Protein 8ZNL (pdb70)

Secondary structure (DSSP, 8-state):
-HHHHHHHHHHHHHHHHHHH---HHHHHHHHHHHHHHHHHH--HHHHHHHHHHHTT--/---B-S-SEEEE-TT--EEE--B---SSS--GGG-EEEEEETTEEEEEEETTEE-GGGS-GGGTTTEEE-GGGGGGTB--EEE-S--GGG-EEEEEEEESSSEEEEEEEEEE--/-HHHHHHHHHHHHHHHHHHT---HHHHHHHHHHHHHHHHHH--HHHHHHHHHHHTT--/---B-S-SEEEEETT--EEEEEE----SS--GGG-EEEEEETTEEEEEEETTEE-GGGS-GGGTTTEEE-GGGGGGTEEEEEE-S--GGG-EEEEEEEESSSEEEEEEEEEEE-/-HHHHHHHHHHHHHHHHHHH---HHHHHHHHHHHHHHHHHH--HHHHHHHHHHHHHH-/---B-S-SEEEEETT--EEEEEE----SS--GGG-EEEEEETTEEEEEEETTEE-GGGS-GGGTTTEEE-GGGGGGTEEEEEESS--GGG-EEEEEEEESSSEEEEEEEEEEE-/-HHHHHHHHHHHHHHHHHHH---HHHHHHHHHHHHHHHHHH--HHHHHHHHHHHHHH-/---B-SBSEEEEETT--EEEEEE----SS--GGG-EEEEEETTEEEEEEETTEE-GGGS-GGGTTTEEE-GGGGGGTEEEEEESS--GGG-EEEEEEEESSSEEEEEEEEEEE-

InterPro domains:
  IPR003599 Immunoglobulin domain subtype [SM00409] (24-131)
  IPR003599 Immunoglobulin domain subtype [SM00409] (139-227)
  IPR007110 Immunoglobulin-like domain [PS50835] (33-127)
  IPR007110 Immunoglobulin-like domain [PS50835] (133-225)
  IPR013106 Immunoglobulin V-set domain [PF07686] (29-128)
  IPR013162 CD80-like, immunoglobulin C2-set [PF08205] (137-219)
  IPR013783 Immunoglobulin-like fold [G3DSA:2.60.40.10] (17-136)
  IPR013783 Immunoglobulin-like fold [G3DSA:2.60.40.10] (137-239)
  IPR036179 Immunoglobulin-like domain superfamily [SSF48726] (19-128)
  IPR036179 Immunoglobulin-like domain superfamily [SSF48726] (147-221)
  IPR051713 T-cell Activation and Immune Regulation Protein [PTHR25466] (1-289)

Structure (mmCIF, N/CA/C/O backbone):
data_8ZNL
#
_entry.id   8ZNL
#
_cell.length_a   44.872
_cell.length_b   58.956
_cell.length_c   63.299
_cell.angle_alpha   92.520
_cell.angle_beta   90.020
_cell.angle_gamma   94.800
#
_symmetry.space_group_name_H-M   'P 1'
#
loop_
_entity.id
_entity.type
_entity.pdbx_description
1 polymer 'PD-L1 de novo binder'
2 polymer 'Programmed cell death 1 ligand 1'
3 non-polymer 'BROMIDE ION'
4 water water
#
loop_
_atom_site.group_PDB
_atom_site.id
_atom_site.type_symbol
_atom_site.label_atom_id
_atom_site.label_alt_id
_atom_site.label_comp_id
_atom_site.label_asym_id
_atom_site.label_entity_id
_atom_site.label_seq_id
_atom_site.pdbx_PDB_ins_code
_atom_site.Cartn_x
_atom_site.Cartn_y
_atom_site.Cartn_z
_atom_site.occupancy
_atom_site.B_iso_or_equiv
_atom_site.auth_seq_id
_atom_site.auth_comp_id
_atom_site.auth_asym_id
_atom_site.auth_atom_id
_atom_site.pdbx_PDB_model_num
ATOM 1 N N . GLY A 1 1 ? 21.54436 3.74012 1.88554 1.000 26.58238 1 GLY A N 1
ATOM 2 C CA . GLY A 1 1 ? 21.54802 3.41868 0.46824 1.000 23.77174 1 GLY A CA 1
ATOM 3 C C . GLY A 1 1 ? 20.18139 2.98284 -0.01749 1.000 22.29671 1 GLY A C 1
ATOM 4 O O . GLY A 1 1 ? 19.25256 3.77813 -0.02905 1.000 25.11078 1 GLY A O 1
ATOM 5 N N . PRO A 1 2 ? 20.05477 1.71566 -0.42125 1.000 18.98525 2 PRO A N 1
ATOM 6 C CA . PRO A 1 2 ? 18.71983 1.21008 -0.77568 1.000 18.72320 2 PRO A CA 1
ATOM 7 C C . PRO A 1 2 ? 17.76531 1.13016 0.40225 1.000 18.59502 2 PRO A C 1
ATOM 8 O O . PRO A 1 2 ? 16.56148 1.36388 0.23060 1.000 19.76954 2 PRO A O 1
ATOM 12 N N . ASP A 1 3 ? 18.25527 0.77835 1.59713 1.000 16.62306 3 ASP A N 1
ATOM 13 C CA . ASP A 1 3 ? 17.35989 0.71158 2.74742 1.000 21.27939 3 ASP A CA 1
ATOM 14 C C . ASP A 1 3 ? 16.82363 2.09408 3.09369 1.000 17.80471 3 ASP A C 1
ATOM 15 O O . ASP A 1 3 ? 15.63750 2.25426 3.40022 1.000 17.37197 3 ASP A O 1
ATOM 20 N N . ARG A 1 4 ? 17.68904 3.10289 3.04045 1.000 13.64893 4 ARG A N 1
ATOM 21 C CA . ARG A 1 4 ? 17.25266 4.48204 3.20224 1.000 11.79061 4 ARG A CA 1
ATOM 22 C C . ARG A 1 4 ? 16.25760 4.88208 2.11868 1.000 12.99505 4 ARG A C 1
ATOM 23 O O . ARG A 1 4 ? 15.25409 5.54525 2.40106 1.000 13.61518 4 ARG A O 1
ATOM 31 N N . GLU A 1 5 ? 16.52429 4.49835 0.86866 1.000 13.08845 5 GLU A N 1
ATOM 32 C CA . GLU A 1 5 ? 15.59449 4.82046 -0.20626 1.000 12.88238 5 GLU A CA 1
ATOM 33 C C . GLU A 1 5 ? 14.25184 4.15561 0.01819 1.000 13.46078 5 GLU A C 1
ATOM 34 O O . GLU A 1 5 ? 13.20886 4.74241 -0.27649 1.000 14.55750 5 GLU A O 1
ATOM 40 N N . ARG A 1 6 ? 14.25542 2.92868 0.54187 1.000 13.40364 6 ARG A N 1
ATOM 41 C CA . ARG A 1 6 ? 12.99845 2.29423 0.92575 1.000 13.39826 6 ARG A CA 1
ATOM 42 C C . ARG A 1 6 ? 12.30365 3.05937 2.04851 1.000 11.27493 6 ARG A C 1
ATOM 43 O O . ARG A 1 6 ? 11.07976 3.22096 2.02780 1.000 13.52142 6 ARG A O 1
ATOM 51 N N . ALA A 1 7 ? 13.06039 3.53716 3.04631 1.000 9.54442 7 ALA A N 1
ATOM 52 C CA . ALA A 1 7 ? 12.41818 4.28153 4.12419 1.000 10.81596 7 ALA A CA 1
ATOM 53 C C . ALA A 1 7 ? 11.78724 5.56255 3.59804 1.000 11.97227 7 ALA A C 1
ATOM 54 O O . ALA A 1 7 ? 10.67194 5.92665 3.99555 1.000 13.14111 7 ALA A O 1
ATOM 56 N N . ARG A 1 8 ? 12.48267 6.26036 2.69503 1.000 10.61625 8 ARG A N 1
ATOM 57 C CA . ARG A 1 8 ? 11.89609 7.45621 2.10933 1.000 11.60640 8 ARG A CA 1
ATOM 58 C C . ARG A 1 8 ? 10.62753 7.12078 1.34483 1.000 11.32679 8 ARG A C 1
ATOM 59 O O . ARG A 1 8 ? 9.64081 7.86065 1.42346 1.000 12.82089 8 ARG A O 1
ATOM 67 N N . GLU A 1 9 ? 10.62467 5.99947 0.61823 1.000 12.62250 9 GLU A N 1
ATOM 68 C CA . GLU A 1 9 ? 9.44155 5.64445 -0.15966 1.000 10.82708 9 GLU A CA 1
ATOM 69 C C . GLU A 1 9 ? 8.28140 5.29275 0.75432 1.000 8.91515 9 GLU A C 1
ATOM 70 O O . GLU A 1 9 ? 7.14253 5.69758 0.50517 1.000 11.19291 9 GLU A O 1
ATOM 76 N N . LEU A 1 10 ? 8.55502 4.54185 1.82341 1.000 8.91511 10 LEU A N 1
ATOM 77 C CA . LEU A 1 10 ? 7.50723 4.22899 2.78274 1.000 5.89928 10 LEU A CA 1
ATOM 78 C C . LEU A 1 10 ? 6.95306 5.50033 3.41095 1.000 6.96235 10 LEU A C 1
ATOM 79 O O . LEU A 1 10 ? 5.73150 5.64523 3.57436 1.000 8.73106 10 LEU A O 1
ATOM 84 N N . ALA A 1 11 ? 7.83316 6.44709 3.74415 1.000 8.52340 11 ALA A N 1
ATOM 85 C CA . ALA A 1 11 ? 7.38680 7.69358 4.35875 1.000 9.66169 11 ALA A CA 1
ATOM 86 C C . ALA A 1 11 ? 6.45579 8.45486 3.43357 1.000 8.76341 11 ALA A C 1
ATOM 87 O O . ALA A 1 11 ? 5.44602 9.01132 3.87717 1.000 7.58083 11 ALA A O 1
ATOM 89 N N . ARG A 1 12 ? 6.80391 8.52504 2.14285 1.000 10.75745 12 ARG A N 1
ATOM 90 C CA . ARG A 1 12 ? 5.92073 9.17617 1.18361 1.000 11.31168 12 ARG A CA 1
ATOM 91 C C . ARG A 1 12 ? 4.55584 8.49783 1.13067 1.000 10.48902 12 ARG A C 1
ATOM 92 O O . ARG A 1 12 ? 3.52563 9.16744 1.00507 1.000 10.74215 12 ARG A O 1
ATOM 100 N N . ILE A 1 13 ? 4.52766 7.16598 1.18253 1.000 8.93685 13 ILE A N 1
ATOM 101 C CA . ILE A 1 13 ? 3.25025 6.45248 1.21338 1.000 8.57084 13 ILE A CA 1
ATOM 102 C C . ILE A 1 13 ? 2.47061 6.80162 2.47512 1.000 8.32348 13 ILE A C 1
ATOM 103 O O . ILE A 1 13 ? 1.26245 7.07335 2.42907 1.000 11.31726 13 ILE A O 1
ATOM 108 N N . LEU A 1 14 ? 3.14474 6.80859 3.61886 1.000 7.50424 14 LEU A N 1
ATOM 109 C CA . LEU A 1 14 ? 2.44452 7.11216 4.86154 1.000 6.40573 14 LEU A CA 1
ATOM 110 C C . LEU A 1 14 ? 1.80400 8.48981 4.79320 1.000 8.73922 14 LEU A C 1
ATOM 111 O O . LEU A 1 14 ? 0.65627 8.67283 5.21914 1.000 8.55109 14 LEU A O 1
ATOM 116 N N . LEU A 1 15 ? 2.52480 9.46326 4.22062 1.000 8.31215 15 LEU A N 1
ATOM 117 C CA . LEU A 1 15 ? 1.96196 10.79712 4.05415 1.000 10.80404 15 LEU A CA 1
ATOM 118 C C . LEU A 1 15 ? 0.74317 10.77416 3.13250 1.000 11.40085 15 LEU A C 1
ATOM 119 O O . LEU A 1 15 ? -0.27282 11.42362 3.41302 1.000 11.11182 15 LEU A O 1
ATOM 124 N N . LYS A 1 16 ? 0.82025 10.03910 2.02026 1.000 11.59538 16 LYS A N 1
ATOM 125 C CA . LYS A 1 16 ? -0.30882 10.02525 1.09614 1.000 14.52656 16 LYS A CA 1
ATOM 126 C C . LYS A 1 16 ? -1.58449 9.55103 1.78021 1.000 15.50853 16 LYS A C 1
ATOM 127 O O . LYS A 1 16 ? -2.65620 10.15137 1.62107 1.000 17.10795 16 LYS A O 1
ATOM 133 N N . VAL A 1 17 ? -1.49353 8.47236 2.54897 1.000 12.17730 17 VAL A N 1
ATOM 134 C CA . VAL A 1 17 ? -2.69632 7.94732 3.18511 1.000 10.62102 17 VAL A CA 1
ATOM 135 C C . VAL A 1 17 ? -3.22892 8.94357 4.20725 1.000 11.05852 17 VAL A C 1
ATOM 136 O O . VAL A 1 17 ? -4.44306 9.17557 4.29828 1.000 11.55443 17 VAL A O 1
ATOM 140 N N . ILE A 1 18 ? -2.32037 9.57148 4.96481 1.000 9.55746 18 ILE A N 1
ATOM 141 C CA . ILE A 1 18 ? -2.69269 10.63153 5.90488 1.000 10.35649 18 ILE A CA 1
ATOM 142 C C . ILE A 1 18 ? -3.51804 11.70668 5.20642 1.000 11.71239 18 ILE A C 1
ATOM 143 O O . ILE A 1 18 ? -4.58783 12.10164 5.68626 1.000 13.69407 18 ILE A O 1
ATOM 148 N N . LYS A 1 19 ? -3.03800 12.18579 4.05101 1.000 8.24614 19 LYS A N 1
ATOM 149 C CA . LYS A 1 19 ? -3.74190 13.25242 3.33703 1.000 9.98791 19 LYS A CA 1
ATOM 150 C C . LYS A 1 19 ? -5.12731 12.82323 2.87573 1.000 13.40752 19 LYS A C 1
ATOM 151 O O . LYS A 1 19 ? -6.04443 13.65650 2.81059 1.000 15.06403 19 LYS A O 1
ATOM 157 N N . LEU A 1 20 ? -5.29512 11.54684 2.52693 1.000 13.70225 20 LEU A N 1
ATOM 158 C CA . LEU A 1 20 ? -6.53832 11.04933 1.95531 1.000 14.22687 20 LEU A CA 1
ATOM 159 C C . LEU A 1 20 ? -7.41686 10.33494 2.97228 1.000 14.65000 20 LEU A C 1
ATOM 160 O O . LEU A 1 20 ? -8.43146 9.75102 2.58739 1.000 16.28076 20 LEU A O 1
ATOM 165 N N . SER A 1 21 ? -7.05438 10.37424 4.25294 1.000 15.14752 21 SER A N 1
ATOM 166 C CA . SER A 1 21 ? -7.79731 9.69778 5.30259 1.000 19.44514 21 SER A CA 1
ATOM 167 C C . SER A 1 21 ? -8.70370 10.66434 6.05418 1.000 24.05493 21 SER A C 1
ATOM 168 O O . SER A 1 21 ? -8.37215 11.83689 6.25354 1.000 26.48046 21 SER A O 1
ATOM 171 N N . ASP A 1 22 ? -9.85505 10.13494 6.47556 1.000 24.08159 22 ASP A N 1
ATOM 172 C CA . ASP A 1 22 ? -10.85706 10.83097 7.26668 1.000 27.64830 22 ASP A CA 1
ATOM 173 C C . ASP A 1 22 ? -10.63159 10.66966 8.76197 1.000 24.84509 22 ASP A C 1
ATOM 174 O O . ASP A 1 22 ? -11.08207 11.51076 9.55249 1.000 26.83229 22 ASP A O 1
ATOM 179 N N . SER A 1 23 ? -9.93853 9.61326 9.15911 1.000 20.69614 23 SER A N 1
ATOM 180 C CA . SER A 1 23 ? -9.97492 9.13949 10.53372 1.000 19.59265 23 SER A CA 1
ATOM 181 C C . SER A 1 23 ? -8.84828 9.76389 11.34288 1.000 15.69872 23 SER A C 1
ATOM 182 O O . SER A 1 23 ? -7.68104 9.53735 11.02424 1.000 14.38397 23 SER A O 1
ATOM 185 N N . PRO A 1 24 ? -9.14136 10.52676 12.39708 1.000 15.91316 24 PRO A N 1
ATOM 186 C CA . PRO A 1 24 ? -8.04554 11.01415 13.25277 1.000 14.33606 24 PRO A CA 1
ATOM 187 C C . PRO A 1 24 ? -7.19997 9.88566 13.81657 1.000 13.68083 24 PRO A C 1
ATOM 188 O O . PRO A 1 24 ? -5.97596 10.03154 13.93074 1.000 14.54890 24 PRO A O 1
ATOM 192 N N . GLU A 1 25 ? -7.82491 8.75607 14.16366 1.000 12.72649 25 GLU A N 1
ATOM 193 C CA . GLU A 1 25 ? -7.07551 7.62720 14.70886 1.000 11.99030 25 GLU A CA 1
ATOM 194 C C . GLU A 1 25 ? -6.12316 7.04424 13.66882 1.000 10.41197 25 GLU A C 1
ATOM 195 O O . GLU A 1 25 ? -4.96865 6.72084 13.97352 1.000 11.67019 25 GLU A O 1
ATOM 201 N N . ALA A 1 26 ? -6.58876 6.90864 12.42727 1.000 8.97090 26 ALA A N 1
ATOM 202 C CA . ALA A 1 26 ? -5.71178 6.42033 11.36913 1.000 8.92622 26 ALA A CA 1
ATOM 203 C C . ALA A 1 26 ? -4.55025 7.37090 11.13450 1.000 6.93605 26 ALA A C 1
ATOM 204 O O . ALA A 1 26 ? -3.39969 6.94230 10.99252 1.000 7.31406 26 ALA A O 1
ATOM 206 N N . ARG A 1 27 ? -4.84197 8.66985 11.06252 1.000 9.14880 27 ARG A N 1
ATOM 207 C CA . ARG A 1 27 ? -3.79156 9.66451 10.86290 1.000 9.08890 27 ARG A CA 1
ATOM 208 C C . ARG A 1 27 ? -2.74879 9.58864 11.97154 1.000 9.88586 27 ARG A C 1
ATOM 209 O O . ARG A 1 27 ? -1.54393 9.57718 11.69630 1.000 11.05894 27 ARG A O 1
ATOM 217 N N . ARG A 1 28 ? -3.19501 9.52160 13.23698 1.000 9.80885 28 ARG A N 1
ATOM 218 C CA . ARG A 1 28 ? -2.24608 9.41416 14.34182 1.000 9.85887 28 ARG A CA 1
ATOM 219 C C . ARG A 1 28 ? -1.40716 8.15412 14.22408 1.000 9.82831 28 ARG A C 1
ATOM 220 O O . ARG A 1 28 ? -0.20903 8.16714 14.52507 1.000 8.84015 28 ARG A O 1
ATOM 228 N N . GLN A 1 29 ? -2.03226 7.04404 13.82643 1.000 10.59691 29 GLN A N 1
ATOM 229 C CA . GLN A 1 29 ? -1.30667 5.78720 13.68849 1.000 11.05407 29 GLN A CA 1
ATOM 230 C C . GLN A 1 29 ? -0.21537 5.89936 12.62925 1.000 10.95890 29 GLN A C 1
ATOM 231 O O . GLN A 1 29 ? 0.92012 5.44685 12.83684 1.000 10.31160 29 GLN A O 1
ATOM 237 N N . LEU A 1 30 ? -0.53787 6.51795 11.48977 1.000 9.73542 30 LEU A N 1
ATOM 238 C CA . LEU A 1 30 ? 0.45345 6.65949 10.43013 1.000 7.85851 30 LEU A CA 1
ATOM 239 C C . LEU A 1 30 ? 1.53714 7.64157 10.82726 1.000 6.33448 30 LEU A C 1
ATOM 240 O O . LEU A 1 30 ? 2.70646 7.43918 10.50660 1.000 8.48389 30 LEU A O 1
ATOM 245 N N . LEU A 1 31 ? 1.16358 8.70605 11.53693 1.000 7.22162 31 LEU A N 1
ATOM 246 C CA . LEU A 1 31 ? 2.15410 9.63191 12.05394 1.000 9.52667 31 LEU A CA 1
ATOM 247 C C . LEU A 1 31 ? 3.12620 8.93782 13.00773 1.000 10.27022 31 LEU A C 1
ATOM 248 O O . LEU A 1 31 ? 4.33324 9.19568 12.96086 1.000 10.42125 31 LEU A O 1
ATOM 253 N N . ARG A 1 32 ? 2.61529 8.06699 13.88503 1.000 7.53980 32 ARG A N 1
ATOM 254 C CA . ARG A 1 32 ? 3.48510 7.24178 14.72197 1.000 8.45276 32 ARG A CA 1
ATOM 255 C C . ARG A 1 32 ? 4.47232 6.45884 13.86989 1.000 7.24197 32 ARG A C 1
ATOM 256 O O . ARG A 1 32 ? 5.65581 6.35292 14.20676 1.000 5.98060 32 ARG A O 1
ATOM 264 N N . ASN A 1 33 ? 3.98004 5.86656 12.77600 1.000 8.55774 33 ASN A N 1
ATOM 265 C CA . ASN A 1 33 ? 4.86211 5.09803 11.90811 1.000 8.39400 33 ASN A CA 1
ATOM 266 C C . ASN A 1 33 ? 5.96482 5.99446 11.36715 1.000 8.54194 33 ASN A C 1
ATOM 267 O O . ASN A 1 33 ? 7.12088 5.57703 11.26117 1.000 8.45523 33 ASN A O 1
ATOM 272 N N . LEU A 1 34 ? 5.62979 7.25295 11.08207 1.000 8.53525 34 LEU A N 1
ATOM 273 C CA . LEU A 1 34 ? 6.60377 8.19884 10.53337 1.000 9.84362 34 LEU A CA 1
ATOM 274 C C . LEU A 1 34 ? 7.66819 8.55744 11.55253 1.000 11.10363 34 LEU A C 1
ATOM 275 O O . LEU A 1 34 ? 8.85931 8.63763 11.22240 1.000 13.15520 34 LEU A O 1
ATOM 280 N N . GLU A 1 35 ? 7.24759 8.79714 12.79073 1.000 9.53663 35 GLU A N 1
ATOM 281 C CA . GLU A 1 35 ? 8.19665 9.09725 13.85161 1.000 13.04475 35 GLU A CA 1
ATOM 282 C C . GLU A 1 35 ? 9.06067 7.89382 14.16688 1.000 13.06549 35 GLU A C 1
ATOM 283 O O . GLU A 1 35 ? 10.23466 8.05306 14.52057 1.000 14.63935 35 GLU A O 1
ATOM 289 N N . GLU A 1 36 ? 8.49413 6.69182 14.04361 1.000 13.10794 36 GLU A N 1
ATOM 290 C CA . GLU A 1 36 ? 9.28182 5.46934 14.15667 1.000 15.96619 36 GLU A CA 1
ATOM 291 C C . GLU A 1 36 ? 10.34433 5.39838 13.06368 1.000 12.98694 36 GLU A C 1
ATOM 292 O O . GLU A 1 36 ? 11.48883 5.00241 13.32171 1.000 12.43774 36 GLU A O 1
ATOM 298 N N . LEU A 1 37 ? 9.97454 5.78296 11.83164 1.000 11.64571 37 LEU A N 1
ATOM 299 C CA . LEU A 1 37 ? 10.91199 5.83610 10.71700 1.000 13.99052 37 LEU A CA 1
ATOM 300 C C . LEU A 1 37 ? 11.95758 6.92742 10.92208 1.000 13.78925 37 LEU A C 1
ATOM 301 O O . LEU A 1 37 ? 13.14062 6.72660 10.63370 1.000 14.08586 37 LEU A O 1
ATOM 306 N N . ALA A 1 38 ? 11.53816 8.09493 11.40851 1.000 11.33218 38 ALA A N 1
ATOM 307 C CA . ALA A 1 38 ? 12.50209 9.15157 11.68447 1.000 11.29622 38 ALA A CA 1
ATOM 308 C C . ALA A 1 38 ? 13.47987 8.72062 12.77092 1.000 11.56067 38 ALA A C 1
ATOM 309 O O . ALA A 1 38 ? 14.68586 8.98849 12.68524 1.000 12.82545 38 ALA A O 1
ATOM 311 N N . GLU A 1 39 ? 12.97739 8.02060 13.78321 1.000 9.22176 39 GLU A N 1
ATOM 312 C CA . GLU A 1 39 ? 13.83319 7.57886 14.87754 1.000 14.77357 39 GLU A CA 1
ATOM 313 C C . GLU A 1 39 ? 14.87766 6.58027 14.39820 1.000 15.76557 39 GLU A C 1
ATOM 314 O O . GLU A 1 39 ? 16.01293 6.57445 14.89129 1.000 16.13276 39 GLU A O 1
ATOM 320 N N . LYS A 1 40 ? 14.52360 5.74100 13.42320 1.000 13.56504 40 LYS A N 1
ATOM 321 C CA . LYS A 1 40 ? 15.45111 4.70047 12.99091 1.000 16.45114 40 LYS A CA 1
ATOM 322 C C . LYS A 1 40 ? 16.48102 5.22368 11.99964 1.000 16.13163 40 LYS A C 1
ATOM 323 O O . LYS A 1 40 ? 17.66628 4.88227 12.09095 1.000 16.81379 40 LYS A O 1
ATOM 329 N N . TYR A 1 41 ? 16.04786 6.03828 11.04217 1.000 14.10570 41 TYR A N 1
ATOM 330 C CA . TYR A 1 41 ? 16.89242 6.37827 9.91507 1.000 14.82326 41 TYR A CA 1
ATOM 331 C C . TYR A 1 41 ? 17.52012 7.75401 10.00829 1.000 14.47280 41 TYR A C 1
ATOM 332 O O . TYR A 1 41 ? 18.49210 8.01617 9.28001 1.000 15.45511 41 TYR A O 1
ATOM 341 N N . LYS A 1 42 ? 17.00317 8.61950 10.87447 1.000 15.18909 42 LYS A N 1
ATOM 342 C CA . LYS A 1 42 ? 17.56758 9.95577 11.09745 1.000 17.11084 42 LYS A CA 1
ATOM 343 C C . LYS A 1 42 ? 17.90917 10.62503 9.76092 1.000 16.28973 42 LYS A C 1
ATOM 344 O O . LYS A 1 42 ? 19.03911 11.03177 9.47923 1.000 17.44602 42 LYS A O 1
ATOM 350 N N . ASP A 1 43 ? 16.88619 10.71524 8.92536 1.000 14.97326 43 ASP A N 1
ATOM 351 C CA . ASP A 1 43 ? 17.03317 11.09879 7.53637 1.000 12.61803 43 ASP A CA 1
ATOM 352 C C . ASP A 1 43 ? 16.37019 12.44552 7.29989 1.000 13.01024 43 ASP A C 1
ATOM 353 O O . ASP A 1 43 ? 15.23457 12.64901 7.75164 1.000 15.15426 43 ASP A O 1
ATOM 358 N N . PRO A 1 44 ? 17.01611 13.38147 6.58977 1.000 12.87555 44 PRO A N 1
ATOM 359 C CA . PRO A 1 44 ? 16.37023 14.68554 6.38675 1.000 12.34085 44 PRO A CA 1
ATOM 360 C C . PRO A 1 44 ? 15.16622 14.62730 5.45022 1.000 11.90682 44 PRO A C 1
ATOM 361 O O . PRO A 1 44 ? 14.27574 15.48152 5.55256 1.000 13.04921 44 PRO A O 1
ATOM 365 N N . GLU A 1 45 ? 15.10031 13.65175 4.54094 1.000 10.38853 45 GLU A N 1
ATOM 366 C CA . GLU A 1 45 ? 13.92146 13.54144 3.68396 1.000 11.64803 45 GLU A CA 1
ATOM 367 C C . GLU A 1 45 ? 12.73479 12.97199 4.44800 1.000 11.20131 45 GLU A C 1
ATOM 368 O O . GLU A 1 45 ? 11.61596 13.47326 4.31736 1.000 9.82424 45 GLU A O 1
ATOM 374 N N . VAL A 1 46 ? 12.95411 11.92639 5.25002 1.000 10.38418 46 VAL A N 1
ATOM 375 C CA . VAL A 1 46 ? 11.88450 11.44540 6.12323 1.000 12.22755 46 VAL A CA 1
ATOM 376 C C . VAL A 1 46 ? 11.42792 12.56001 7.05150 1.000 11.79413 46 VAL A C 1
ATOM 377 O O . VAL A 1 46 ? 10.22707 12.74045 7.29010 1.000 12.77036 46 VAL A O 1
ATOM 381 N N . ARG A 1 47 ? 12.37984 13.32687 7.58801 1.000 13.26439 47 ARG A N 1
ATOM 382 C CA . ARG A 1 4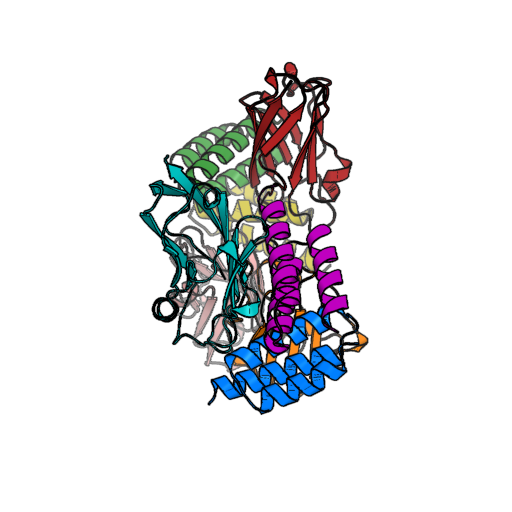7 ? 12.03485 14.41255 8.49818 1.000 14.50140 47 ARG A CA 1
ATOM 383 C C . ARG A 1 47 ? 11.08748 15.40549 7.84597 1.000 15.65578 47 ARG A C 1
ATOM 384 O O . ARG A 1 47 ? 10.11465 15.85445 8.46717 1.000 16.62629 47 ARG A O 1
ATOM 392 N N . ARG A 1 48 ? 11.39597 15.81759 6.61633 1.000 13.90531 48 ARG A N 1
ATOM 393 C CA . ARG A 1 48 ? 10.53575 16.79058 5.95393 1.000 13.20287 48 ARG A CA 1
ATOM 394 C C . ARG A 1 48 ? 9.17033 16.20010 5.64683 1.000 11.71708 48 ARG A C 1
ATOM 395 O O . ARG A 1 48 ? 8.15791 16.90914 5.71020 1.000 11.97883 48 ARG A O 1
ATOM 403 N N . ILE A 1 49 ? 9.11380 14.90381 5.34830 1.000 10.71116 49 ILE A N 1
ATOM 404 C CA . ILE A 1 49 ? 7.82114 14.26435 5.15063 1.000 10.90310 49 ILE A CA 1
ATOM 405 C C . ILE A 1 49 ? 7.03806 14.26013 6.45956 1.000 11.72700 49 ILE A C 1
ATOM 406 O O . ILE A 1 49 ? 5.84197 14.57952 6.48912 1.000 11.80430 49 ILE A O 1
ATOM 411 N N . LEU A 1 50 ? 7.71787 13.95139 7.56880 1.000 11.75005 50 LEU A N 1
ATOM 412 C CA . LEU A 1 50 ? 7.08833 13.98380 8.88851 1.000 12.17327 50 LEU A CA 1
ATOM 413 C C . LEU A 1 50 ? 6.59096 15.38155 9.24287 1.000 11.61533 50 LEU A C 1
ATOM 414 O O . LEU A 1 50 ? 5.49734 15.53588 9.80256 1.000 11.52591 50 LEU A O 1
ATOM 419 N N . GLU A 1 51 ? 7.37874 16.41223 8.91883 1.000 10.65832 51 GLU A N 1
ATOM 420 C CA . GLU A 1 51 ? 6.96425 17.78212 9.19052 1.000 12.39559 51 GLU A CA 1
ATOM 421 C C . GLU A 1 51 ? 5.70735 18.14317 8.41406 1.000 12.75683 51 GLU A C 1
ATOM 422 O O . GLU A 1 51 ? 4.79424 18.77686 8.95549 1.000 14.78439 51 GLU A O 1
ATOM 428 N N . GLU A 1 52 ? 5.65490 17.77559 7.12434 1.000 10.56775 52 GLU A N 1
ATOM 429 C CA . GLU A 1 52 ? 4.43949 18.02143 6.35463 1.000 13.05390 52 GLU A CA 1
ATOM 430 C C . GLU A 1 52 ? 3.26486 17.22297 6.90965 1.000 12.24693 52 GLU A C 1
ATOM 431 O O . GLU A 1 52 ? 2.15794 17.75395 7.04251 1.000 14.44408 52 GLU A O 1
ATOM 437 N N . ALA A 1 53 ? 3.48842 15.94955 7.25773 1.000 11.98183 53 ALA A N 1
ATOM 438 C CA . ALA A 1 53 ? 2.39275 15.12750 7.78038 1.000 14.29808 53 ALA A CA 1
ATOM 439 C C . ALA A 1 53 ? 1.79931 15.70986 9.05968 1.000 14.66841 53 ALA A C 1
ATOM 440 O O . ALA A 1 53 ? 0.57758 15.65983 9.26260 1.000 14.31216 53 ALA A O 1
ATOM 442 N N . GLU A 1 54 ? 2.64548 16.27333 9.93117 1.000 14.95469 54 GLU A N 1
ATOM 443 C CA . GLU A 1 54 ? 2.16311 16.82021 11.19840 1.000 18.23832 54 GLU A CA 1
ATOM 444 C C . GLU A 1 54 ? 1.13112 17.92257 10.99029 1.000 17.54303 54 GLU A C 1
ATOM 445 O O . GLU A 1 54 ? 0.29155 18.15966 11.86782 1.000 17.33410 54 GLU A O 1
ATOM 451 N N . ARG A 1 55 ? 1.18314 18.60366 9.84222 1.000 15.90259 55 ARG A N 1
ATOM 452 C CA . ARG A 1 55 ? 0.22322 19.65435 9.50549 1.000 14.57897 55 ARG A CA 1
ATOM 453 C C . ARG A 1 55 ? -1.17599 19.11616 9.24529 1.000 12.66119 55 ARG A C 1
ATOM 454 O O . ARG A 1 55 ? -2.13798 19.88854 9.27419 1.000 12.51389 55 ARG A O 1
ATOM 462 N N . TYR A 1 56 ? -1.30828 17.81860 8.99145 1.000 11.72503 56 TYR A N 1
ATOM 463 C CA . TYR A 1 56 ? -2.58718 17.18182 8.71921 1.000 12.60538 56 TYR A CA 1
ATOM 464 C C . TYR A 1 56 ? -3.18431 16.49412 9.93593 1.000 16.47428 56 TYR A C 1
ATOM 465 O O . TYR A 1 56 ? -4.26725 15.91003 9.83061 1.000 17.72528 56 TYR A O 1
ATOM 474 N N . ILE A 1 57 ? -2.50498 16.54665 11.07755 1.000 18.33951 57 ILE A N 1
ATOM 475 C CA . ILE A 1 57 ? -2.99927 15.90539 12.30762 1.000 20.59808 57 ILE A CA 1
ATOM 476 C C . ILE A 1 57 ? -3.79972 16.97263 13.04483 1.000 23.80961 57 ILE A C 1
ATOM 477 O O . ILE A 1 57 ? -3.31238 17.67486 13.93166 1.000 22.96911 57 ILE A O 1
ATOM 482 N N . LYS A 1 58 ? -5.06717 17.09380 12.67544 1.000 26.40354 58 LYS A N 1
ATOM 483 C CA . LYS A 1 58 ? -5.87545 18.18347 13.20545 1.000 29.36319 58 LYS A CA 1
ATOM 484 C C . LYS A 1 58 ? -6.65173 17.74652 14.45114 1.000 34.77748 58 LYS A C 1
ATOM 485 O O . LYS A 1 58 ? -7.56302 16.91829 14.41142 1.000 35.53955 58 LYS A O 1
ATOM 492 N N . PHE B 2 1 ? 8.36595 -5.51048 12.76361 1.000 23.38059 20 PHE B N 1
ATOM 493 C CA . PHE B 2 1 ? 7.23639 -5.66531 11.85902 1.000 22.84052 20 PHE B CA 1
ATOM 494 C C . PHE B 2 1 ? 7.71612 -5.71803 10.41535 1.000 21.21090 20 PHE B C 1
ATOM 495 O O . PHE B 2 1 ? 8.36650 -4.79122 9.92927 1.000 22.11449 20 PHE B O 1
ATOM 503 N N . THR B 2 2 ? 7.37676 -6.79972 9.72546 1.000 17.41771 21 THR B N 1
ATOM 504 C CA . THR B 2 2 ? 7.82967 -7.02652 8.36335 1.000 18.20818 21 THR B CA 1
ATOM 505 C C . THR B 2 2 ? 6.65392 -7.40537 7.48002 1.000 17.36309 21 THR B C 1
ATOM 506 O O . THR B 2 2 ? 5.83351 -8.24555 7.85843 1.000 18.69983 21 THR B O 1
ATOM 510 N N . VAL B 2 3 ? 6.57750 -6.77720 6.30884 1.000 15.84607 22 VAL B N 1
ATOM 511 C CA . VAL B 2 3 ? 5.69941 -7.19911 5.22264 1.000 15.54620 22 VAL B CA 1
ATOM 512 C C . VAL B 2 3 ? 6.54909 -7.98630 4.23802 1.000 16.55133 22 VAL B C 1
ATOM 513 O O . VAL B 2 3 ? 7.65356 -7.56144 3.88358 1.000 17.26901 22 VAL B O 1
ATOM 517 N N . THR B 2 4 ? 6.06231 -9.14208 3.81785 1.000 17.24312 23 THR B N 1
ATOM 518 C CA . THR B 2 4 ? 6.77970 -9.95800 2.85594 1.000 18.32585 23 THR B CA 1
ATOM 519 C C . THR B 2 4 ? 5.85473 -10.28009 1.69941 1.000 18.36038 23 THR B C 1
ATOM 520 O O . THR B 2 4 ? 4.63282 -10.34520 1.84545 1.000 21.05828 23 THR B O 1
ATOM 524 N N . VAL B 2 5 ? 6.45515 -10.47756 0.51940 1.000 16.63240 24 VAL B N 1
ATOM 525 C CA . VAL B 2 5 ? 5.73845 -10.91734 -0.65863 1.000 16.37231 24 VAL B CA 1
ATOM 526 C C . VAL B 2 5 ? 6.35394 -12.24754 -1.11697 1.000 16.59124 24 VAL B C 1
ATOM 527 O O . VAL B 2 5 ? 7.57161 -12.33052 -1.24664 1.000 18.61626 24 VAL B O 1
ATOM 531 N N . PRO B 2 6 ? 5.55352 -13.27648 -1.34369 1.000 15.99551 25 PRO B N 1
ATOM 532 C CA . PRO B 2 6 ? 6.12263 -14.51556 -1.88864 1.000 17.69299 25 PRO B CA 1
ATOM 533 C C . PRO B 2 6 ? 6.57993 -14.37881 -3.33198 1.000 19.47048 25 PRO B C 1
ATOM 534 O O . PRO B 2 6 ? 7.46712 -15.12856 -3.76087 1.000 21.30326 25 PRO B O 1
ATOM 538 N N . LYS B 2 7 ? 6.00372 -13.44629 -4.09063 1.000 19.81428 26 LYS B N 1
ATOM 539 C CA . LYS B 2 7 ? 6.32616 -13.25318 -5.50560 1.000 21.95165 26 LYS B CA 1
ATOM 540 C C . LYS B 2 7 ? 6.43801 -11.75572 -5.75556 1.000 21.72842 26 LYS B C 1
ATOM 541 O O . LYS B 2 7 ? 5.43294 -11.04280 -5.65901 1.000 22.68980 26 LYS B O 1
ATOM 547 N N . ASP B 2 8 ? 7.64365 -11.26614 -6.05730 1.000 18.93506 27 ASP B N 1
ATOM 548 C CA . ASP B 2 8 ? 7.82837 -9.83798 -6.29749 1.000 19.42302 27 ASP B CA 1
ATOM 549 C C . ASP B 2 8 ? 7.92562 -9.48750 -7.77517 1.000 16.29384 27 ASP B C 1
ATOM 550 O O . ASP B 2 8 ? 8.11276 -8.31092 -8.10722 1.000 13.96564 27 ASP B O 1
ATOM 555 N N . LEU B 2 9 ? 7.80069 -10.47857 -8.65827 1.000 15.24633 28 LEU B N 1
ATOM 556 C CA . LEU B 2 9 ? 7.85146 -10.27053 -10.10080 1.000 15.05622 28 LEU B CA 1
ATOM 557 C C . LEU B 2 9 ? 6.73874 -11.07794 -10.74882 1.000 14.68145 28 LEU B C 1
ATOM 558 O O . LEU B 2 9 ? 6.70816 -12.30521 -10.62851 1.000 15.62700 28 LEU B O 1
ATOM 563 N N . TYR B 2 10 ? 5.83109 -10.39048 -11.43099 1.000 11.55425 29 TYR B N 1
ATOM 564 C CA . TYR B 2 10 ? 4.74049 -11.01591 -12.15740 1.000 15.30649 29 TYR B CA 1
ATOM 565 C C . TYR B 2 10 ? 4.95243 -10.79756 -13.64588 1.000 16.33738 29 TYR B C 1
ATOM 566 O O . TYR B 2 10 ? 5.24210 -9.67916 -14.07744 1.000 18.90257 29 TYR B O 1
ATOM 575 N N . VAL B 2 11 ? 4.80787 -11.85699 -14.43409 1.000 16.83823 30 VAL B N 1
ATOM 576 C CA . VAL B 2 11 ? 4.67406 -11.72952 -15.87746 1.000 16.58904 30 VAL B CA 1
ATOM 577 C C . VAL B 2 11 ? 3.28366 -12.23516 -16.22343 1.000 17.52940 30 VAL B C 1
ATOM 578 O O . VAL B 2 11 ? 3.03634 -13.44339 -16.19136 1.000 20.19073 30 VAL B O 1
ATOM 582 N N . VAL B 2 12 ? 2.37443 -11.32620 -16.55404 1.000 18.72763 31 VAL B N 1
ATOM 583 C CA . VAL B 2 12 ? 0.98086 -11.70008 -16.76033 1.000 19.75519 31 VAL B CA 1
ATOM 584 C C . VAL B 2 12 ? 0.57923 -11.44626 -18.21468 1.000 20.52368 31 VAL B C 1
ATOM 585 O O . VAL B 2 12 ? 1.13728 -10.59043 -18.90256 1.000 21.63999 31 VAL B O 1
ATOM 589 N N . GLU B 2 13 ? -0.41492 -12.20773 -18.67310 1.000 20.78624 32 GLU B N 1
ATOM 590 C CA . GLU B 2 13 ? -0.97706 -12.04951 -20.00855 1.000 22.77971 32 GLU B CA 1
ATOM 591 C C . GLU B 2 13 ? -2.10217 -11.02151 -20.01184 1.000 19.43063 32 GLU B C 1
ATOM 592 O O . GLU B 2 13 ? -2.84510 -10.87968 -19.03866 1.000 18.51516 32 GLU B O 1
ATOM 598 N N . TYR B 2 14 ? -2.23973 -10.32694 -21.13996 1.000 19.53537 33 TYR B N 1
ATOM 599 C CA . TYR B 2 14 ? -3.37320 -9.43543 -21.35059 1.000 19.07904 33 TYR B CA 1
ATOM 600 C C . TYR B 2 14 ? -4.67985 -10.20298 -21.22217 1.000 16.81554 33 TYR B C 1
ATOM 601 O O . TYR B 2 14 ? -4.85742 -11.25258 -21.84180 1.000 17.40568 33 TYR B O 1
ATOM 610 N N . GLY B 2 15 ? -5.60700 -9.66830 -20.43334 1.000 15.79739 34 GLY B N 1
ATOM 611 C CA . GLY B 2 15 ? -6.87932 -10.31730 -20.23671 1.000 15.36428 34 GLY B CA 1
ATOM 612 C C . GLY B 2 15 ? -6.93477 -11.24871 -19.04370 1.000 16.05352 34 GLY B C 1
ATOM 613 O O . GLY B 2 15 ? -8.02196 -11.73762 -18.70761 1.000 16.77078 34 GLY B O 1
ATOM 614 N N . SER B 2 16 ? -5.79577 -11.51770 -18.41400 1.000 15.39662 35 SER B N 1
ATOM 615 C CA . SER B 2 16 ? -5.71321 -12.37389 -17.24190 1.000 16.35260 35 SER B CA 1
ATOM 616 C C . SER B 2 16 ? -6.34253 -11.69122 -16.02896 1.000 15.89444 35 SER B C 1
ATOM 617 O O . SER B 2 16 ? -6.62903 -10.48833 -16.02907 1.000 17.97344 35 SER B O 1
ATOM 620 N N . ASN B 2 17 ? -6.59776 -12.49234 -14.99800 1.000 12.96136 36 ASN B N 1
ATOM 621 C CA . ASN B 2 17 ? -6.76733 -11.98560 -13.64854 1.000 13.92707 36 ASN B CA 1
ATOM 622 C C . ASN B 2 17 ? -5.45009 -12.20489 -12.92583 1.000 17.23057 36 ASN B C 1
ATOM 623 O O . ASN B 2 17 ? -4.72626 -13.16177 -13.21235 1.000 21.01003 36 ASN B O 1
ATOM 628 N N . MET B 2 18 ? -5.10267 -11.30219 -12.02063 1.000 15.80698 37 MET B N 1
ATOM 629 C CA . MET B 2 18 ? -3.91130 -11.57617 -11.23832 1.000 16.91177 37 MET B CA 1
ATOM 630 C C . MET B 2 18 ? -4.16676 -11.28407 -9.77369 1.000 16.56850 37 MET B C 1
ATOM 631 O O . MET B 2 18 ? -4.92294 -10.37418 -9.41848 1.000 15.44005 37 MET B O 1
ATOM 636 N N . THR B 2 19 ? -3.54380 -12.09804 -8.93920 1.000 16.51349 38 THR B N 1
ATOM 637 C CA . THR B 2 19 ? -3.63202 -11.99446 -7.49320 1.000 15.82555 38 THR B CA 1
ATOM 638 C C . THR B 2 19 ? -2.21571 -11.84604 -6.97110 1.000 14.51968 38 THR B C 1
ATOM 639 O O . THR B 2 19 ? -1.36098 -12.70299 -7.22836 1.000 15.12032 38 THR B O 1
ATOM 643 N N . ILE B 2 20 ? -1.96134 -10.74908 -6.27136 1.000 14.23438 39 ILE B N 1
ATOM 644 C CA . ILE B 2 20 ? -0.64673 -10.45962 -5.72287 1.000 14.39493 39 ILE B CA 1
ATOM 645 C C . ILE B 2 20 ? -0.76221 -10.56613 -4.21366 1.000 16.44877 39 ILE B C 1
ATOM 646 O O . ILE B 2 20 ? -1.55184 -9.84203 -3.59641 1.000 16.33825 39 ILE B O 1
ATOM 651 N N . GLU B 2 21 ? -0.00263 -11.48555 -3.62410 1.000 17.91768 40 GLU B N 1
ATOM 652 C CA . GLU B 2 21 ? -0.08728 -11.72309 -2.19328 1.000 20.33855 40 GLU B CA 1
ATOM 653 C C . GLU B 2 21 ? 0.84928 -10.77732 -1.45654 1.000 18.42210 40 GLU B C 1
ATOM 654 O O . GLU B 2 21 ? 1.93859 -10.44390 -1.93048 1.000 16.62722 40 GLU B O 1
ATOM 660 N N . CYS B 2 22 ? 0.39540 -10.31693 -0.30716 1.000 16.77549 41 CYS B N 1
ATOM 661 C CA . CYS B 2 22 ? 1.16313 -9.38936 0.50719 1.000 17.75147 41 CYS B CA 1
ATOM 662 C C . CYS B 2 22 ? 0.91801 -9.76826 1.95416 1.000 16.59151 41 CYS B C 1
ATOM 663 O O . CYS B 2 22 ? -0.20180 -9.60065 2.44207 1.000 16.90517 41 CYS B O 1
ATOM 666 N N . LYS B 2 23 ? 1.95225 -10.27050 2.62639 1.000 17.47919 42 LYS B N 1
ATOM 667 C CA . LYS B 2 23 ? 1.79552 -10.91355 3.92282 1.000 17.97416 42 LYS B CA 1
ATOM 668 C C . LYS B 2 23 ? 2.39471 -10.10370 5.06150 1.000 17.81192 42 LYS B C 1
ATOM 669 O O . LYS B 2 23 ? 3.42457 -9.44946 4.89516 1.000 18.20418 42 LYS B O 1
ATOM 675 N N . PHE B 2 24 ? 1.73777 -10.17623 6.21811 1.000 16.61421 43 PHE B N 1
ATOM 676 C CA . PHE B 2 24 ? 2.12939 -9.43454 7.40631 1.000 16.89129 43 PHE B CA 1
ATOM 677 C C . PHE B 2 24 ? 1.78960 -10.27366 8.62555 1.000 19.21042 43 PHE B C 1
ATOM 678 O O . PHE B 2 24 ? 0.87177 -11.10063 8.57184 1.000 19.25591 43 PHE B O 1
ATOM 686 N N . PRO B 2 25 ? 2.50981 -10.09277 9.73132 1.000 20.14076 44 PRO B N 1
ATOM 687 C CA . PRO B 2 25 ? 2.35332 -10.99938 10.87707 1.000 22.89206 44 PRO B CA 1
ATOM 688 C C . PRO B 2 25 ? 1.07630 -10.72741 11.65571 1.000 26.21548 44 PRO B C 1
ATOM 689 O O . PRO B 2 25 ? 0.74608 -9.57925 11.95595 1.000 25.11569 44 PRO B O 1
ATOM 693 N N . VAL B 2 26 ? 0.36296 -11.80378 11.98376 1.000 30.13417 45 VAL B N 1
ATOM 694 C CA . VAL B 2 26 ? -0.81052 -11.73124 12.84782 1.000 34.76796 45 VAL B CA 1
ATOM 695 C C . VAL B 2 26 ? -0.69438 -12.86335 13.85389 1.000 42.43163 45 VAL B C 1
ATOM 696 O O . VAL B 2 26 ? -1.08924 -13.99689 13.56622 1.000 44.42400 45 VAL B O 1
ATOM 700 N N . GLU B 2 27 ? -0.14723 -12.57667 15.03647 1.000 47.90297 46 GLU B N 1
ATOM 701 C CA . GLU B 2 27 ? 0.00598 -13.58484 16.08089 1.000 53.40717 46 GLU B CA 1
ATOM 702 C C . GLU B 2 27 ? -1.12707 -13.55796 17.09782 1.000 54.54727 46 GLU B C 1
ATOM 703 O O . GLU B 2 27 ? -0.97421 -14.08683 18.20141 1.000 55.95225 46 GLU B O 1
ATOM 709 N N . LYS B 2 28 ? -2.24860 -12.93571 16.75388 1.000 54.31416 47 LYS B N 1
ATOM 710 C CA . LYS B 2 28 ? -3.44924 -12.92525 17.58036 1.000 53.22732 47 LYS B CA 1
ATOM 711 C C . LYS B 2 28 ? -4.64760 -13.01973 16.65033 1.000 50.80724 47 LYS B C 1
ATOM 712 O O . LYS B 2 28 ? -4.49972 -13.25059 15.44963 1.000 51.32852 47 LYS B O 1
ATOM 718 N N . GLN B 2 29 ? -5.84682 -12.84597 17.20065 1.000 47.98072 48 GLN B N 1
ATOM 719 C CA . GLN B 2 29 ? -6.98486 -12.52763 16.35203 1.000 45.80212 48 GLN B CA 1
ATOM 720 C C . GLN B 2 29 ? -6.75215 -11.15732 15.72881 1.000 42.59549 48 GLN B C 1
ATOM 721 O O . GLN B 2 29 ? -6.17628 -10.26628 16.35714 1.000 44.60841 48 GLN B O 1
ATOM 727 N N . LEU B 2 30 ? -7.17463 -10.99633 14.47956 1.000 38.17312 49 LEU B N 1
ATOM 728 C CA . LEU B 2 30 ? -6.97101 -9.73467 13.78088 1.000 32.74114 49 LEU B CA 1
ATOM 729 C C . LEU B 2 30 ? -7.71374 -8.60036 14.47805 1.000 30.02780 49 LEU B C 1
ATOM 730 O O . LEU B 2 30 ? -8.92920 -8.66681 14.68025 1.000 28.99518 49 LEU B O 1
ATOM 735 N N . ASP B 2 31 ? -6.97876 -7.55126 14.83637 1.000 27.92248 50 ASP B N 1
ATOM 736 C CA . ASP B 2 31 ? -7.55220 -6.35968 15.46090 1.000 26.31761 50 ASP B CA 1
ATOM 737 C C . ASP B 2 31 ? -7.80691 -5.33682 14.35664 1.000 22.82302 50 ASP B C 1
ATOM 738 O O . ASP B 2 31 ? -6.89533 -4.61298 13.94921 1.000 21.26754 50 ASP B O 1
ATOM 743 N N . LEU B 2 32 ? -9.05770 -5.26534 13.88431 1.000 22.62706 51 LEU B N 1
ATOM 744 C CA . LEU B 2 32 ? -9.35337 -4.45831 12.69989 1.000 24.35963 51 LEU B CA 1
ATOM 745 C C . LEU B 2 32 ? -9.14929 -2.97152 12.94994 1.000 23.95528 51 LEU B C 1
ATOM 746 O O . LEU B 2 32 ? -8.80928 -2.23048 12.02168 1.000 24.55022 51 LEU B O 1
ATOM 751 N N . ALA B 2 33 ? -9.34584 -2.51468 14.18790 1.000 22.09999 52 ALA B N 1
ATOM 752 C CA . ALA B 2 33 ? -9.21514 -1.09656 14.49602 1.000 22.66215 52 ALA B CA 1
ATOM 753 C C . ALA B 2 33 ? -7.76675 -0.63578 14.50188 1.000 21.01291 52 ALA B C 1
ATOM 754 O O . ALA B 2 33 ? -7.50370 0.54946 14.74043 1.000 22.18565 52 ALA B O 1
ATOM 756 N N . ALA B 2 34 ? -6.82395 -1.53573 14.25285 1.000 17.74641 53 ALA B N 1
ATOM 757 C CA . ALA B 2 34 ? -5.42300 -1.17023 14.21426 1.000 16.93641 53 ALA B CA 1
ATOM 758 C C . ALA B 2 34 ? -4.80314 -1.38903 12.84650 1.000 12.98582 53 ALA B C 1
ATOM 759 O O . ALA B 2 34 ? -3.60170 -1.17014 12.68751 1.000 13.04419 53 ALA B O 1
ATOM 761 N N . LEU B 2 35 ? -5.58285 -1.82351 11.86464 1.000 11.75444 54 LEU B N 1
ATOM 762 C CA . LEU B 2 35 ? -5.03975 -2.24210 10.57643 1.000 11.03211 54 LEU B CA 1
ATOM 763 C C . LEU B 2 35 ? -5.35558 -1.22943 9.48360 1.000 10.98887 54 LEU B C 1
ATOM 764 O O . LEU B 2 35 ? -6.50286 -0.79460 9.32964 1.000 13.63238 54 LEU B O 1
ATOM 769 N N . ILE B 2 36 ? -4.33304 -0.89381 8.70511 1.000 7.79066 55 ILE B N 1
ATOM 770 C CA . ILE B 2 36 ? -4.46433 -0.11284 7.48511 1.000 10.38234 55 ILE B CA 1
ATOM 771 C C . ILE B 2 36 ? -3.78177 -0.90668 6.38761 1.000 10.12483 55 ILE B C 1
ATOM 772 O O . ILE B 2 36 ? -2.66169 -1.38894 6.58216 1.000 10.25270 55 ILE B O 1
ATOM 777 N N . VAL B 2 37 ? -4.46141 -1.06577 5.25016 1.000 7.93230 56 VAL B N 1
ATOM 778 C CA . VAL B 2 37 ? -3.89793 -1.74899 4.08872 1.000 8.33797 56 VAL B CA 1
ATOM 779 C C . VAL B 2 37 ? -3.97410 -0.78753 2.91576 1.000 9.60482 56 VAL B C 1
ATOM 780 O O . VAL B 2 37 ? -5.03468 -0.21718 2.64815 1.000 11.49409 56 VAL B O 1
ATOM 784 N N . TYR B 2 38 ? -2.85730 -0.61449 2.21411 1.000 8.17811 57 TYR B N 1
ATOM 785 C CA . TYR B 2 38 ? -2.78921 0.34556 1.13168 1.000 7.88081 57 TYR B CA 1
ATOM 786 C C . TYR B 2 38 ? -2.09498 -0.29237 -0.06262 1.000 9.75496 57 TYR B C 1
ATOM 787 O O . TYR B 2 38 ? -1.01645 -0.87610 0.07276 1.000 12.25140 57 TYR B O 1
ATOM 796 N N . TRP B 2 39 ? -2.72373 -0.19425 -1.22671 1.000 8.05408 58 TRP B N 1
ATOM 797 C CA . TRP B 2 39 ? -2.14598 -0.66176 -2.47900 1.000 8.32994 58 TRP B CA 1
ATOM 798 C C . TRP B 2 39 ? -2.17239 0.47985 -3.48684 1.000 9.56161 58 TRP B C 1
ATOM 799 O O . TRP B 2 39 ? -3.18987 1.16735 -3.62236 1.000 8.85552 58 TRP B O 1
ATOM 810 N N . GLU B 2 40 ? -1.05865 0.67802 -4.19322 1.000 10.40289 59 GLU B N 1
ATOM 811 C CA . GLU B 2 40 ? -1.00237 1.64413 -5.28699 1.000 10.34733 59 GLU B CA 1
ATOM 812 C C . GLU B 2 40 ? -0.11323 1.09508 -6.38282 1.000 12.84189 59 GLU B C 1
ATOM 813 O O . GLU B 2 40 ? 0.62028 0.12985 -6.18700 1.000 14.19383 59 GLU B O 1
ATOM 819 N N . MET B 2 41 ? -0.19252 1.73215 -7.54602 1.000 14.65429 60 MET B N 1
ATOM 820 C CA . MET B 2 41 ? 0.77607 1.52549 -8.61502 1.000 17.37465 60 MET B CA 1
ATOM 821 C C . MET B 2 41 ? 0.98109 2.88109 -9.26416 1.000 19.54977 60 MET B C 1
ATOM 822 O O . MET B 2 41 ? 0.00953 3.60591 -9.49952 1.000 18.19831 60 MET B O 1
ATOM 827 N N . GLU B 2 42 ? 2.24139 3.23990 -9.49510 1.000 24.24958 61 GLU B N 1
ATOM 828 C CA . GLU B 2 42 ? 2.63440 4.62774 -9.78117 1.000 29.26136 61 GLU B CA 1
ATOM 829 C C . GLU B 2 42 ? 1.96553 5.48025 -8.70486 1.000 27.13047 61 GLU B C 1
ATOM 830 O O . GLU B 2 42 ? 2.09444 5.15084 -7.51892 1.000 27.80740 61 GLU B O 1
ATOM 836 N N . ASP B 2 43 ? 1.21290 6.51800 -9.05529 1.000 27.48019 62 ASP B N 1
ATOM 837 C CA . ASP B 2 43 ? 0.46622 7.28822 -8.06882 1.000 28.53199 62 ASP B CA 1
ATOM 838 C C . ASP B 2 43 ? -1.03021 6.99735 -8.11156 1.000 25.43609 62 ASP B C 1
ATOM 839 O O . ASP B 2 43 ? -1.83037 7.84715 -7.71072 1.000 28.80040 62 ASP B O 1
ATOM 844 N N . LYS B 2 44 ? -1.42889 5.81521 -8.58044 1.000 19.21130 63 LYS B N 1
ATOM 845 C CA . LYS B 2 44 ? -2.83911 5.45467 -8.64324 1.000 15.38006 63 LYS B CA 1
ATOM 846 C C . LYS B 2 44 ? -3.22686 4.71001 -7.37418 1.000 14.81719 63 LYS B C 1
ATOM 847 O O . LYS B 2 44 ? -2.70230 3.62849 -7.10064 1.000 15.85239 63 LYS B O 1
ATOM 853 N N . ASN B 2 45 ? -4.14777 5.28828 -6.62132 1.000 14.67490 64 ASN B N 1
ATOM 854 C CA . ASN B 2 45 ? -4.68107 4.65765 -5.42146 1.000 14.24116 64 ASN B CA 1
ATOM 855 C C . ASN B 2 45 ? -5.52636 3.44857 -5.81551 1.000 12.52929 64 ASN B C 1
ATOM 856 O O . ASN B 2 45 ? -6.55092 3.60283 -6.48788 1.000 13.78758 64 ASN B O 1
ATOM 861 N N . ILE B 2 46 ? -5.10777 2.24914 -5.42497 1.000 9.42313 65 ILE B N 1
ATOM 862 C CA . ILE B 2 46 ? -5.85439 1.03697 -5.74982 1.000 9.10225 65 ILE B CA 1
ATOM 863 C C . ILE B 2 46 ? -6.75277 0.60293 -4.60625 1.000 9.84430 65 ILE B C 1
ATOM 864 O O . ILE B 2 46 ? -7.96091 0.43965 -4.78033 1.000 10.96394 65 ILE B O 1
ATOM 869 N N . ILE B 2 47 ? -6.15481 0.36887 -3.44198 1.000 10.61874 66 ILE B N 1
ATOM 870 C CA . ILE B 2 47 ? -6.84539 -0.09498 -2.24287 1.000 13.05603 66 ILE B CA 1
ATOM 871 C C . ILE B 2 47 ? -6.46164 0.83123 -1.10430 1.000 13.02116 66 ILE B C 1
ATOM 872 O O . ILE B 2 47 ? -5.27743 1.11762 -0.91961 1.000 11.17840 66 ILE B O 1
ATOM 877 N N . GLN B 2 48 ? -7.45447 1.30675 -0.35039 1.000 12.91038 67 GLN B N 1
ATOM 878 C CA . GLN B 2 48 ? -7.19861 2.09573 0.85593 1.000 14.49062 67 GLN B CA 1
ATOM 879 C C . GLN B 2 48 ? -8.18222 1.59372 1.91210 1.000 13.70281 67 GLN B C 1
ATOM 880 O O . GLN B 2 48 ? -9.31051 2.08771 2.02232 1.000 14.93624 67 GLN B O 1
ATOM 886 N N . PHE B 2 49 ? -7.74677 0.59646 2.67520 1.000 13.33579 68 PHE B N 1
ATOM 887 C CA . PHE B 2 49 ? -8.57114 -0.08284 3.66684 1.000 13.89854 68 PHE B CA 1
ATOM 888 C C . PHE B 2 49 ? -8.10356 0.39815 5.03233 1.000 12.49647 68 PHE B C 1
ATOM 889 O O . PHE B 2 49 ? -6.99404 0.07199 5.45520 1.000 14.43280 68 PHE B O 1
ATOM 897 N N . VAL B 2 50 ? -8.92988 1.18642 5.71013 1.000 10.37382 69 VAL B N 1
ATOM 898 C CA . VAL B 2 50 ? -8.51985 1.86891 6.93224 1.000 13.72029 69 VAL B CA 1
ATOM 899 C C . VAL B 2 50 ? -9.43746 1.43538 8.06365 1.000 15.42878 69 VAL B C 1
ATOM 900 O O . VAL B 2 50 ? -10.60352 1.84906 8.11644 1.000 15.45094 69 VAL B O 1
ATOM 904 N N . HIS B 2 51 ? -8.91081 0.59429 8.95807 1.000 15.38647 70 HIS B N 1
ATOM 905 C CA . HIS B 2 51 ? -9.58340 0.20579 10.19668 1.000 18.61761 70 HIS B CA 1
ATOM 906 C C . HIS B 2 51 ? -10.92566 -0.46929 9.92355 1.000 19.93675 70 HIS B C 1
ATOM 907 O O . HIS B 2 51 ? -11.90570 -0.25676 10.63311 1.000 20.71111 70 HIS B O 1
ATOM 914 N N . GLY B 2 52 ? -10.97017 -1.28849 8.87626 1.000 21.65341 71 GLY B N 1
ATOM 915 C CA . GLY B 2 52 ? -12.17171 -2.02264 8.55103 1.000 24.20941 71 GLY B CA 1
ATOM 916 C C . GLY B 2 52 ? -13.09288 -1.37455 7.54334 1.000 25.31466 71 GLY B C 1
ATOM 917 O O . GLY B 2 52 ? -14.16528 -1.92863 7.26834 1.000 26.56513 71 GLY B O 1
ATOM 918 N N . GLU B 2 53 ? -12.72618 -0.23007 6.97536 1.000 25.59028 72 GLU B N 1
ATOM 919 C CA . GLU B 2 53 ? -13.64302 0.46153 6.08471 1.000 29.04478 72 GLU B CA 1
ATOM 920 C C . GLU B 2 53 ? -12.88273 1.03657 4.90260 1.000 26.66961 72 GLU B C 1
ATOM 921 O O . GLU B 2 53 ? -11.70153 1.36843 5.00183 1.000 22.98518 72 GLU B O 1
ATOM 927 N N . GLU B 2 54 ? -13.57090 1.13800 3.77190 1.000 30.67926 73 GLU B N 1
ATOM 928 C CA . GLU B 2 54 ? -12.96485 1.67788 2.57073 1.000 35.71567 73 GLU B CA 1
ATOM 929 C C . GLU B 2 54 ? -13.77810 2.86858 2.08417 1.000 37.52478 73 GLU B C 1
ATOM 930 O O . GLU B 2 54 ? -14.96422 3.01409 2.39467 1.000 40.93528 73 GLU B O 1
ATOM 936 N N . ASP B 2 55 ? -13.10386 3.74502 1.35447 1.000 35.13178 74 ASP B N 1
ATOM 937 C CA . ASP B 2 55 ? -13.71331 4.90945 0.72755 1.000 33.87515 74 ASP B CA 1
ATOM 938 C C . ASP B 2 55 ? -13.67120 4.64833 -0.76893 1.000 33.73519 74 ASP B C 1
ATOM 939 O O . ASP B 2 55 ? -12.59357 4.66783 -1.37225 1.000 34.82645 74 ASP B O 1
ATOM 944 N N . LEU B 2 56 ? -14.83454 4.36057 -1.35819 1.000 33.59571 75 LEU B N 1
ATOM 945 C CA . LEU B 2 56 ? -14.88737 4.13874 -2.80086 1.000 35.33325 75 LEU B CA 1
ATOM 946 C C . LEU B 2 56 ? -14.45131 5.37387 -3.56922 1.000 33.36224 75 LEU B C 1
ATOM 947 O O . LEU B 2 56 ? -13.96016 5.26221 -4.69728 1.000 36.22528 75 LEU B O 1
ATOM 952 N N . LYS B 2 57 ? -14.61876 6.55829 -2.98010 1.000 27.75694 76 LYS B N 1
ATOM 953 C CA . LYS B 2 57 ? -14.27027 7.77829 -3.69375 1.000 25.85746 76 LYS B CA 1
ATOM 954 C C . LYS B 2 57 ? -12.76652 7.94949 -3.84891 1.000 24.16582 76 LYS B C 1
ATOM 955 O O . LYS B 2 57 ? -12.33320 8.74097 -4.69130 1.000 24.18487 76 LYS B O 1
ATOM 961 N N . VAL B 2 58 ? -11.96134 7.20447 -3.08918 1.000 23.33147 77 VAL B N 1
ATOM 962 C CA . VAL B 2 58 ? -10.51367 7.39168 -3.14972 1.000 22.80387 77 VAL B CA 1
ATOM 963 C C . VAL B 2 58 ? -9.85484 6.54583 -4.23836 1.000 19.31742 77 VAL B C 1
ATOM 964 O O . VAL B 2 58 ? -8.74848 6.87239 -4.67927 1.000 19.34963 77 VAL B O 1
ATOM 968 N N . GLN B 2 59 ? -10.51394 5.48880 -4.70048 1.000 17.96489 78 GLN B N 1
ATOM 969 C CA . GLN B 2 59 ? -9.90793 4.55635 -5.63735 1.000 17.76860 78 GLN B CA 1
ATOM 970 C C . GLN B 2 59 ? -9.78722 5.18918 -7.02072 1.000 16.39120 78 GLN B C 1
ATOM 971 O O . GLN B 2 59 ? -10.74622 5.78099 -7.52724 1.000 16.52597 78 GLN B O 1
ATOM 977 N N . HIS B 2 60 ? -8.61075 5.05733 -7.62947 1.000 15.20638 79 HIS B N 1
ATOM 978 C CA . HIS B 2 60 ? -8.38571 5.61251 -8.96145 1.000 17.29788 79 HIS B CA 1
ATOM 979 C C . HIS B 2 60 ? -9.37294 5.02038 -9.96070 1.000 19.84366 79 HIS B C 1
ATOM 980 O O . HIS B 2 60 ? -9.76201 3.85189 -9.86570 1.000 19.78528 79 HIS B O 1
ATOM 987 N N . SER B 2 61 ? -9.77642 5.85283 -10.92871 1.000 23.03075 80 SER B N 1
ATOM 988 C CA . SER B 2 61 ? -10.81384 5.45590 -11.87869 1.000 26.47837 80 SER B CA 1
ATOM 989 C C . SER B 2 61 ? -10.40915 4.23045 -12.68731 1.000 27.94366 80 SER B C 1
ATOM 990 O O . SER B 2 61 ? -11.25776 3.39107 -13.01709 1.000 28.94251 80 SER B O 1
ATOM 993 N N . SER B 2 62 ? -9.12669 4.10838 -13.03644 1.000 28.85180 81 SER B N 1
ATOM 994 C CA . SER B 2 62 ? -8.76086 3.00712 -13.92009 1.000 30.86815 81 SER B CA 1
ATOM 995 C C . SER B 2 62 ? -8.80022 1.65784 -13.21440 1.000 29.22590 81 SER B C 1
ATOM 996 O O . SER B 2 62 ? -8.69914 0.62184 -13.88097 1.000 32.01798 81 SER B O 1
ATOM 999 N N . TYR B 2 63 ? -8.97572 1.64229 -11.89749 1.000 26.12880 82 TYR B N 1
ATOM 1000 C CA . TYR B 2 63 ? -9.11883 0.40798 -11.14373 1.000 24.01410 82 TYR B CA 1
ATOM 1001 C C . TYR B 2 63 ? -10.52543 0.20996 -10.59791 1.000 26.00656 82 TYR B C 1
ATOM 1002 O O . TYR B 2 63 ? -10.78175 -0.80427 -9.94380 1.000 26.23569 82 TYR B O 1
ATOM 1011 N N . ARG B 2 64 ? -11.44416 1.13917 -10.85664 1.000 29.04765 83 ARG B N 1
ATOM 1012 C CA . ARG B 2 64 ? -12.82327 0.95914 -10.42275 1.000 31.25589 83 ARG B CA 1
ATOM 1013 C C . ARG B 2 64 ? -13.40984 -0.29125 -11.06356 1.000 29.48464 83 ARG B C 1
ATOM 1014 O O . ARG B 2 64 ? -13.21872 -0.54050 -12.25727 1.000 27.89236 83 ARG B O 1
ATOM 1022 N N . GLN B 2 65 ? -14.10662 -1.08896 -10.25307 1.000 28.93888 84 GLN B N 1
ATOM 1023 C CA . GLN B 2 65 ? -14.76272 -2.32807 -10.66315 1.000 31.79897 84 GLN B CA 1
ATOM 1024 C C . GLN B 2 65 ? -13.78768 -3.37796 -11.18941 1.000 29.08539 84 GLN B C 1
ATOM 1025 O O . GLN B 2 65 ? -14.21935 -4.37834 -11.77271 1.000 31.32380 84 GLN B O 1
ATOM 1031 N N . ARG B 2 66 ? -12.48284 -3.18809 -10.98939 1.000 25.02033 85 ARG B N 1
ATOM 1032 C CA . ARG B 2 66 ? -11.47499 -4.12991 -11.45642 1.000 21.95620 85 ARG B CA 1
ATOM 1033 C C . ARG B 2 66 ? -10.47954 -4.55283 -10.38813 1.000 20.32748 85 ARG B C 1
ATOM 1034 O O . ARG B 2 66 ? -9.72134 -5.49647 -10.62406 1.000 21.04679 85 ARG B O 1
ATOM 1042 N N . ALA B 2 67 ? -10.43751 -3.89170 -9.23959 1.000 18.64271 86 ALA B N 1
ATOM 1043 C CA . ALA B 2 67 ? -9.48039 -4.23607 -8.20122 1.000 16.41705 86 ALA B CA 1
ATOM 1044 C C . ALA B 2 67 ? -10.22075 -4.40290 -6.88593 1.000 18.66119 86 ALA B C 1
ATOM 1045 O O . ALA B 2 67 ? -11.11985 -3.61909 -6.57239 1.000 21.17591 86 ALA B O 1
ATOM 1047 N N . ARG B 2 68 ? -9.84991 -5.42668 -6.12008 1.000 17.47673 87 ARG B N 1
ATOM 1048 C CA . ARG B 2 68 ? -10.48310 -5.62614 -4.82874 1.000 19.73096 87 ARG B CA 1
ATOM 1049 C C . ARG B 2 68 ? -9.49871 -6.27721 -3.87102 1.000 17.44551 87 ARG B C 1
ATOM 1050 O O . ARG B 2 68 ? -8.61613 -7.04319 -4.27246 1.000 16.52535 87 ARG B O 1
ATOM 1058 N N . LEU B 2 69 ? -9.65148 -5.94285 -2.59697 1.000 17.26072 88 LEU B N 1
ATOM 1059 C CA . LEU B 2 69 ? -8.89232 -6.58011 -1.53763 1.000 16.12771 88 LEU B CA 1
ATOM 1060 C C . LEU B 2 69 ? -9.63767 -7.83931 -1.11028 1.000 16.81393 88 LEU B C 1
ATOM 1061 O O . LEU B 2 69 ? -10.84418 -7.79290 -0.85463 1.000 20.98832 88 LEU B O 1
ATOM 1066 N N . LEU B 2 70 ? -8.92864 -8.96650 -1.07006 1.000 16.59792 89 LEU B N 1
ATOM 1067 C CA . LEU B 2 70 ? -9.50277 -10.24744 -0.65734 1.000 16.71224 89 LEU B CA 1
ATOM 1068 C C . LEU B 2 70 ? -9.54182 -10.25392 0.86371 1.000 20.47197 89 LEU B C 1
ATOM 1069 O O . LEU B 2 70 ? -8.60415 -10.68226 1.53067 1.000 19.39503 89 LEU B O 1
ATOM 1074 N N . LYS B 2 71 ? -10.64998 -9.76071 1.41487 1.000 24.73519 90 LYS B N 1
ATOM 1075 C CA . LYS B 2 71 ? -10.69675 -9.45697 2.84013 1.000 29.98321 90 LYS B CA 1
ATOM 1076 C C . LYS B 2 71 ? -10.75625 -10.71287 3.69901 1.000 33.06016 90 LYS B C 1
ATOM 1077 O O . LYS B 2 71 ? -10.37304 -10.67578 4.87593 1.000 32.01765 90 LYS B O 1
ATOM 1083 N N . ASP B 2 72 ? -11.24522 -11.82106 3.14185 1.000 36.82247 91 ASP B N 1
ATOM 1084 C CA . ASP B 2 72 ? -11.23423 -13.08586 3.86752 1.000 41.08788 91 ASP B CA 1
ATOM 1085 C C . ASP B 2 72 ? -9.82466 -13.47596 4.29473 1.000 40.16492 91 ASP B C 1
ATOM 1086 O O . ASP B 2 72 ? -9.64524 -14.13342 5.32492 1.000 41.82795 91 ASP B O 1
ATOM 1091 N N . GLN B 2 73 ? -8.81421 -13.06492 3.52570 1.000 38.05974 92 GLN B N 1
ATOM 1092 C CA . GLN B 2 73 ? -7.43368 -13.44833 3.78798 1.000 37.16598 92 GLN B CA 1
ATOM 1093 C C . GLN B 2 73 ? -6.79391 -12.64993 4.91622 1.000 31.68121 92 GLN B C 1
ATOM 1094 O O . GLN B 2 73 ? -5.80969 -13.11633 5.50131 1.000 28.86833 92 GLN B O 1
ATOM 1100 N N . LEU B 2 74 ? -7.32885 -11.46597 5.23059 1.000 29.48623 93 LEU B N 1
ATOM 1101 C CA . LEU B 2 74 ? -6.67727 -10.57578 6.18531 1.000 26.58131 93 LEU B CA 1
ATOM 1102 C C . LEU B 2 74 ? -6.50169 -11.23455 7.54735 1.000 25.58960 93 LEU B C 1
ATOM 1103 O O . LEU B 2 74 ? -5.48979 -11.00882 8.21785 1.000 25.93538 93 LEU B O 1
ATOM 1108 N N . SER B 2 75 ? -7.46625 -12.05899 7.97322 1.000 25.83692 94 SER B N 1
ATOM 1109 C CA . SER B 2 75 ? -7.33017 -12.72087 9.27115 1.000 27.71143 94 SER B CA 1
ATOM 1110 C C . SER 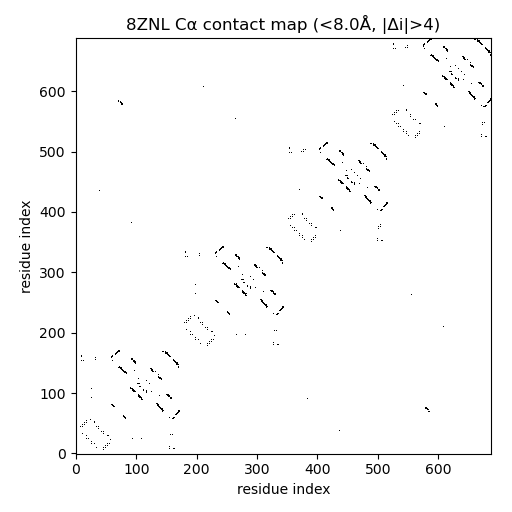B 2 75 ? -6.10253 -13.62495 9.31002 1.000 26.29761 94 SER B C 1
ATOM 1111 O O . SER B 2 75 ? -5.52674 -13.84632 10.38215 1.000 26.29847 94 SER B O 1
ATOM 1114 N N . LEU B 2 76 ? -5.66725 -14.11979 8.15243 1.000 25.27328 95 LEU B N 1
ATOM 1115 C CA . LEU B 2 76 ? -4.49289 -14.97503 8.04294 1.000 26.70735 95 LEU B CA 1
ATOM 1116 C C . LEU B 2 76 ? -3.21151 -14.19264 7.78300 1.000 26.76439 95 LEU B C 1
ATOM 1117 O O . LEU B 2 76 ? -2.15386 -14.80466 7.60838 1.000 27.13963 95 LEU B O 1
ATOM 1122 N N . GLY B 2 77 ? -3.27623 -12.86544 7.74168 1.000 24.09982 96 GLY B N 1
ATOM 1123 C CA . GLY B 2 77 ? -2.10215 -12.06939 7.46640 1.000 19.83629 96 GLY B CA 1
ATOM 1124 C C . GLY B 2 77 ? -1.74656 -11.95107 6.00320 1.000 18.56539 96 GLY B C 1
ATOM 1125 O O . GLY B 2 77 ? -0.56955 -11.76672 5.67980 1.000 19.90639 96 GLY B O 1
ATOM 1126 N N . ASN B 2 78 ? -2.71614 -12.07155 5.10779 1.000 16.74748 97 ASN B N 1
ATOM 1127 C CA . ASN B 2 78 ? -2.48460 -11.94327 3.66995 1.000 17.71624 97 ASN B CA 1
ATOM 1128 C C . ASN B 2 78 ? -3.39051 -10.83709 3.15870 1.000 17.97848 97 ASN B C 1
ATOM 1129 O O . ASN B 2 78 ? -4.61790 -10.96658 3.20460 1.000 21.89677 97 ASN B O 1
ATOM 1134 N N . ALA B 2 79 ? -2.78921 -9.75228 2.68586 1.000 15.00071 98 ALA B N 1
ATOM 1135 C CA . ALA B 2 79 ? -3.53720 -8.61768 2.14924 1.000 18.19201 98 ALA B CA 1
ATOM 1136 C C . ALA B 2 79 ? -3.46693 -8.64859 0.62308 1.000 19.69038 98 ALA B C 1
ATOM 1137 O O . ALA B 2 79 ? -2.86660 -7.79707 -0.03183 1.000 22.66233 98 ALA B O 1
ATOM 1139 N N . ALA B 2 80 ? -4.11087 -9.66590 0.06405 1.000 18.12155 99 ALA B N 1
ATOM 1140 C CA . ALA B 2 80 ? -3.96998 -9.96749 -1.35288 1.000 17.39726 99 ALA B CA 1
ATOM 1141 C C . ALA B 2 80 ? -4.80810 -9.03062 -2.21054 1.000 15.98944 99 ALA B C 1
ATOM 1142 O O . ALA B 2 80 ? -5.99176 -8.81369 -1.94634 1.000 18.77253 99 ALA B O 1
ATOM 1144 N N . LEU B 2 81 ? -4.19548 -8.50707 -3.26212 1.000 14.61517 100 LEU B N 1
ATOM 1145 C CA . LEU B 2 81 ? -4.89020 -7.66883 -4.22570 1.000 12.55728 100 LEU B CA 1
ATOM 1146 C C . LEU B 2 81 ? -5.26124 -8.52070 -5.42826 1.000 14.13743 100 LEU B C 1
ATOM 1147 O O . LEU B 2 81 ? -4.41832 -9.25099 -5.94886 1.000 15.20639 100 LEU B O 1
ATOM 1152 N N . GLN B 2 82 ? -6.51482 -8.44296 -5.85495 1.000 11.98303 101 GLN B N 1
ATOM 1153 C CA . GLN B 2 82 ? -6.97003 -9.14631 -7.04845 1.000 13.50152 101 GLN B CA 1
ATOM 1154 C C . GLN B 2 82 ? -7.37488 -8.14242 -8.11361 1.000 12.56283 101 GLN B C 1
ATOM 1155 O O . GLN B 2 82 ? -8.20251 -7.26213 -7.85982 1.000 13.39408 101 GLN B O 1
ATOM 1161 N N . ILE B 2 83 ? -6.81383 -8.28238 -9.31015 1.000 11.74761 102 ILE B N 1
ATOM 1162 C CA . ILE B 2 83 ? -7.13140 -7.37892 -10.40680 1.000 12.80753 102 ILE B CA 1
ATOM 1163 C C . ILE B 2 83 ? -7.64903 -8.19802 -11.57291 1.000 14.84792 102 ILE B C 1
ATOM 1164 O O . ILE B 2 83 ? -7.01520 -9.17628 -11.99117 1.000 14.13789 102 ILE B O 1
ATOM 1169 N N . THR B 2 84 ? -8.80648 -7.80070 -12.07654 1.000 15.80011 103 THR B N 1
ATOM 1170 C CA . THR B 2 84 ? -9.50412 -8.52777 -13.11860 1.000 18.00970 103 THR B CA 1
ATOM 1171 C C . THR B 2 84 ? -9.24099 -7.87000 -14.46902 1.000 18.86224 103 THR B C 1
ATOM 1172 O O . THR B 2 84 ? -9.19410 -6.63804 -14.57837 1.000 21.25002 103 THR B O 1
ATOM 1176 N N . ASP B 2 85 ? -9.03709 -8.70883 -15.48134 1.000 18.51799 104 ASP B N 1
ATOM 1177 C CA . ASP B 2 85 ? -8.87574 -8.31057 -16.87989 1.000 19.13444 104 ASP B CA 1
ATOM 1178 C C . ASP B 2 85 ? -7.72347 -7.31433 -17.05438 1.000 16.54654 104 ASP B C 1
ATOM 1179 O O . ASP B 2 85 ? -7.90874 -6.13768 -17.36737 1.000 15.79674 104 ASP B O 1
ATOM 1184 N N . VAL B 2 86 ? -6.51393 -7.84744 -16.86387 1.000 14.19746 105 VAL B N 1
ATOM 1185 C CA . VAL B 2 86 ? -5.29407 -7.04363 -16.90474 1.000 16.47405 105 VAL B CA 1
ATOM 1186 C C . VAL B 2 86 ? -5.04455 -6.50564 -18.31195 1.000 19.88018 105 VAL B C 1
ATOM 1187 O O . VAL B 2 86 ? -5.12936 -7.24366 -19.29917 1.000 20.92804 105 VAL B O 1
ATOM 1191 N N . LYS B 2 87 ? -4.69773 -5.22163 -18.41080 1.000 21.69596 106 LYS B N 1
ATOM 1192 C CA . LYS B 2 87 ? -4.35795 -4.60095 -19.68805 1.000 23.14604 106 LYS B CA 1
ATOM 1193 C C . LYS B 2 87 ? -2.98819 -3.92965 -19.58814 1.000 21.71376 106 LYS B C 1
ATOM 1194 O O . LYS B 2 87 ? -2.36072 -3.90587 -18.52493 1.000 20.37095 106 LYS B O 1
ATOM 1200 N N . LEU B 2 88 ? -2.50927 -3.38615 -20.71921 1.000 19.27777 107 LEU B N 1
ATOM 1201 C CA . LEU B 2 88 ? -1.12845 -2.90670 -20.77898 1.000 20.61551 107 LEU B CA 1
ATOM 1202 C C . LEU B 2 88 ? -0.86719 -1.82187 -19.74745 1.000 21.38625 107 LEU B C 1
ATOM 1203 O O . LEU B 2 88 ? 0.24815 -1.70443 -19.22763 1.000 20.98550 107 LEU B O 1
ATOM 1208 N N . GLN B 2 89 ? -1.88121 -1.00940 -19.45391 1.000 20.90437 108 GLN B N 1
ATOM 1209 C CA . GLN B 2 89 ? -1.75145 0.07737 -18.49760 1.000 22.34459 108 GLN B CA 1
ATOM 1210 C C . GLN B 2 89 ? -1.54688 -0.41568 -17.07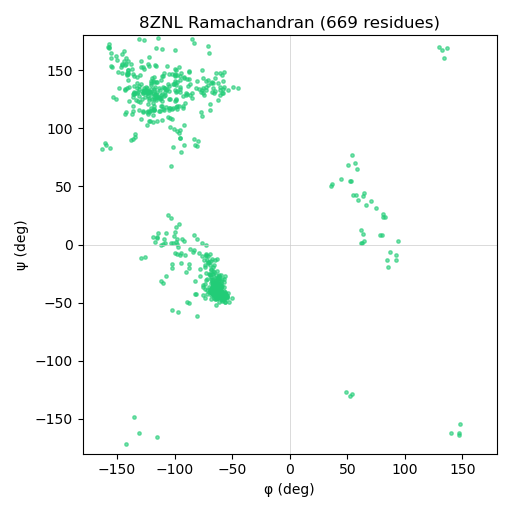086 1.000 17.94947 108 GLN B C 1
ATOM 1211 O O . GLN B 2 89 ? -1.17978 0.38576 -16.20873 1.000 16.47342 108 GLN B O 1
ATOM 1217 N N . ASP B 2 90 ? -1.76395 -1.70076 -16.80327 1.000 15.00463 109 ASP B N 1
ATOM 1218 C CA . ASP B 2 90 ? -1.55895 -2.24965 -15.46997 1.000 14.85449 109 ASP B CA 1
ATOM 1219 C C . ASP B 2 90 ? -0.12416 -2.69727 -15.22858 1.000 13.76909 109 ASP B C 1
ATOM 1220 O O . ASP B 2 90 ? 0.19676 -3.11380 -14.11369 1.000 13.88639 109 ASP B O 1
ATOM 1225 N N . ALA B 2 91 ? 0.74319 -2.63077 -16.23729 1.000 13.05442 110 ALA B N 1
ATOM 1226 C CA . ALA B 2 91 ? 2.14588 -2.95972 -16.03158 1.000 14.91735 110 ALA B CA 1
ATOM 1227 C C . ALA B 2 91 ? 2.80995 -1.87749 -15.19587 1.000 14.55227 110 ALA B C 1
ATOM 1228 O O . ALA B 2 91 ? 2.49887 -0.69210 -15.33469 1.000 15.44324 110 ALA B O 1
ATOM 1230 N N . GLY B 2 92 ? 3.70099 -2.28354 -14.29861 1.000 14.84772 111 GLY B N 1
ATOM 1231 C CA . GLY B 2 92 ? 4.43049 -1.30684 -13.52268 1.000 13.66486 111 GLY B CA 1
ATOM 1232 C C . GLY B 2 92 ? 4.73535 -1.82487 -12.12628 1.000 13.41648 111 GLY B C 1
ATOM 1233 O O . GLY B 2 92 ? 4.66065 -3.02319 -11.85047 1.000 14.28197 111 GLY B O 1
ATOM 1234 N N . VAL B 2 93 ? 5.10390 -0.91095 -11.23880 1.000 13.72342 112 VAL B N 1
ATOM 1235 C CA . VAL B 2 93 ? 5.49888 -1.27005 -9.87944 1.000 12.97488 112 VAL B CA 1
ATOM 1236 C C . VAL B 2 93 ? 4.30817 -1.07190 -8.95558 1.000 12.52187 112 VAL B C 1
ATOM 1237 O O . VAL B 2 93 ? 3.84655 0.05829 -8.74604 1.000 17.06366 112 VAL B O 1
ATOM 1241 N N . TYR B 2 94 ? 3.84028 -2.16660 -8.37378 1.000 9.32901 113 TYR B N 1
ATOM 1242 C CA . TYR B 2 94 ? 2.77944 -2.13349 -7.38530 1.000 8.60475 113 TYR B CA 1
ATOM 1243 C C . TYR B 2 94 ? 3.40354 -2.04197 -6.00526 1.000 9.37859 113 TYR B C 1
ATOM 1244 O O . TYR B 2 94 ? 4.45538 -2.62603 -5.75097 1.000 11.77585 113 TYR B O 1
ATOM 1253 N N . ARG B 2 95 ? 2.76898 -1.29722 -5.11757 1.000 9.60623 114 ARG B N 1
ATOM 1254 C CA . ARG B 2 95 ? 3.26878 -1.22934 -3.75347 1.000 9.66105 114 ARG B CA 1
ATOM 1255 C C . ARG B 2 95 ? 2.16679 -1.61196 -2.78178 1.000 11.15196 114 ARG B C 1
ATOM 1256 O O . ARG B 2 95 ? 1.02587 -1.16525 -2.90891 1.000 10.97243 114 ARG B O 1
ATOM 1264 N N . CYS B 2 96 ? 2.52358 -2.44042 -1.80823 1.000 11.55401 115 CYS B N 1
ATOM 1265 C CA . CYS B 2 96 ? 1.60968 -2.86379 -0.75943 1.000 12.02487 115 CYS B CA 1
ATOM 1266 C C . CYS B 2 96 ? 2.18783 -2.37326 0.55279 1.000 10.02442 115 CYS B C 1
ATOM 1267 O O . CYS B 2 96 ? 3.30295 -2.74627 0.90214 1.000 11.68760 115 CYS B O 1
ATOM 1270 N N . MET B 2 97 ? 1.44646 -1.53106 1.26572 1.000 9.44761 116 MET B N 1
ATOM 1271 C CA . MET B 2 97 ? 1.88646 -1.01030 2.55081 1.000 8.30274 116 MET B CA 1
ATOM 1272 C C . MET B 2 97 ? 0.91004 -1.49917 3.60262 1.000 9.17747 116 MET B C 1
ATOM 1273 O O . MET B 2 97 ? -0.30439 -1.34954 3.43617 1.000 9.94925 116 MET B O 1
ATOM 1278 N N . ILE B 2 98 ? 1.43278 -2.08931 4.67561 1.000 9.74326 117 ILE B N 1
ATOM 1279 C CA . ILE B 2 98 ? 0.61715 -2.50738 5.80430 1.000 9.86304 117 ILE B CA 1
ATOM 1280 C C . ILE B 2 98 ? 1.06784 -1.73731 7.03227 1.000 10.80025 117 ILE B C 1
ATOM 1281 O O . ILE B 2 98 ? 2.27031 -1.62842 7.29176 1.000 11.83028 117 ILE B O 1
ATOM 1286 N N . SER B 2 99 ? 0.10786 -1.20517 7.78370 1.000 8.42053 118 SER B N 1
ATOM 1287 C CA . SER B 2 99 ? 0.38872 -0.63379 9.08784 1.000 8.68688 118 SER B CA 1
ATOM 1288 C C . SER B 2 99 ? -0.45076 -1.39882 10.10012 1.000 10.23259 118 SER B C 1
ATOM 1289 O O . SER B 2 99 ? -1.68579 -1.34859 10.05952 1.000 10.18407 118 SER B O 1
ATOM 1292 N N . TYR B 2 100 ? 0.22787 -2.10936 10.99666 1.000 12.12687 119 TYR B N 1
ATOM 1293 C CA . TYR B 2 100 ? -0.42118 -2.97731 11.96307 1.000 13.38265 119 TYR B CA 1
ATOM 1294 C C . TYR B 2 100 ? 0.54431 -3.24470 13.10979 1.000 14.29678 119 TYR B C 1
ATOM 1295 O O . TYR B 2 100 ? 1.28827 -4.22971 13.08817 1.000 17.22599 119 TYR B O 1
ATOM 1304 N N . GLY B 2 101 ? 0.55725 -2.37546 14.11371 1.000 12.14894 120 GLY B N 1
ATOM 1305 C CA . GLY B 2 101 ? 1.61227 -2.46342 15.11068 1.000 15.53419 120 GLY B CA 1
ATOM 1306 C C . GLY B 2 101 ? 2.99406 -2.20036 14.52780 1.000 14.57794 120 GLY B C 1
ATOM 1307 O O . GLY B 2 101 ? 3.96243 -2.88118 14.87744 1.000 15.06149 120 GLY B O 1
ATOM 1308 N N . GLY B 2 102 ? 3.10478 -1.21154 13.64629 1.000 14.87164 121 GLY B N 1
ATOM 1309 C CA . GLY B 2 102 ? 4.33776 -0.97937 12.90767 1.000 14.83174 121 GLY B CA 1
ATOM 1310 C C . GLY B 2 102 ? 3.99042 -0.80385 11.44456 1.000 14.44769 121 GLY B C 1
ATOM 1311 O O . GLY B 2 102 ? 2.86281 -1.10262 11.06030 1.000 15.74630 121 GLY B O 1
ATOM 1312 N N . ALA B 2 103 ? 4.91394 -0.33041 10.61242 1.000 14.46770 122 ALA B N 1
ATOM 1313 C CA . ALA B 2 103 ? 4.62499 -0.14636 9.19351 1.000 11.63308 122 ALA B CA 1
ATOM 1314 C C . ALA B 2 103 ? 5.73929 -0.71403 8.32721 1.000 9.31892 122 ALA B C 1
ATOM 1315 O O . ALA B 2 103 ? 6.92017 -0.61235 8.66781 1.000 11.93964 122 ALA B O 1
ATOM 1317 N N . ASP B 2 104 ? 5.35304 -1.28284 7.18688 1.000 9.14315 123 ASP B N 1
ATOM 1318 C CA . ASP B 2 104 ? 6.30920 -1.76955 6.20132 1.000 7.90689 123 ASP B CA 1
ATOM 1319 C C . ASP B 2 104 ? 5.60113 -1.82942 4.85472 1.000 8.89470 123 ASP B C 1
ATOM 1320 O O . ASP B 2 104 ? 4.38274 -1.68760 4.76329 1.000 9.96516 123 ASP B O 1
ATOM 1325 N N . TYR B 2 105 ? 6.38037 -2.05230 3.80571 1.000 9.91296 124 TYR B N 1
ATOM 1326 C CA . TYR B 2 105 ? 5.80708 -2.09318 2.47066 1.000 12.07759 124 TYR B CA 1
ATOM 1327 C C . TYR B 2 105 ? 6.71979 -2.94211 1.59796 1.000 12.42417 124 TYR B C 1
ATOM 1328 O O . TYR B 2 105 ? 7.88378 -3.17884 1.93670 1.000 13.32917 124 TYR B O 1
ATOM 1337 N N . LYS B 2 106 ? 6.16713 -3.42483 0.48369 1.000 10.83907 125 LYS B N 1
ATOM 1338 C CA . LYS B 2 106 ? 6.95390 -4.15520 -0.50036 1.000 10.47665 125 LYS B CA 1
ATOM 1339 C C . LYS B 2 106 ? 6.57132 -3.69830 -1.89688 1.000 10.20838 125 LYS B C 1
ATOM 1340 O O . LYS B 2 106 ? 5.44815 -3.25601 -2.13717 1.000 11.40067 125 LYS B O 1
ATOM 1346 N N . ARG B 2 107 ? 7.53240 -3.79265 -2.80252 1.000 10.56742 126 ARG B N 1
ATOM 1347 C CA . ARG B 2 107 ? 7.31517 -3.52445 -4.22299 1.000 12.66520 126 ARG B CA 1
ATOM 1348 C C . ARG B 2 107 ? 7.14894 -4.83406 -4.97163 1.000 12.96350 126 ARG B C 1
ATOM 1349 O O . ARG B 2 107 ? 7.82951 -5.82419 -4.66885 1.000 14.05951 126 ARG B O 1
ATOM 1357 N N . ILE B 2 108 ? 6.22855 -4.83097 -5.93649 1.000 10.57577 127 ILE B N 1
ATOM 1358 C CA . ILE B 2 108 ? 5.99037 -5.95242 -6.83979 1.000 8.79583 127 ILE B CA 1
ATOM 1359 C C . ILE B 2 108 ? 5.97972 -5.41320 -8.26608 1.000 9.16669 127 ILE B C 1
ATOM 1360 O O . ILE B 2 108 ? 5.18706 -4.52380 -8.59458 1.000 9.83539 127 ILE B O 1
ATOM 1365 N N . THR B 2 109 ? 6.84822 -5.94520 -9.11154 1.000 9.22076 128 THR B N 1
ATOM 1366 C CA . THR B 2 109 ? 6.93654 -5.48136 -10.48844 1.000 12.81158 128 THR B CA 1
ATOM 1367 C C . THR B 2 109 ? 6.08396 -6.38935 -11.35143 1.000 14.96337 128 THR B C 1
ATOM 1368 O O . THR B 2 109 ? 6.18272 -7.61858 -11.25595 1.000 14.67086 128 THR B O 1
ATOM 1372 N N . VAL B 2 110 ? 5.24977 -5.77783 -12.18918 1.000 15.50959 129 VAL B N 1
ATOM 1373 C CA . VAL B 2 110 ? 4.25200 -6.48691 -12.97072 1.000 13.76008 129 VAL B CA 1
ATOM 1374 C C . VAL B 2 110 ? 4.48738 -6.15704 -14.43420 1.000 13.91498 129 VAL B C 1
ATOM 1375 O O . VAL B 2 110 ? 4.34702 -5.00371 -14.85724 1.000 15.49156 129 VAL B O 1
ATOM 1379 N N . LYS B 2 111 ? 4.87209 -7.16054 -15.19473 1.000 13.36763 130 LYS B N 1
ATOM 1380 C CA . LYS B 2 111 ? 4.95757 -7.04889 -16.63391 1.000 13.63713 130 LYS B CA 1
ATOM 1381 C C . LYS B 2 111 ? 3.70778 -7.65958 -17.24756 1.000 14.50162 130 LYS B C 1
ATOM 1382 O O . LYS B 2 111 ? 3.27288 -8.73622 -16.83743 1.000 13.51901 130 LYS B O 1
ATOM 1388 N N . VAL B 2 112 ? 3.14662 -6.97759 -18.25304 1.000 15.94449 131 VAL B N 1
ATOM 1389 C CA . VAL B 2 112 ? 1.99614 -7.46876 -19.00508 1.000 15.12463 131 VAL B CA 1
ATOM 1390 C C . VAL B 2 112 ? 2.44911 -7.70887 -20.43675 1.000 20.09869 131 VAL B C 1
ATOM 1391 O O . VAL B 2 112 ? 2.99958 -6.80729 -21.07475 1.000 19.76593 131 VAL B O 1
ATOM 1395 N N . ASN B 2 113 ? 2.18740 -8.91077 -20.94458 1.000 26.77847 132 ASN B N 1
ATOM 1396 C CA . ASN B 2 113 ? 2.91317 -9.41086 -22.10735 1.000 34.95548 132 ASN B CA 1
ATOM 1397 C C . ASN B 2 113 ? 2.37305 -8.86718 -23.42214 1.000 43.52703 132 ASN B C 1
ATOM 1398 O O . ASN B 2 113 ? 3.09893 -8.20475 -24.17106 1.000 46.05720 132 ASN B O 1
ATOM 1403 N N . LYS B 2 114 ? 1.11243 -9.15935 -23.72504 1.000 49.13938 133 LYS B N 1
ATOM 1404 C CA . LYS B 2 114 ? 0.57596 -9.02780 -25.08378 1.000 53.85528 133 LYS B CA 1
ATOM 1405 C C . LYS B 2 114 ? 0.88947 -7.71521 -25.80321 1.000 56.05753 133 LYS B C 1
ATOM 1406 O O . LYS B 2 114 ? 0.97009 -7.68333 -27.03160 1.000 57.24625 133 LYS B O 1
ATOM 1413 N N . GLY C 1 1 ? 4.56098 -31.27299 25.14569 1.000 29.37876 1 GLY C N 1
ATOM 1414 C CA . GLY C 1 1 ? 4.20135 -31.09009 26.53914 1.000 27.61939 1 GLY C CA 1
ATOM 1415 C C . GLY C 1 1 ? 2.78478 -30.57810 26.72843 1.000 25.35299 1 GLY C C 1
ATOM 1416 O O . GLY C 1 1 ? 1.81894 -31.32368 26.53135 1.000 27.20304 1 GLY C O 1
ATOM 1417 N N . PRO C 1 2 ? 2.65372 -29.30017 27.09894 1.000 21.37789 2 PRO C N 1
ATOM 1418 C CA . PRO C 1 2 ? 1.31764 -28.77296 27.42195 1.000 20.86133 2 PRO C CA 1
ATOM 1419 C C . PRO C 1 2 ? 0.37141 -28.74545 26.23424 1.000 20.35099 2 PRO C C 1
ATOM 1420 O O . PRO C 1 2 ? -0.81356 -29.05749 26.40014 1.000 19.99538 2 PRO C O 1
ATOM 1424 N N . ASP C 1 3 ? 0.85130 -28.39915 25.03986 1.000 21.86515 3 ASP C N 1
ATOM 1425 C CA . ASP C 1 3 ? -0.03712 -28.35571 23.87974 1.000 24.72188 3 ASP C CA 1
ATOM 1426 C C . ASP 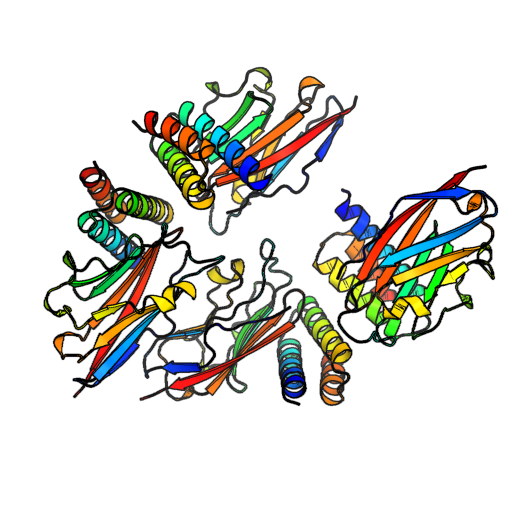C 1 3 ? -0.56895 -29.74275 23.54867 1.000 16.86310 3 ASP C C 1
ATOM 1427 O O . ASP C 1 3 ? -1.75793 -29.90986 23.24345 1.000 13.57274 3 ASP C O 1
ATOM 1432 N N . ARG C 1 4 ? 0.30720 -30.74548 23.59678 1.000 13.31742 4 ARG C N 1
ATOM 1433 C CA . ARG C 1 4 ? -0.11915 -32.12238 23.40165 1.000 14.89564 4 ARG C CA 1
ATOM 1434 C C . ARG C 1 4 ? -1.13066 -32.53829 24.45862 1.000 12.71737 4 ARG C C 1
ATOM 1435 O O . ARG C 1 4 ? -2.11964 -33.21228 24.15233 1.000 10.12437 4 ARG C O 1
ATOM 1443 N N . GLU C 1 5 ? -0.91020 -32.13429 25.71306 1.000 12.06381 5 GLU C N 1
ATOM 1444 C CA . GLU C 1 5 ? -1.87556 -32.46731 26.75304 1.000 15.19264 5 GLU C CA 1
ATOM 1445 C C . GLU C 1 5 ? -3.21723 -31.78620 26.50964 1.000 13.58091 5 GLU C C 1
ATOM 1446 O O . GLU C 1 5 ? -4.27185 -32.38582 26.75505 1.000 13.60991 5 GLU C O 1
ATOM 1452 N N . ARG C 1 6 ? -3.20526 -30.52977 26.04702 1.000 12.47003 6 ARG C N 1
ATOM 1453 C CA . ARG C 1 6 ? -4.46384 -29.88746 25.66053 1.000 14.12798 6 ARG C CA 1
ATOM 1454 C C . ARG C 1 6 ? -5.17565 -30.66317 24.55477 1.000 13.01860 6 ARG C C 1
ATOM 1455 O O . ARG C 1 6 ? -6.40535 -30.79659 24.57774 1.000 12.72421 6 ARG C O 1
ATOM 1463 N N . ALA C 1 7 ? -4.42738 -31.15252 23.55710 1.000 13.32437 7 ALA C N 1
ATOM 1464 C CA . ALA C 1 7 ? -5.05658 -31.89324 22.46846 1.000 12.16960 7 ALA C CA 1
ATOM 1465 C C . ALA C 1 7 ? -5.68263 -33.18896 22.97101 1.000 11.63665 7 ALA C C 1
ATOM 1466 O O . ALA C 1 7 ? -6.75286 -33.59870 22.49809 1.000 11.82488 7 ALA C O 1
ATOM 1468 N N . ARG C 1 8 ? -5.02385 -33.85423 23.92493 1.000 10.01247 8 ARG C N 1
ATOM 1469 C CA . ARG C 1 8 ? -5.59527 -35.06608 24.49650 1.000 9.89973 8 ARG C CA 1
ATOM 1470 C C . ARG C 1 8 ? -6.84873 -34.75275 25.30015 1.000 11.13561 8 ARG C C 1
ATOM 1471 O O . ARG C 1 8 ? -7.84480 -35.48141 25.21034 1.000 11.92392 8 ARG C O 1
ATOM 1479 N N . GLU C 1 9 ? -6.83012 -33.66403 26.08096 1.000 11.81463 9 GLU C N 1
ATOM 1480 C CA . GLU C 1 9 ? -8.01518 -33.31307 26.85441 1.000 12.91981 9 GLU C CA 1
ATOM 1481 C C . GLU C 1 9 ? -9.17224 -32.94491 25.93682 1.000 10.97332 9 GLU C C 1
ATOM 1482 O O . GLU C 1 9 ? -10.31645 -33.35691 26.17617 1.000 9.06914 9 GLU C O 1
ATOM 1488 N N . LEU C 1 10 ? -8.89427 -32.18106 24.87165 1.000 10.30297 10 LEU C N 1
ATOM 1489 C CA . LEU C 1 10 ? -9.94227 -31.86699 23.90828 1.000 7.88518 10 LEU C CA 1
ATOM 1490 C C . LEU C 1 10 ? -10.50338 -33.13790 23.29816 1.000 8.58934 10 LEU C C 1
ATOM 1491 O O . LEU C 1 10 ? -11.72048 -33.27308 23.15106 1.000 10.37378 10 LEU C O 1
ATOM 1496 N N . ALA C 1 11 ? -9.62833 -34.09513 22.96975 1.000 7.56996 11 ALA C N 1
ATOM 1497 C CA . ALA C 1 11 ? -10.08005 -35.32573 22.32775 1.000 9.89943 11 ALA C CA 1
ATOM 1498 C C . ALA C 1 11 ? -11.00439 -36.09505 23.24309 1.000 8.73710 11 ALA C C 1
ATOM 1499 O O . ALA C 1 11 ? -12.03540 -36.63124 22.80483 1.000 8.57080 11 ALA C O 1
ATOM 1501 N N . ARG C 1 12 ? -10.64788 -36.15078 24.52341 1.000 7.22779 12 ARG C N 1
ATOM 1502 C CA . ARG C 1 12 ? -11.53322 -36.74219 25.51394 1.000 8.16800 12 ARG C CA 1
ATOM 1503 C C . ARG C 1 12 ? -12.89472 -36.06713 25.51974 1.000 7.39851 12 ARG C C 1
ATOM 1504 O O . ARG C 1 12 ? -13.91670 -36.74690 25.59297 1.000 8.85598 12 ARG C O 1
ATOM 1512 N N . ILE C 1 13 ? -12.93677 -34.72919 25.47828 1.000 7.05613 13 ILE C N 1
ATOM 1513 C CA . ILE C 1 13 ? -14.22848 -34.04913 25.50465 1.000 6.68463 13 ILE C CA 1
ATOM 1514 C C . ILE C 1 13 ? -15.03517 -34.40873 24.26443 1.000 7.09069 13 ILE C C 1
ATOM 1515 O O . ILE C 1 13 ? -16.21835 -34.75377 24.35189 1.000 7.81021 13 ILE C O 1
ATOM 1520 N N . LEU C 1 14 ? -14.38816 -34.36920 23.09612 1.000 8.88081 14 LEU C N 1
ATOM 1521 C CA . LEU C 1 14 ? -15.06329 -34.71421 21.84826 1.000 7.90920 14 LEU C CA 1
ATOM 1522 C C . LEU C 1 14 ? -15.70468 -36.09748 21.92395 1.000 9.43919 14 LEU C C 1
ATOM 1523 O O . LEU C 1 14 ? -16.86372 -36.28249 21.52573 1.000 7.75520 14 LEU C O 1
ATOM 1528 N N . LEU C 1 15 ? -14.97483 -37.07828 22.45791 1.000 9.11147 15 LEU C N 1
ATOM 1529 C CA . LEU C 1 15 ? -15.55732 -38.40175 22.62684 1.000 11.14802 15 LEU C CA 1
ATOM 1530 C C . LEU C 1 15 ? -16.72562 -38.38411 23.61437 1.000 11.65045 15 LEU C C 1
ATOM 1531 O O . LEU C 1 15 ? -17.73053 -39.07127 23.40305 1.000 10.37153 15 LEU C O 1
ATOM 1536 N N . LYS C 1 16 ? -16.63264 -37.58504 24.67636 1.000 13.77213 16 LYS C N 1
ATOM 1537 C CA . LYS C 1 16 ? -17.72554 -37.55000 25.64930 1.000 18.12293 16 LYS C CA 1
ATOM 1538 C C . LYS C 1 16 ? -19.01936 -37.03615 25.01891 1.000 19.37249 16 LYS C C 1
ATOM 1539 O O . LYS C 1 16 ? -20.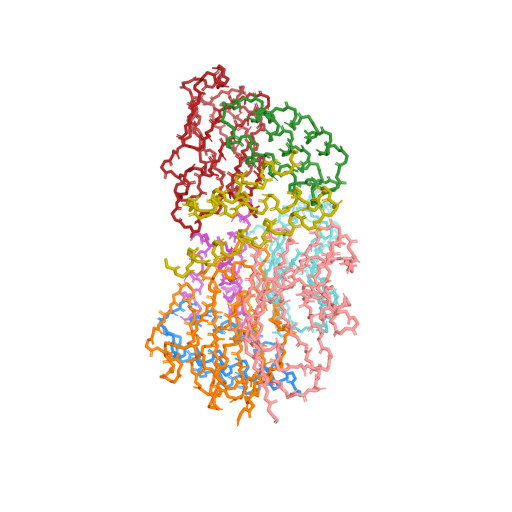10949 -37.54250 25.33487 1.000 20.29959 16 LYS C O 1
ATOM 1545 N N . VAL C 1 17 ? -18.91751 -36.03502 24.13911 1.000 14.35525 17 VAL C N 1
ATOM 1546 C CA . VAL C 1 17 ? -20.10004 -35.46763 23.48997 1.000 11.26128 17 VAL C CA 1
ATOM 1547 C C . VAL C 1 17 ? -20.66964 -36.44065 22.46738 1.000 9.97000 17 VAL C C 1
ATOM 1548 O O . VAL C 1 17 ? -21.89090 -36.54979 22.31383 1.000 10.84622 17 VAL C O 1
ATOM 1552 N N . ILE C 1 18 ? -19.79001 -37.13716 21.73751 1.000 8.20588 18 ILE C N 1
ATOM 1553 C CA . ILE C 1 18 ? -20.22790 -38.14304 20.76375 1.000 8.56855 18 ILE C CA 1
ATOM 1554 C C . ILE C 1 18 ? -21.04334 -39.22568 21.46256 1.000 8.52012 18 ILE C C 1
ATOM 1555 O O . ILE C 1 18 ? -22.12707 -39.61217 21.00588 1.000 10.82313 18 ILE C O 1
ATOM 1560 N N . LYS C 1 19 ? -20.53490 -39.72672 22.59127 1.000 8.97939 19 LYS C N 1
ATOM 1561 C CA . LYS C 1 19 ? -21.24433 -40.77981 23.31116 1.000 10.05333 19 LYS C CA 1
ATOM 1562 C C . LYS C 1 19 ? -22.63826 -40.35487 23.73534 1.000 12.62134 19 LYS C C 1
ATOM 1563 O O . LYS C 1 19 ? -23.52736 -41.20829 23.85975 1.000 14.18408 19 LYS C O 1
ATOM 1569 N N . LEU C 1 20 ? -22.84533 -39.06472 23.99301 1.000 13.23973 20 LEU C N 1
ATOM 1570 C CA . LEU C 1 20 ? -24.10295 -38.59622 24.55928 1.000 15.58084 20 LEU C CA 1
ATOM 1571 C C . LEU C 1 20 ? -24.96936 -37.83169 23.55964 1.000 16.21943 20 LEU C C 1
ATOM 1572 O O . LEU C 1 20 ? -25.97758 -37.24328 23.95950 1.000 16.13111 20 LEU C O 1
ATOM 1577 N N . SER C 1 21 ? -24.61650 -37.83465 22.27661 1.000 19.19079 21 SER C N 1
ATOM 1578 C CA . SER C 1 21 ? -25.43511 -37.22365 21.24291 1.000 22.22467 21 SER C CA 1
ATOM 1579 C C . SER C 1 21 ? -26.40605 -38.23310 20.63522 1.000 26.39663 21 SER C C 1
ATOM 1580 O O . SER C 1 21 ? -26.08926 -39.41579 20.49127 1.000 29.53854 21 SER C O 1
ATOM 1583 N N . ASP C 1 22 ? -27.60842 -37.74423 20.30086 1.000 28.04964 22 ASP C N 1
ATOM 1584 C CA . ASP C 1 22 ? -28.53014 -38.43971 19.40400 1.000 30.15515 22 ASP C CA 1
ATOM 1585 C C . ASP C 1 22 ? -28.06362 -38.38326 17.95562 1.000 27.51027 22 ASP C C 1
ATOM 1586 O O . ASP C 1 22 ? -28.35994 -39.28870 17.16971 1.000 31.65567 22 ASP C O 1
ATOM 1591 N N . SER C 1 23 ? -27.36688 -37.31955 17.59236 1.000 22.14689 23 SER C N 1
ATOM 1592 C CA . SER C 1 23 ? -27.37979 -36.81147 16.22436 1.000 19.12813 23 SER C CA 1
ATOM 1593 C C . SER C 1 23 ? -26.26724 -37.43401 15.39074 1.000 16.17395 23 SER C C 1
ATOM 1594 O O . SER C 1 23 ? -25.09538 -37.29918 15.75039 1.000 16.16934 23 SER C O 1
ATOM 1597 N N . PRO C 1 24 ? -26.57797 -38.10785 14.28100 1.000 16.96826 24 PRO C N 1
ATOM 1598 C CA . PRO C 1 24 ? -25.49882 -38.57934 13.39467 1.000 16.41265 24 PRO C CA 1
ATOM 1599 C C . PRO C 1 24 ? -24.65557 -37.44259 12.84735 1.000 16.87824 24 PRO C C 1
ATOM 1600 O O . PRO C 1 24 ? -23.42751 -37.56594 12.75254 1.000 16.83795 24 PRO C O 1
ATOM 1604 N N . GLU C 1 25 ? -25.29592 -36.33228 12.47690 1.000 16.31833 25 GLU C N 1
ATOM 1605 C CA . GLU C 1 25 ? -24.56477 -35.19328 11.93278 1.000 13.94948 25 GLU C CA 1
ATOM 1606 C C . GLU C 1 25 ? -23.60912 -34.61074 12.96234 1.000 12.90094 25 GLU C C 1
ATOM 1607 O O . GLU C 1 25 ? -22.46816 -34.25696 12.63658 1.000 14.72254 25 GLU C O 1
ATOM 1613 N N . ALA C 1 26 ? -24.07236 -34.47978 14.20824 1.000 9.10912 26 ALA C N 1
ATOM 1614 C CA . ALA C 1 26 ? -23.20418 -34.00141 15.28065 1.000 10.50921 26 ALA C CA 1
ATOM 1615 C C . ALA C 1 26 ? -22.06218 -34.97127 15.53620 1.000 10.63059 26 ALA C C 1
ATOM 1616 O O . ALA C 1 26 ? -20.90425 -34.56116 15.66583 1.000 12.07704 26 ALA C O 1
ATOM 1618 N N . ARG C 1 27 ? -22.36167 -36.27273 15.59638 1.000 11.20194 27 ARG C N 1
ATOM 1619 C CA . ARG C 1 27 ? -21.28736 -37.24707 15.80015 1.000 11.80191 27 ARG C CA 1
ATOM 1620 C C . ARG C 1 27 ? -20.24371 -37.16400 14.69342 1.000 10.99291 27 ARG C C 1
ATOM 1621 O O . ARG C 1 27 ? -19.03771 -37.22399 14.96329 1.000 10.33650 27 ARG C O 1
ATOM 1629 N N . ARG C 1 28 ? -20.68201 -37.02860 13.43458 1.000 9.32017 28 ARG C N 1
ATOM 1630 C CA . ARG C 1 28 ? -19.71916 -36.95472 12.34050 1.000 9.21376 28 ARG C CA 1
ATOM 1631 C C . ARG C 1 28 ? -18.89439 -35.67758 12.40717 1.000 7.46568 28 ARG C C 1
ATOM 1632 O O . ARG C 1 28 ? -17.72261 -35.66190 12.00432 1.000 5.20598 28 ARG C O 1
ATOM 1640 N N . GLN C 1 29 ? -19.50651 -34.58342 12.85577 1.000 9.20948 29 GLN C N 1
ATOM 1641 C CA . GLN C 1 29 ? -18.78197 -33.33024 12.97509 1.000 8.35384 29 GLN C CA 1
ATOM 1642 C C . GLN C 1 29 ? -17.68317 -33.44632 14.02126 1.000 9.05881 29 GLN C C 1
ATOM 1643 O O . GLN C 1 29 ? -16.54136 -33.04470 13.78471 1.000 7.52185 29 GLN C O 1
ATOM 1649 N N . LEU C 1 30 ? -18.02175 -34.00498 15.18386 1.000 8.97477 30 LEU C N 1
ATOM 1650 C CA . LEU C 1 30 ? -17.04182 -34.19476 16.24435 1.000 10.32904 30 LEU C CA 1
ATOM 1651 C C . LEU C 1 30 ? -15.95241 -35.17116 15.82381 1.000 10.07897 30 LEU C C 1
ATOM 1652 O O . LEU C 1 30 ? -14.78258 -35.00795 16.19741 1.000 12.89191 30 LEU C O 1
ATOM 1657 N N . LEU C 1 31 ? -16.32679 -36.20718 15.07683 1.000 11.07892 31 LEU C N 1
ATOM 1658 C CA . LEU C 1 31 ? -15.34706 -37.15143 14.56137 1.000 10.44903 31 LEU C CA 1
ATOM 1659 C C . LEU C 1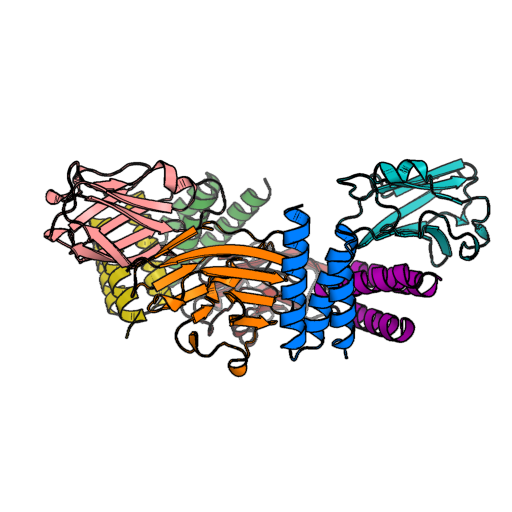 31 ? -14.35577 -36.47677 13.61661 1.000 10.46358 31 LEU C C 1
ATOM 1660 O O . LEU C 1 31 ? -13.15145 -36.73404 13.69830 1.000 9.93702 31 LEU C O 1
ATOM 1665 N N . ARG C 1 32 ? -14.84953 -35.65351 12.67812 1.000 10.58277 32 ARG C N 1
ATOM 1666 C CA . ARG C 1 32 ? -13.96899 -34.81863 11.86447 1.000 10.47139 32 ARG C CA 1
ATOM 1667 C C . ARG C 1 32 ? -12.98852 -34.04172 12.72197 1.000 8.67049 32 ARG C C 1
ATOM 1668 O O . ARG C 1 32 ? -11.80134 -33.95714 12.40280 1.000 8.42442 32 ARG C O 1
ATOM 1676 N N . ASN C 1 33 ? -13.49125 -33.42762 13.79739 1.000 8.59319 33 ASN C N 1
ATOM 1677 C CA . ASN C 1 33 ? -12.62833 -32.69729 14.71821 1.000 8.51370 33 ASN C CA 1
ATOM 1678 C C . ASN C 1 33 ? -11.54303 -33.59670 15.28580 1.000 8.23822 33 ASN C C 1
ATOM 1679 O O . ASN C 1 33 ? -10.38599 -33.18254 15.38808 1.000 10.82475 33 ASN C O 1
ATOM 1684 N N . LEU C 1 34 ? -11.89608 -34.83301 15.66771 1.000 7.62213 34 LEU C N 1
ATOM 1685 C CA . LEU C 1 34 ? -10.89427 -35.77456 16.16784 1.000 10.12918 34 LEU C CA 1
ATOM 1686 C C . LEU C 1 34 ? -9.88999 -36.15831 15.09356 1.000 11.00833 34 LEU C C 1
ATOM 1687 O O . LEU C 1 34 ? -8.69059 -36.28602 15.37083 1.000 13.43921 34 LEU C O 1
ATOM 1692 N N . GLU C 1 35 ? -10.35568 -36.36742 13.85922 1.000 11.50973 35 GLU C N 1
ATOM 1693 C CA . GLU C 1 35 ? -9.40814 -36.66438 12.79412 1.000 13.53899 35 GLU C CA 1
ATOM 1694 C C . GLU C 1 35 ? -8.47509 -35.49249 12.55912 1.000 11.82866 35 GLU C C 1
ATOM 1695 O O . GLU C 1 35 ? -7.31163 -35.69711 12.19874 1.000 12.22443 35 GLU C O 1
ATOM 1701 N N . GLU C 1 36 ? -8.96095 -34.26550 12.76623 1.000 12.63023 36 GLU C N 1
ATOM 1702 C CA . GLU C 1 36 ? -8.10488 -33.09435 12.59985 1.000 15.27086 36 GLU C CA 1
ATOM 1703 C C . GLU C 1 36 ? -7.06631 -33.02608 13.70667 1.000 13.04708 36 GLU C C 1
ATOM 1704 O O . GLU C 1 36 ? -5.89960 -32.70428 13.45492 1.000 14.51677 36 GLU C O 1
ATOM 1710 N N . LEU C 1 37 ? -7.47460 -33.33553 14.93676 1.000 12.61422 37 LEU C N 1
ATOM 1711 C CA . LEU C 1 37 ? -6.52655 -33.43890 16.04138 1.000 13.25658 37 LEU C CA 1
ATOM 1712 C C . LEU C 1 37 ? -5.48883 -34.51758 15.77624 1.000 14.72862 37 LEU C C 1
ATOM 1713 O O . LEU C 1 37 ? -4.29132 -34.32957 16.02958 1.000 14.36126 37 LEU C O 1
ATOM 1718 N N . ALA C 1 38 ? -5.94005 -35.67919 15.31005 1.000 13.42906 38 ALA C N 1
ATOM 1719 C CA . ALA C 1 38 ? -5.01325 -36.77006 15.04609 1.000 12.75519 38 ALA C CA 1
ATOM 1720 C C . ALA C 1 38 ? -4.04340 -36.39331 13.93718 1.000 12.40091 38 ALA C C 1
ATOM 1721 O O . ALA C 1 38 ? -2.85925 -36.74517 13.98344 1.000 12.90201 38 ALA C O 1
ATOM 1723 N N . GLU C 1 39 ? -4.53923 -35.67631 12.92860 1.000 13.33886 39 GLU C N 1
ATOM 1724 C CA . GLU C 1 39 ? -3.70144 -35.21891 11.82614 1.000 16.37623 39 GLU C CA 1
ATOM 1725 C C . GLU C 1 39 ? -2.61779 -34.26582 12.31865 1.000 14.99491 39 GLU C C 1
ATOM 1726 O O . GLU C 1 39 ? -1.46243 -34.33788 11.88278 1.000 16.04327 39 GLU C O 1
ATOM 1732 N N . LYS C 1 40 ? -2.96807 -33.38288 13.24730 1.000 11.90859 40 LYS C N 1
ATOM 1733 C CA . LYS C 1 40 ? -2.07743 -32.29693 13.62452 1.000 14.63437 40 LYS C CA 1
ATOM 1734 C C . LYS C 1 40 ? -1.02643 -32.76173 14.62046 1.000 14.01669 40 LYS C C 1
ATOM 1735 O O . LYS C 1 40 ? 0.15283 -32.41764 14.49278 1.000 14.56092 40 LYS C O 1
ATOM 1741 N N . TYR C 1 41 ? -1.43466 -33.56351 15.60319 1.000 13.91095 41 TYR C N 1
ATOM 1742 C CA . TYR C 1 41 ? -0.57124 -33.89647 16.72118 1.000 14.52479 41 TYR C CA 1
ATOM 1743 C C . TYR C 1 41 ? 0.04927 -35.27827 16.61458 1.000 14.66049 41 TYR C C 1
ATOM 1744 O O . TYR C 1 41 ? 1.07396 -35.52801 17.26432 1.000 16.88890 41 TYR C O 1
ATOM 1753 N N . LYS C 1 42 ? -0.53378 -36.16466 15.81114 1.000 13.66301 42 LYS C N 1
ATOM 1754 C CA . LYS C 1 42 ? 0.04133 -37.47858 15.53924 1.000 15.85535 42 LYS C CA 1
ATOM 1755 C C . LYS C 1 42 ? 0.34124 -38.20723 16.84768 1.000 16.45645 42 LYS C C 1
ATOM 1756 O O . LYS C 1 42 ? 1.46032 -38.65588 17.11657 1.000 18.26880 42 LYS C O 1
ATOM 1762 N N . ASP C 1 43 ? -0.69941 -38.31443 17.66496 1.000 15.35896 43 ASP C N 1
ATOM 1763 C CA . ASP C 1 43 ? -0.53523 -38.67828 19.05789 1.000 13.46711 43 ASP C CA 1
ATOM 1764 C C . ASP C 1 43 ? -1.19338 -40.01904 19.36107 1.000 11.57196 43 ASP C C 1
ATOM 1765 O O . ASP C 1 43 ? -2.35969 -40.22674 19.00290 1.000 12.11563 43 ASP C O 1
ATOM 1770 N N . PRO C 1 44 ? -0.49250 -40.93843 20.03455 1.000 11.87582 44 PRO C N 1
ATOM 1771 C CA . PRO C 1 44 ? -1.08826 -42.25224 20.32075 1.000 11.27974 44 PRO C CA 1
ATOM 1772 C C . PRO C 1 44 ? -2.33776 -42.17782 21.17225 1.000 11.51782 44 PRO C C 1
ATOM 1773 O O . PRO C 1 44 ? -3.24993 -42.99658 20.99532 1.000 13.56619 44 PRO C O 1
ATOM 1777 N N . GLU C 1 45 ? -2.41005 -41.22002 22.10139 1.000 12.13462 45 GLU C N 1
ATOM 1778 C CA . GLU C 1 45 ? -3.57743 -41.12648 22.97407 1.000 12.70030 45 GLU C CA 1
ATOM 1779 C C . GLU C 1 45 ? -4.76901 -40.58138 22.20481 1.000 9.86802 45 GLU C C 1
ATOM 1780 O O . GLU C 1 45 ? -5.86719 -41.13431 22.27480 1.000 9.09174 45 GLU C O 1
ATOM 1786 N N . VAL C 1 46 ? -4.55506 -39.51148 21.43032 1.000 10.17818 46 VAL C N 1
ATOM 1787 C CA . VAL C 1 46 ? -5.59960 -39.02707 20.53183 1.000 9.28032 46 VAL C CA 1
ATOM 1788 C C . VAL C 1 46 ? -6.04905 -40.14590 19.60688 1.000 9.96266 46 VAL C C 1
ATOM 1789 O O . VAL C 1 46 ? -7.24718 -40.35055 19.38432 1.000 12.27522 46 VAL C O 1
ATOM 1793 N N . ARG C 1 47 ? -5.08651 -40.88287 19.04416 1.000 11.98672 47 ARG C N 1
ATOM 1794 C CA . ARG C 1 47 ? -5.42307 -41.95246 18.11000 1.000 13.06459 47 ARG C CA 1
ATOM 1795 C C . ARG C 1 47 ? -6.35689 -42.96933 18.75025 1.000 12.97920 47 ARG C C 1
ATOM 1796 O O . ARG C 1 47 ? -7.34345 -43.39618 18.13814 1.000 10.99067 47 ARG C O 1
ATOM 1804 N N . ARG C 1 48 ? -6.05288 -43.37122 19.98482 1.000 11.29037 48 ARG C N 1
ATOM 1805 C CA . ARG C 1 48 ? -6.86704 -44.37152 20.67039 1.000 13.26243 48 ARG C CA 1
ATOM 1806 C C . ARG C 1 48 ? -8.24494 -43.82801 21.01261 1.000 12.80821 48 ARG C C 1
ATOM 1807 O O . ARG C 1 48 ? -9.24373 -44.55493 20.92549 1.000 12.87139 48 ARG C O 1
ATOM 1815 N N . ILE C 1 49 ? -8.31856 -42.55829 21.41378 1.000 12.74097 49 ILE C N 1
ATOM 1816 C CA . ILE C 1 49 ? -9.61634 -41.91972 21.61546 1.000 10.45078 49 ILE C CA 1
ATOM 1817 C C . ILE C 1 49 ? -10.38728 -41.88951 20.30647 1.000 8.48432 49 ILE C C 1
ATOM 1818 O O . ILE C 1 49 ? -11.59039 -42.15440 20.27285 1.000 7.45001 49 ILE C O 1
ATOM 1823 N N . LEU C 1 50 ? -9.70595 -41.54507 19.21159 1.000 10.53894 50 LEU C N 1
ATOM 1824 C CA . LEU C 1 50 ? -10.35162 -41.55474 17.89911 1.000 11.00438 50 LEU C CA 1
ATOM 1825 C C . LEU C 1 50 ? -10.83346 -42.95626 17.52330 1.000 12.43550 50 LEU C C 1
ATOM 1826 O O . LEU C 1 50 ? -11.93745 -43.12210 16.98776 1.000 12.19520 50 LEU C O 1
ATOM 1831 N N . GLU C 1 51 ? -10.03501 -43.98528 17.81771 1.000 14.11251 51 GLU C N 1
ATOM 1832 C CA . GLU C 1 51 ? -10.47531 -45.34664 17.53442 1.000 18.04244 51 GLU C CA 1
ATOM 1833 C C . GLU C 1 51 ? -11.73947 -45.69087 18.30683 1.000 15.87281 51 GLU C C 1
ATOM 1834 O O . GLU C 1 51 ? -12.62971 -46.37490 17.78634 1.000 16.45916 51 GLU C O 1
ATOM 1840 N N . GLU C 1 52 ? -11.83866 -45.22905 19.55305 1.000 12.17898 52 GLU C N 1
ATOM 1841 C CA . GLU C 1 52 ? -13.04803 -45.49053 20.31899 1.000 13.59541 52 GLU C CA 1
ATOM 1842 C C . GLU C 1 52 ? -14.23556 -44.72951 19.73674 1.000 13.76989 52 GLU C C 1
ATOM 1843 O O . GLU C 1 52 ? -15.34005 -45.28085 19.62900 1.000 14.59637 52 GLU C O 1
ATOM 1849 N N . ALA C 1 53 ? -14.02007 -43.47237 19.32720 1.000 12.15188 53 ALA C N 1
ATOM 1850 C CA . ALA C 1 53 ? -15.12663 -42.66304 18.82355 1.000 12.39052 53 ALA C CA 1
ATOM 1851 C C . ALA C 1 53 ? -15.73225 -43.26808 17.56270 1.000 13.68185 53 ALA C C 1
ATOM 1852 O O . ALA C 1 53 ? -16.95981 -43.24873 17.38616 1.000 12.80923 53 ALA C O 1
ATOM 1854 N N . GLU C 1 54 ? -14.88123 -43.80687 16.67651 1.000 13.94744 54 GLU C N 1
ATOM 1855 C CA . GLU C 1 54 ? -15.34568 -44.40298 15.42388 1.000 15.79862 54 GLU C CA 1
ATOM 1856 C C . GLU C 1 54 ? -16.37075 -45.50602 15.66122 1.000 15.16252 54 GLU C C 1
ATOM 1857 O O . GLU C 1 54 ? -17.23151 -45.74639 14.80686 1.000 17.20034 54 GLU C O 1
ATOM 1863 N N . ARG C 1 55 ? -16.32344 -46.16354 16.82643 1.000 13.22535 55 ARG C N 1
ATOM 1864 C CA . ARG C 1 55 ? -17.30404 -47.19775 17.13885 1.000 14.09342 55 ARG C CA 1
ATOM 1865 C C . ARG C 1 55 ? -18.69255 -46.64525 17.41854 1.000 14.60019 55 ARG C C 1
ATOM 1866 O O . ARG C 1 55 ? -19.65164 -47.42639 17.42857 1.000 15.54049 55 ARG C O 1
ATOM 1874 N N . TYR C 1 56 ? -18.82444 -45.34119 17.65233 1.000 13.99953 56 TYR C N 1
ATOM 1875 C CA . TYR C 1 56 ? -20.11395 -44.70920 17.90823 1.000 14.20567 56 TYR C CA 1
ATOM 1876 C C . TYR C 1 56 ? -20.69612 -44.02913 16.68667 1.000 17.19195 56 TYR C C 1
ATOM 1877 O O . TYR C 1 56 ? -21.78528 -43.44270 16.78125 1.000 17.43751 56 TYR C O 1
ATOM 1886 N N . ILE C 1 57 ? -20.01180 -44.11703 15.55038 1.000 18.06635 57 ILE C N 1
ATOM 1887 C CA . ILE C 1 57 ? -20.50177 -43.52294 14.29145 1.000 19.61844 57 ILE C CA 1
ATOM 1888 C C . ILE C 1 57 ? -21.24427 -44.63549 13.56108 1.000 23.63278 57 ILE C C 1
ATOM 1889 O O . ILE C 1 57 ? -20.73739 -45.27773 12.64454 1.000 25.43297 57 ILE C O 1
ATOM 1894 N N . LYS C 1 58 ? -22.47561 -44.87672 13.98714 1.000 26.60387 58 LYS C N 1
ATOM 1895 C CA . LYS C 1 58 ? -23.25261 -45.97225 13.45483 1.000 31.58869 58 LYS C CA 1
ATOM 1896 C C . LYS C 1 58 ? -24.00972 -45.48945 12.22606 1.000 36.51774 58 LYS C C 1
ATOM 1897 O O . LYS C 1 58 ? -24.95653 -44.72176 12.34283 1.000 35.53441 58 LYS C O 1
ATOM 1904 N N . PHE D 2 1 ? -9.04971 -22.26394 13.91592 1.000 22.79281 20 PHE D N 1
ATOM 1905 C CA . PHE D 2 1 ? -10.18229 -22.02073 14.80198 1.000 21.70075 20 PHE D CA 1
ATOM 1906 C C . PHE D 2 1 ? -9.69632 -21.98652 16.24247 1.000 22.53611 20 PHE D C 1
ATOM 1907 O O . PHE D 2 1 ? -9.01925 -22.90690 16.70050 1.000 25.16113 20 PHE D O 1
ATOM 1915 N N . THR D 2 2 ? -10.03051 -20.92226 16.96290 1.000 19.82406 21 THR D N 1
ATOM 1916 C CA . THR D 2 2 ? -9.54615 -20.75825 18.32659 1.000 19.42244 21 THR D CA 1
ATOM 1917 C C . THR D 2 2 ? -10.68806 -20.30291 19.21316 1.000 17.34483 21 THR D C 1
ATOM 1918 O O . THR D 2 2 ? -11.48693 -19.45414 18.81185 1.000 18.14766 21 THR D O 1
ATOM 1922 N N . VAL D 2 3 ? -10.77960 -20.89409 20.39387 1.000 16.52165 22 VAL D N 1
ATOM 1923 C CA . VAL D 2 3 ? -11.63807 -20.38843 21.45425 1.000 16.43963 22 VAL D CA 1
ATOM 1924 C C . VAL D 2 3 ? -10.77447 -19.57592 22.40359 1.000 19.01084 22 VAL D C 1
ATOM 1925 O O . VAL D 2 3 ? -9.63805 -19.95374 22.70199 1.000 20.96313 22 VAL D O 1
ATOM 1929 N N . THR D 2 4 ? -11.29575 -18.44742 22.87135 1.000 18.09509 23 THR D N 1
ATOM 1930 C CA . THR D 2 4 ? -10.55050 -17.59587 23.78125 1.000 20.32117 23 THR D CA 1
ATOM 1931 C C . THR D 2 4 ? -11.42180 -17.27853 24.98386 1.000 19.86159 23 THR D C 1
ATOM 1932 O O . THR D 2 4 ? -12.64923 -17.39291 24.93438 1.000 20.92498 23 THR D O 1
ATOM 1936 N N . VAL D 2 5 ? -10.76556 -16.90784 26.07866 1.000 18.44062 24 VAL D N 1
ATOM 1937 C CA . VAL D 2 5 ? -11.46187 -16.52300 27.30170 1.000 20.87404 24 VAL D CA 1
ATOM 1938 C C . VAL D 2 5 ? -10.95117 -15.16337 27.75797 1.000 20.33476 24 VAL D C 1
ATOM 1939 O O . VAL D 2 5 ? -9.73025 -14.94821 27.82649 1.000 19.71227 24 VAL D O 1
ATOM 1943 N N . PRO D 2 6 ? -11.84308 -14.21701 28.05386 1.000 20.52105 25 PRO D N 1
ATOM 1944 C CA . PRO D 2 6 ? -11.38594 -12.93679 28.61794 1.000 21.03125 25 PRO D CA 1
ATOM 1945 C C . PRO D 2 6 ? -10.84502 -13.07036 30.03075 1.000 21.80581 25 PRO D C 1
ATOM 1946 O O . PRO D 2 6 ? -10.01962 -12.24568 30.44605 1.000 23.30816 25 PRO D O 1
ATOM 1950 N N . LYS D 2 7 ? -11.29419 -14.07729 30.77733 1.000 22.01811 26 LYS D N 1
ATOM 1951 C CA . LYS D 2 7 ? -10.81505 -14.35578 32.12817 1.000 23.91847 26 LYS D CA 1
ATOM 1952 C C . LYS D 2 7 ? -10.67685 -15.85925 32.27823 1.000 23.31593 26 LYS D C 1
ATOM 1953 O O . LYS D 2 7 ? -11.65217 -16.58716 32.07914 1.000 24.16862 26 LYS D O 1
ATOM 1959 N N . ASP D 2 8 ? -9.48570 -16.33591 32.63701 1.000 19.81984 27 ASP D N 1
ATOM 1960 C CA . ASP D 2 8 ? -9.34972 -17.75452 32.93458 1.000 18.98033 27 ASP D CA 1
ATOM 1961 C C . ASP D 2 8 ? -9.43973 -18.04757 34.42528 1.000 13.68923 27 ASP D C 1
ATOM 1962 O O . ASP D 2 8 ? -9.39420 -19.21243 34.81160 1.000 12.28623 27 ASP D O 1
ATOM 1967 N N . LEU D 2 9 ? -9.58607 -17.01750 35.25326 1.000 12.94163 28 LEU D N 1
ATOM 1968 C CA . LEU D 2 9 ? -9.71830 -17.14859 36.69737 1.000 14.31813 28 LEU D CA 1
ATOM 1969 C C . LEU D 2 9 ? -10.82583 -16.21218 37.14353 1.000 14.61024 28 LEU D C 1
ATOM 1970 O O . LEU D 2 9 ? -10.70707 -14.99183 36.98790 1.000 17.86460 28 LEU D O 1
ATOM 1975 N N . TYR D 2 10 ? -11.91447 -16.77327 37.64872 1.000 14.12048 29 TYR D N 1
ATOM 1976 C CA . TYR D 2 10 ? -13.01213 -15.99719 38.20723 1.000 15.85428 29 TYR D CA 1
ATOM 1977 C C . TYR D 2 10 ? -12.99960 -16.17216 39.71310 1.000 17.81027 29 TYR D C 1
ATOM 1978 O O . TYR D 2 10 ? -12.96073 -17.30191 40.20661 1.000 20.62022 29 TYR D O 1
ATOM 1987 N N . VAL D 2 11 ? -13.02266 -15.06185 40.43960 1.000 17.33396 30 VAL D N 1
ATOM 1988 C CA . VAL D 2 11 ? -13.15200 -15.07996 41.89033 1.000 16.82557 30 VAL D CA 1
ATOM 1989 C C . VAL D 2 11 ? -14.55274 -14.59836 42.20925 1.000 18.62376 30 VAL D C 1
ATOM 1990 O O . VAL D 2 11 ? -14.90735 -13.46052 41.87851 1.000 19.30895 30 VAL D O 1
ATOM 1994 N N . VAL D 2 12 ? -15.35456 -15.46102 42.83869 1.000 19.38299 31 VAL D N 1
ATOM 1995 C CA . VAL D 2 12 ? -16.77047 -15.17975 43.03769 1.000 20.04426 31 VAL D CA 1
ATOM 1996 C C . VAL D 2 12 ? -17.14603 -15.37798 44.50255 1.000 20.35828 31 VAL D C 1
ATOM 1997 O O . VAL D 2 12 ? -16.52007 -16.15076 45.23485 1.000 19.50851 31 VAL D O 1
ATOM 2001 N N . GLU D 2 13 ? -18.17757 -14.65473 44.92789 1.000 19.94344 32 GLU D N 1
ATOM 2002 C CA . GLU D 2 13 ? -18.68002 -14.74926 46.28789 1.000 23.92574 32 GLU D CA 1
ATOM 2003 C C . GLU D 2 13 ? -19.75024 -15.82837 46.38152 1.000 23.87837 32 GLU D C 1
ATOM 2004 O O . GLU D 2 13 ? -20.55151 -16.00748 45.45974 1.000 25.55143 32 GLU D O 1
ATOM 2010 N N . TYR D 2 14 ? -19.74957 -16.54853 47.49928 1.000 22.56381 33 TYR D N 1
ATOM 2011 C CA . TYR D 2 14 ? -20.80254 -17.51297 47.78341 1.000 21.91808 33 TYR D CA 1
ATOM 2012 C C . TYR D 2 14 ? -22.16253 -16.84207 47.67675 1.000 19.13915 33 TYR D C 1
ATOM 2013 O O . TYR D 2 14 ? -22.37328 -15.74930 48.20779 1.000 18.92236 33 TYR D O 1
ATOM 2022 N N . GLY D 2 15 ? -23.08553 -17.50124 46.98329 1.000 19.35999 34 GLY D N 1
ATOM 2023 C CA . GLY D 2 15 ? -24.41551 -16.97300 46.79981 1.000 20.58816 34 GLY D CA 1
ATOM 2024 C C . GLY D 2 15 ? -24.58439 -16.04159 45.61801 1.000 22.54181 34 GLY D C 1
ATOM 2025 O O . GLY D 2 15 ? -25.71982 -15.63545 45.33010 1.000 23.87936 34 GLY D O 1
ATOM 2026 N N . SER D 2 16 ? -23.50509 -15.67844 44.93109 1.000 23.45345 35 SER D N 1
ATOM 2027 C CA . SER D 2 16 ? -23.64596 -14.79244 43.78845 1.000 23.69359 35 SER D CA 1
ATOM 2028 C C . SER D 2 16 ? -24.02987 -15.59930 42.55552 1.000 20.94992 35 SER D C 1
ATOM 2029 O O . SER D 2 16 ? -24.10440 -16.82757 42.58770 1.000 20.21349 35 SER D O 1
ATOM 2032 N N . ASN D 2 17 ? -24.31791 -14.88771 41.46996 1.000 20.30634 36 ASN D N 1
ATOM 2033 C CA . ASN D 2 17 ? -24.55575 -15.49121 40.16392 1.000 19.77789 36 ASN D CA 1
ATOM 2034 C C . ASN D 2 17 ? -23.36205 -15.15957 39.28579 1.000 20.93214 36 ASN D C 1
ATOM 2035 O O . ASN D 2 17 ? -22.94242 -14.00116 39.22460 1.000 24.94205 36 ASN D O 1
ATOM 2040 N N . MET D 2 18 ? -22.80557 -16.15841 38.61590 1.000 17.53230 37 MET D N 1
ATOM 2041 C CA . MET D 2 18 ? -21.61457 -15.92324 37.81402 1.000 17.08533 37 MET D CA 1
ATOM 2042 C C . MET D 2 18 ? -21.88199 -16.25273 36.35685 1.000 17.32940 37 MET D C 1
ATOM 2043 O O . MET D 2 18 ? -22.60878 -17.20106 36.04997 1.000 18.97966 37 MET D O 1
ATOM 2048 N N . THR D 2 19 ? -21.28679 -15.45953 35.46949 1.000 18.43037 38 THR D N 1
ATOM 2049 C CA . THR D 2 19 ? -21.30423 -15.70394 34.03369 1.000 17.80247 38 THR D CA 1
ATOM 2050 C C . THR D 2 19 ? -19.86983 -15.85054 33.56166 1.000 18.43292 38 THR D C 1
ATOM 2051 O O . THR D 2 19 ? -19.07936 -14.90631 33.66083 1.000 20.53752 38 THR D O 1
ATOM 2055 N N . ILE D 2 20 ? -19.53187 -17.02096 33.04347 1.000 16.82958 39 ILE D N 1
ATOM 2056 C CA . ILE D 2 20 ? -18.19872 -17.25809 32.51722 1.000 17.55250 39 ILE D CA 1
ATOM 2057 C C . ILE D 2 20 ? -18.31604 -17.36354 31.00833 1.000 17.84299 39 ILE D C 1
ATOM 2058 O O . ILE D 2 20 ? -19.25346 -17.97358 30.48463 1.000 19.19782 39 ILE D O 1
ATOM 2063 N N . GLU D 2 21 ? -17.39960 -16.71520 30.31361 1.000 18.20807 40 GLU D N 1
ATOM 2064 C CA . GLU D 2 21 ? -17.52470 -16.50735 28.88058 1.000 21.08482 40 GLU D CA 1
ATOM 2065 C C . GLU D 2 21 ? -16.42329 -17.24060 28.13572 1.000 20.26460 40 GLU D C 1
ATOM 2066 O O . GLU D 2 21 ? -15.27160 -17.26231 28.58295 1.000 17.19116 40 GLU D O 1
ATOM 2072 N N . CYS D 2 22 ? -16.79606 -17.84799 27.00300 1.000 21.10193 41 CYS D N 1
ATOM 2073 C CA . CYS D 2 22 ? -15.85506 -18.40409 26.04530 1.000 22.83398 41 CYS D CA 1
ATOM 2074 C C . CYS D 2 22 ? -16.21289 -17.85219 24.68140 1.000 22.62424 41 CYS D C 1
ATOM 2075 O O . CYS D 2 22 ? -17.36003 -17.98212 24.24441 1.000 23.51124 41 CYS D O 1
ATOM 2078 N N . LYS D 2 23 ? -15.23842 -17.24031 24.02289 1.000 20.72128 42 LYS D N 1
ATOM 2079 C CA . LYS D 2 23 ? -15.44494 -16.58006 22.74162 1.000 21.47660 42 LYS D CA 1
ATOM 2080 C C . LYS D 2 23 ? -14.97972 -17.46739 21.59583 1.000 18.84632 42 LYS D C 1
ATOM 2081 O O . LYS D 2 23 ? -13.99615 -18.20518 21.72337 1.000 15.98906 42 LYS D O 1
ATOM 2087 N N . PHE D 2 24 ? -15.69516 -17.39490 20.47742 1.000 17.21232 43 PHE D N 1
ATOM 2088 C CA . PHE D 2 24 ? -15.33110 -18.13972 19.28442 1.000 19.76277 43 PHE D CA 1
ATOM 2089 C C . PHE D 2 24 ? -15.63993 -17.28770 18.06176 1.000 19.08390 43 PHE D C 1
ATOM 2090 O O . PHE D 2 24 ? -16.49434 -16.39649 18.12635 1.000 17.75676 43 PHE D O 1
ATOM 2098 N N . PRO D 2 25 ? -14.93948 -17.51133 16.94850 1.000 21.95303 44 PRO D N 1
ATOM 2099 C CA . PRO D 2 25 ? -15.09811 -16.61067 15.79550 1.000 22.13479 44 PRO D CA 1
ATOM 2100 C C . PRO D 2 25 ? -16.40865 -16.84816 15.06264 1.000 23.88497 44 PRO D C 1
ATOM 2101 O O . PRO D 2 25 ? -16.73227 -17.97835 14.70210 1.000 22.69075 44 PRO D O 1
ATOM 2105 N N . VAL D 2 26 ? -17.16523 -15.77135 14.85067 1.000 27.26955 45 VAL D N 1
ATOM 2106 C CA . VAL D 2 26 ? -18.36437 -15.79271 14.01410 1.000 29.47848 45 VAL D CA 1
ATOM 2107 C C . VAL D 2 26 ? -18.15486 -14.72134 12.95177 1.000 36.19077 45 VAL D C 1
ATOM 2108 O O . VAL D 2 26 ? -18.29860 -13.52335 13.22420 1.000 37.61638 45 VAL D O 1
ATOM 2112 N N . GLU D 2 27 ? -17.80667 -15.14825 11.73731 1.000 41.32675 46 GLU D N 1
ATOM 2113 C CA . GLU D 2 27 ? -17.47305 -14.24665 10.64082 1.000 46.09678 46 GLU D CA 1
ATOM 2114 C C . GLU D 2 27 ? -18.61707 -14.04234 9.66040 1.000 46.86729 46 GLU D C 1
ATOM 2115 O O . GLU D 2 27 ? -18.49537 -13.21129 8.75477 1.000 48.14238 46 GLU D O 1
ATOM 2121 N N . LYS D 2 28 ? -19.70602 -14.78975 9.80485 1.000 46.92736 47 LYS D N 1
ATOM 2122 C CA . LYS D 2 28 ? -20.89816 -14.60821 8.98784 1.000 47.29295 47 LYS D CA 1
ATOM 2123 C C . LYS D 2 28 ? -22.08634 -14.54269 9.94264 1.000 44.04409 47 LYS D C 1
ATOM 2124 O O . LYS D 2 28 ? -21.93956 -14.32037 11.15032 1.000 45.52751 47 LYS D O 1
ATOM 2130 N N . GLN D 2 29 ? -23.28784 -14.73867 9.40790 1.000 39.22751 48 GLN D N 1
ATOM 2131 C CA . GLN D 2 29 ? -24.42019 -15.05493 10.26256 1.000 36.18732 48 GLN D CA 1
ATOM 2132 C C . GLN D 2 29 ? -24.19837 -16.42912 10.88573 1.000 31.44820 48 GLN D C 1
ATOM 2133 O O . GLN D 2 29 ? -23.70135 -17.34852 10.23210 1.000 31.41867 48 GLN D O 1
ATOM 2139 N N . LEU D 2 30 ? -24.52931 -16.55758 12.16761 1.000 27.31767 49 LEU D N 1
ATOM 2140 C CA . LEU D 2 30 ? -24.29132 -17.81161 12.86895 1.000 22.56349 49 LEU D CA 1
ATOM 2141 C C . LEU D 2 30 ? -25.05717 -18.95090 12.20603 1.000 23.63196 49 LEU D C 1
ATOM 2142 O O . LEU D 2 30 ? -26.26517 -18.85907 11.98140 1.000 24.68184 49 LEU D O 1
ATOM 2147 N N . ASP D 2 31 ? -24.34810 -20.03482 11.89876 1.000 24.75177 50 ASP D N 1
ATOM 2148 C CA . ASP D 2 31 ? -24.94809 -21.23354 11.31776 1.000 26.10316 50 ASP D CA 1
ATOM 2149 C C . ASP D 2 31 ? -25.19314 -22.22740 12.44849 1.000 24.80543 50 ASP D C 1
ATOM 2150 O O . ASP D 2 31 ? -24.27737 -22.94857 12.85908 1.000 24.91858 50 ASP D O 1
ATOM 2155 N N . LEU D 2 32 ? -26.43530 -22.26683 12.95063 1.000 23.79473 51 LEU D N 1
ATOM 2156 C CA . LEU D 2 32 ? -26.75147 -23.13017 14.08600 1.000 23.84711 51 LEU D CA 1
ATOM 2157 C C . LEU D 2 32 ? -26.59414 -24.60104 13.74563 1.000 22.54737 51 LEU D C 1
ATOM 2158 O O . LEU D 2 32 ? -26.22574 -25.39745 14.61718 1.000 21.60873 51 LEU D O 1
ATOM 2163 N N . ALA D 2 33 ? -26.85672 -24.98132 12.49370 1.000 22.25961 52 ALA D N 1
ATOM 2164 C CA . ALA D 2 33 ? -26.74052 -26.37880 12.10895 1.000 22.42769 52 ALA D CA 1
ATOM 2165 C C . ALA D 2 33 ? -25.31982 -26.89832 12.24373 1.000 21.90196 52 ALA D C 1
ATOM 2166 O O . ALA D 2 33 ? -25.11461 -28.11678 12.17972 1.000 24.87210 52 ALA D O 1
ATOM 2168 N N . ALA D 2 34 ? -24.33801 -26.01770 12.43899 1.000 17.33648 53 ALA D N 1
ATOM 2169 C CA . ALA D 2 34 ? -22.94054 -26.42258 12.46736 1.000 14.22495 53 ALA D CA 1
ATOM 2170 C C . ALA D 2 34 ? -22.29466 -26.20472 13.82337 1.000 10.91732 53 ALA D C 1
ATOM 2171 O O . ALA D 2 34 ? -21.09362 -26.42817 13.95939 1.000 11.97501 53 ALA D O 1
ATOM 2173 N N . LEU D 2 35 ? -23.05896 -25.79749 14.83634 1.000 10.10030 54 LEU D N 1
ATOM 2174 C CA . LEU D 2 35 ? -22.48876 -25.34503 16.10000 1.000 9.85202 54 LEU D CA 1
ATOM 2175 C C . LEU D 2 35 ? -22.78185 -26.33283 17.22310 1.000 10.69111 54 LEU D C 1
ATOM 2176 O O . LEU D 2 35 ? -23.93909 -26.70974 17.44933 1.000 11.09207 54 LEU D O 1
ATOM 2181 N N . ILE D 2 36 ? -21.73430 -26.72265 17.94540 1.000 9.01062 55 ILE D N 1
ATOM 2182 C CA . ILE D 2 36 ? -21.86922 -27.48850 19.17598 1.000 8.59106 55 ILE D CA 1
ATOM 2183 C C . ILE D 2 36 ? -21.16834 -26.71497 20.28400 1.000 9.34333 55 ILE D C 1
ATOM 2184 O O . ILE D 2 36 ? -20.02190 -26.28586 20.11714 1.000 10.98761 55 ILE D O 1
ATOM 2189 N N . VAL D 2 37 ? -21.85786 -26.53214 21.40613 1.000 9.28405 56 VAL D N 1
ATOM 2190 C CA . VAL D 2 37 ? -21.29661 -25.86441 22.58015 1.000 10.27877 56 VAL D CA 1
ATOM 2191 C C . VAL D 2 37 ? -21.41690 -26.82024 23.75252 1.000 10.05890 56 VAL D C 1
ATOM 2192 O O . VAL D 2 37 ? -22.49251 -27.37718 23.99001 1.000 12.34479 56 VAL D O 1
ATOM 2196 N N . TYR D 2 38 ? -20.31954 -27.00366 24.48697 1.000 8.14859 57 TYR D N 1
ATOM 2197 C CA . TYR D 2 38 ? -20.27199 -27.96324 25.56716 1.000 10.90182 57 TYR D CA 1
ATOM 2198 C C . TYR D 2 38 ? -19.57902 -27.31804 26.75345 1.000 11.66062 57 TYR D C 1
ATOM 2199 O O . TYR D 2 38 ? -18.50531 -26.72943 26.60469 1.000 14.37471 57 TYR D O 1
ATOM 2208 N N . TRP D 2 39 ? -20.20865 -27.40088 27.91257 1.000 10.66328 58 TRP D N 1
ATOM 2209 C CA . TRP D 2 39 ? -19.62351 -26.92860 29.15826 1.000 8.16195 58 TRP D CA 1
ATOM 2210 C C . TRP D 2 39 ? -19.60531 -28.07084 30.16408 1.000 8.71679 58 TRP D C 1
ATOM 2211 O O . TRP D 2 39 ? -20.59571 -28.78288 30.32378 1.000 10.23285 58 TRP D O 1
ATOM 2222 N N . GLU D 2 40 ? -18.48165 -28.23696 30.84795 1.000 10.82441 59 GLU D N 1
ATOM 2223 C CA . GLU D 2 40 ? -18.39436 -29.22753 31.90795 1.000 12.74230 59 GLU D CA 1
ATOM 2224 C C . GLU D 2 40 ? -17.55671 -28.66791 33.04063 1.000 13.88857 59 GLU D C 1
ATOM 2225 O O . GLU D 2 40 ? -16.79753 -27.71315 32.86930 1.000 14.79931 59 GLU D O 1
ATOM 2231 N N . MET D 2 41 ? -17.71546 -29.26984 34.21605 1.000 14.79545 60 MET D N 1
ATOM 2232 C CA . MET D 2 41 ? -16.74541 -29.09297 35.28940 1.000 17.76962 60 MET D CA 1
ATOM 2233 C C . MET D 2 41 ? -16.56593 -30.45125 35.93946 1.000 20.32767 60 MET D C 1
ATOM 2234 O O . MET D 2 41 ? -17.54627 -31.16956 36.14775 1.000 20.68717 60 MET D O 1
ATOM 2239 N N . GLU D 2 42 ? -15.32040 -30.81777 36.21208 1.000 22.84464 61 GLU D N 1
ATOM 2240 C CA . GLU D 2 42 ? -14.99131 -32.18104 36.61961 1.000 25.90080 61 GLU D CA 1
ATOM 2241 C C . GLU D 2 42 ? -15.57167 -33.10391 35.55261 1.000 25.46478 61 GLU D C 1
ATOM 2242 O O . GLU D 2 42 ? -15.35549 -32.84998 34.35975 1.000 28.59610 61 GLU D O 1
ATOM 2248 N N . ASP D 2 43 ? -16.34301 -34.12329 35.91206 1.000 26.08563 62 ASP D N 1
ATOM 2249 C CA . ASP D 2 43 ? -17.02636 -34.96958 34.94432 1.000 27.92864 62 ASP D CA 1
ATOM 2250 C C . ASP D 2 43 ? -18.51246 -34.64258 34.83510 1.000 26.85951 62 ASP D C 1
ATOM 2251 O O . ASP D 2 43 ? -19.30098 -35.49229 34.40193 1.000 29.06637 62 ASP D O 1
ATOM 2256 N N . LYS D 2 44 ? -18.90966 -33.42699 35.20497 1.000 23.37395 63 LYS D N 1
ATOM 2257 C CA . LYS D 2 44 ? -20.31519 -33.04632 35.27255 1.000 20.50238 63 LYS D CA 1
ATOM 2258 C C . LYS D 2 44 ? -20.70396 -32.29642 34.00571 1.000 16.95698 63 LYS D C 1
ATOM 2259 O O . LYS D 2 44 ? -20.15114 -31.23458 33.71115 1.000 16.31686 63 LYS D O 1
ATOM 2265 N N . ASN D 2 45 ? -21.65316 -32.85085 33.26445 1.000 15.17658 64 ASN D N 1
ATOM 2266 C CA . ASN D 2 45 ? -22.17190 -32.18710 32.08173 1.000 15.88655 64 ASN D CA 1
ATOM 2267 C C . ASN D 2 45 ? -22.97931 -30.96584 32.50233 1.000 13.59109 64 ASN D C 1
ATOM 2268 O O . ASN D 2 45 ? -23.95244 -31.09415 33.24896 1.000 13.58685 64 ASN D O 1
ATOM 2273 N N . ILE D 2 46 ? -22.57953 -29.77850 32.04688 1.000 10.40483 65 ILE D N 1
ATOM 2274 C CA . ILE D 2 46 ? -23.32731 -28.57949 32.41829 1.000 10.22799 65 ILE D CA 1
ATOM 2275 C C . ILE D 2 46 ? -24.20382 -28.13585 31.26460 1.000 11.88019 65 ILE D C 1
ATOM 2276 O O . ILE D 2 46 ? -25.42114 -27.97586 31.42359 1.000 13.09568 65 ILE D O 1
ATOM 2281 N N . ILE D 2 47 ? -23.57713 -27.90641 30.11300 1.000 11.30257 66 ILE D N 1
ATOM 2282 C CA . ILE D 2 47 ? -24.25655 -27.48724 28.89568 1.000 13.74532 66 ILE D CA 1
ATOM 2283 C C . ILE D 2 47 ? -23.87040 -28.44267 27.77233 1.000 14.43245 66 ILE D C 1
ATOM 2284 O O . ILE D 2 47 ? -22.68775 -28.73229 27.57675 1.000 12.34510 66 ILE D O 1
ATOM 2289 N N . GLN D 2 48 ? -24.86421 -28.93232 27.03132 1.000 13.58694 67 GLN D N 1
ATOM 2290 C CA . GLN D 2 48 ? -24.59465 -29.69466 25.81126 1.000 12.75141 67 GLN D CA 1
ATOM 2291 C C . GLN D 2 48 ? -25.58112 -29.16987 24.77176 1.000 13.73576 67 GLN D C 1
ATOM 2292 O O . GLN D 2 48 ? -26.70561 -29.66078 24.65267 1.000 12.86998 67 GLN D O 1
ATOM 2298 N N . PHE D 2 49 ? -25.14791 -28.15949 24.02883 1.000 12.41626 68 PHE D N 1
ATOM 2299 C CA . PHE D 2 49 ? -25.98037 -27.46786 23.05541 1.000 14.92511 68 PHE D CA 1
ATOM 2300 C C . PHE D 2 49 ? -25.55262 -27.96181 21.68116 1.000 14.34164 68 PHE D C 1
ATOM 2301 O O . PHE D 2 49 ? -24.44105 -27.67634 21.23161 1.000 16.09934 68 PHE D O 1
ATOM 2309 N N . VAL D 2 50 ? -26.40649 -28.74851 21.03963 1.000 12.14087 69 VAL D N 1
ATOM 2310 C CA . VAL D 2 50 ? -26.02346 -29.45979 19.81914 1.000 14.11830 69 VAL D CA 1
ATOM 2311 C C . VAL D 2 50 ? -26.91205 -29.00491 18.67074 1.000 15.93291 69 VAL D C 1
ATOM 2312 O O . VAL D 2 50 ? -28.08312 -29.39853 18.58690 1.000 15.26223 69 VAL D O 1
ATOM 2316 N N . HIS D 2 51 ? -26.34925 -28.18962 17.77727 1.000 17.31006 70 HIS D N 1
ATOM 2317 C CA . HIS D 2 51 ? -27.02226 -27.77476 16.54908 1.000 18.97457 70 HIS D CA 1
ATOM 2318 C C . HIS D 2 51 ? -28.35505 -27.09445 16.85009 1.000 21.86024 70 HIS D C 1
ATOM 2319 O O . HIS D 2 51 ? -29.36993 -27.33702 16.19313 1.000 20.08111 70 HIS D O 1
ATOM 2326 N N . GLY D 2 52 ? -28.35238 -26.23801 17.86637 1.000 25.58497 71 GLY D N 1
ATOM 2327 C CA . GLY D 2 52 ? -29.52841 -25.50024 18.24334 1.000 25.36174 71 GLY D CA 1
ATOM 2328 C C . GLY D 2 52 ? -30.38997 -26.15869 19.29578 1.000 25.45515 71 GLY D C 1
ATOM 2329 O O . GLY D 2 52 ? -31.27758 -25.50276 19.84212 1.000 25.87060 71 GLY D O 1
ATOM 2330 N N . GLU D 2 53 ? -30.17381 -27.43560 19.58457 1.000 25.26504 72 GLU D N 1
ATOM 2331 C CA . GLU D 2 53 ? -31.06550 -28.16820 20.46749 1.000 28.85447 72 GLU D CA 1
ATOM 2332 C C . GLU D 2 53 ? -30.30911 -28.61635 21.71026 1.000 26.90546 72 GLU D C 1
ATOM 2333 O O . GLU D 2 53 ? -29.08484 -28.75946 21.70676 1.000 25.23129 72 GLU D O 1
ATOM 2339 N N . GLU D 2 54 ? -31.05484 -28.80159 22.79335 1.000 28.27993 73 GLU D N 1
ATOM 2340 C CA . GLU D 2 54 ? -30.48457 -29.23011 24.05862 1.000 31.51263 73 GLU D CA 1
ATOM 2341 C C . GLU D 2 54 ? -31.31111 -30.37015 24.62377 1.000 35.25488 73 GLU D C 1
ATOM 2342 O O . GLU D 2 54 ? -32.54370 -30.35661 24.55029 1.000 39.16246 73 GLU D O 1
ATOM 2348 N N . ASP D 2 55 ? -30.61994 -31.35535 25.17799 1.000 33.33593 74 ASP D N 1
ATOM 2349 C CA . ASP D 2 55 ? -31.24141 -32.49952 25.82731 1.000 32.65313 74 ASP D CA 1
ATOM 2350 C C . ASP D 2 55 ? -31.14233 -32.25061 27.32617 1.000 31.19261 74 ASP D C 1
ATOM 2351 O O . ASP D 2 55 ? -30.04882 -32.29699 27.89413 1.000 30.95244 74 ASP D O 1
ATOM 2356 N N . LEU D 2 56 ? -32.27753 -31.94243 27.95815 1.000 31.28410 75 LEU D N 1
ATOM 2357 C CA . LEU D 2 56 ? -32.26742 -31.65712 29.39059 1.000 29.91154 75 LEU D CA 1
ATOM 2358 C C . LEU D 2 56 ? -31.79714 -32.86138 30.19528 1.000 28.05925 75 LEU D C 1
ATOM 2359 O O . LEU D 2 56 ? -31.20576 -32.69543 31.27014 1.000 29.17891 75 LEU D O 1
ATOM 2364 N N . LYS D 2 57 ? -32.01645 -34.07278 29.67658 1.000 23.65842 76 LYS D N 1
ATOM 2365 C CA . LYS D 2 57 ? -31.71237 -35.28406 30.42483 1.000 24.20505 76 LYS D CA 1
ATOM 2366 C C . LYS D 2 57 ? -30.21540 -35.54471 30.55603 1.000 22.97883 76 LYS D C 1
ATOM 2367 O O . LYS D 2 57 ? -29.82382 -36.38600 31.37063 1.000 22.23097 76 LYS D O 1
ATOM 2373 N N . VAL D 2 58 ? -29.37901 -34.84072 29.78979 1.000 20.75444 77 VAL D N 1
ATOM 2374 C CA . VAL D 2 58 ? -27.92996 -35.01731 29.85171 1.000 19.74972 77 VAL D CA 1
ATOM 2375 C C . VAL D 2 58 ? -27.27098 -34.14039 30.91131 1.000 18.28279 77 VAL D C 1
ATOM 2376 O O . VAL D 2 58 ? -26.11993 -34.39693 31.29347 1.000 18.62408 77 VAL D O 1
ATOM 2380 N N . GLN D 2 59 ? -27.96257 -33.11671 31.40045 1.000 17.14121 78 GLN D N 1
ATOM 2381 C CA . GLN D 2 59 ? -27.35858 -32.17531 32.32746 1.000 17.38993 78 GLN D CA 1
ATOM 2382 C C . GLN D 2 59 ? -27.25956 -32.78178 33.71751 1.000 17.97130 78 GLN D C 1
ATOM 2383 O O . GLN D 2 59 ? -28.22419 -33.37039 34.22686 1.000 18.35447 78 GLN D O 1
ATOM 2389 N N . HIS D 2 60 ? -26.08544 -32.63620 34.32370 1.000 17.89682 79 HIS D N 1
ATOM 2390 C CA . HIS D 2 60 ? -25.85825 -33.17229 35.65250 1.000 20.20232 79 HIS D CA 1
ATOM 2391 C C . HIS D 2 60 ? -26.82884 -32.54390 36.64429 1.000 23.22565 79 HIS D C 1
ATOM 2392 O O . HIS D 2 60 ? -27.22288 -31.38010 36.50613 1.000 21.64500 79 HIS D O 1
ATOM 2399 N N . SER D 2 61 ? -27.21617 -33.33857 37.65264 1.000 24.00329 80 SER D N 1
ATOM 2400 C CA . SER D 2 61 ? -28.28651 -32.92912 38.56315 1.000 25.85037 80 SER D CA 1
ATOM 2401 C C . SER D 2 61 ? -27.89292 -31.71501 39.39099 1.000 27.57997 80 SER D C 1
ATOM 2402 O O . SER D 2 61 ? -28.72808 -30.84895 39.66271 1.000 29.75832 80 SER D O 1
ATOM 2405 N N . SER D 2 62 ? -26.62834 -31.62615 39.80020 1.000 29.28492 81 SER D N 1
ATOM 2406 C CA . SER D 2 62 ? -26.21203 -30.49806 40.62652 1.000 31.33501 81 SER D CA 1
ATOM 2407 C C . SER D 2 62 ? -26.30172 -29.16583 39.89049 1.000 29.32540 81 SER D C 1
ATOM 2408 O O . SER D 2 62 ? -26.23590 -28.11387 40.53835 1.000 31.21864 81 SER D O 1
ATOM 2411 N N . TYR D 2 63 ? -26.46605 -29.17706 38.56774 1.000 26.90805 82 TYR D N 1
ATOM 2412 C CA . TYR D 2 63 ? -26.61073 -27.94569 37.80866 1.000 25.11937 82 TYR D CA 1
ATOM 2413 C C . TYR D 2 63 ? -28.00248 -27.77098 37.21530 1.000 26.09238 82 TYR D C 1
ATOM 2414 O O . TYR D 2 63 ? -28.26155 -26.75282 36.56388 1.000 26.27075 82 TYR D O 1
ATOM 2423 N N . ARG D 2 64 ? -28.90759 -28.72071 37.42764 1.000 28.16217 83 ARG D N 1
ATOM 2424 C CA . ARG D 2 64 ? -30.27057 -28.52749 36.96405 1.000 31.82485 83 ARG D CA 1
ATOM 2425 C C . ARG D 2 64 ? -30.88693 -27.32611 37.66821 1.000 31.10923 83 ARG D C 1
ATOM 2426 O O . ARG D 2 64 ? -30.68624 -27.11769 38.86735 1.000 32.01918 83 ARG D O 1
ATOM 2434 N N . GLN D 2 65 ? -31.62390 -26.52147 36.90311 1.000 29.98044 84 GLN D N 1
ATOM 2435 C CA . GLN D 2 65 ? -32.31209 -25.31780 37.36230 1.000 30.75770 84 GLN D CA 1
ATOM 2436 C C . GLN D 2 65 ? -31.36073 -24.23467 37.85983 1.000 28.23387 84 GLN D C 1
ATOM 2437 O O . GLN D 2 65 ? -31.81520 -23.23293 38.42476 1.000 29.84892 84 GLN D O 1
ATOM 2443 N N . ARG D 2 66 ? -30.05097 -24.39877 37.65761 1.000 24.46969 85 ARG D N 1
ATOM 2444 C CA . ARG D 2 66 ? -29.06170 -23.41754 38.07139 1.000 22.07157 85 ARG D CA 1
ATOM 2445 C C . ARG D 2 66 ? -28.14458 -22.95431 36.95799 1.000 21.70436 85 ARG D C 1
ATOM 2446 O O . ARG D 2 66 ? -27.38834 -22.00296 37.17468 1.000 22.11686 85 ARG D O 1
ATOM 2454 N N . ALA D 2 67 ? -28.15717 -23.60187 35.79520 1.000 18.76403 86 ALA D N 1
ATOM 2455 C CA . ALA D 2 67 ? -27.13470 -23.34554 34.79304 1.000 15.48258 86 ALA D CA 1
ATOM 2456 C C . ALA D 2 67 ? -27.78742 -23.22117 33.42798 1.000 17.86257 86 ALA D C 1
ATOM 2457 O O . ALA D 2 67 ? -28.59654 -24.06975 33.04007 1.000 21.68229 86 ALA D O 1
ATOM 2459 N N . ARG D 2 68 ? -27.44030 -22.16727 32.70639 1.000 15.52147 87 ARG D N 1
ATOM 2460 C CA . ARG D 2 68 ? -28.03573 -21.94032 31.40302 1.000 20.49037 87 ARG D CA 1
ATOM 2461 C C . ARG D 2 68 ? -27.01546 -21.30369 30.47799 1.000 18.65235 87 ARG D C 1
ATOM 2462 O O . ARG D 2 68 ? -26.14865 -20.53761 30.90514 1.000 19.01170 87 ARG D O 1
ATOM 2470 N N . LEU D 2 69 ? -27.13587 -21.63563 29.20159 1.000 18.60432 88 LEU D N 1
ATOM 2471 C CA . LEU D 2 69 ? -26.34556 -21.01593 28.15689 1.000 17.12161 88 LEU D CA 1
ATOM 2472 C C . LEU D 2 69 ? -27.09326 -19.78650 27.66001 1.000 18.78161 88 LEU D C 1
ATOM 2473 O O . LEU D 2 69 ? -28.28785 -19.86484 27.35201 1.000 19.63890 88 LEU D O 1
ATOM 2478 N N . LEU D 2 70 ? -26.39978 -18.65066 27.60446 1.000 18.59505 89 LEU D N 1
ATOM 2479 C CA . LEU D 2 70 ? -27.01315 -17.39041 27.18080 1.000 20.14873 89 LEU D CA 1
ATOM 2480 C C . LEU D 2 70 ? -27.00841 -17.35497 25.65643 1.000 23.84885 89 LEU D C 1
ATOM 2481 O O . LEU D 2 70 ? -26.07002 -16.87846 25.01560 1.000 23.80019 89 LEU D O 1
ATOM 2486 N N . LYS D 2 71 ? -28.09244 -17.85940 25.06736 1.000 27.34823 90 LYS D N 1
ATOM 2487 C CA . LYS D 2 71 ? -28.10132 -18.14936 23.63709 1.000 28.93732 90 LYS D CA 1
ATOM 2488 C C . LYS D 2 71 ? -28.04108 -16.88845 22.78151 1.000 29.54238 90 LYS D C 1
ATOM 2489 O O . LYS D 2 71 ? -27.47572 -16.91071 21.68058 1.000 27.38974 90 LYS D O 1
ATOM 2495 N N . ASP D 2 72 ? -28.63318 -15.78878 23.25452 1.000 32.14229 91 ASP D N 1
ATOM 2496 C CA . ASP D 2 72 ? -28.58751 -14.54482 22.49385 1.000 34.78833 91 ASP D CA 1
ATOM 2497 C C . ASP D 2 72 ? -27.15185 -14.11606 22.21212 1.000 33.88208 91 ASP D C 1
ATOM 2498 O O . ASP D 2 72 ? -26.86853 -13.53397 21.15777 1.000 33.40250 91 ASP D O 1
ATOM 2503 N N . GLN D 2 73 ? -26.23152 -14.41732 23.13204 1.000 31.83392 92 GLN D N 1
ATOM 2504 C CA . GLN D 2 73 ? -24.82078 -14.10013 22.94714 1.000 32.14982 92 GLN D CA 1
ATOM 2505 C C . GLN D 2 73 ? -24.16655 -14.92410 21.84422 1.000 28.15215 92 GLN D C 1
ATOM 2506 O O . GLN D 2 73 ? -23.13611 -14.50398 21.30573 1.000 27.46177 92 GLN D O 1
ATOM 2512 N N . LEU D 2 74 ? -24.73031 -16.08486 21.49914 1.000 24.34453 93 LEU D N 1
ATOM 2513 C CA . LEU D 2 74 ? -24.04593 -16.98539 20.57947 1.000 24.30662 93 LEU D CA 1
ATOM 2514 C C . LEU D 2 74 ? -23.84250 -16.34609 19.21472 1.000 24.75244 93 LEU D C 1
ATOM 2515 O O . LEU D 2 74 ? -22.82877 -16.59959 18.55458 1.000 23.35294 93 LEU D O 1
ATOM 2520 N N . SER D 2 75 ? -24.79230 -15.51035 18.78163 1.000 25.02195 94 SER D N 1
ATOM 2521 C CA . SER D 2 75 ? -24.67695 -14.82939 17.49917 1.000 27.88520 94 SER D CA 1
ATOM 2522 C C . SER D 2 75 ? -23.48029 -13.88828 17.45232 1.000 27.54274 94 SER D C 1
ATOM 2523 O O . SER D 2 75 ? -22.98080 -13.59296 16.36275 1.000 27.77591 94 SER D O 1
ATOM 2526 N N . LEU D 2 76 ? -22.99574 -13.43345 18.60629 1.000 25.78717 95 LEU D N 1
ATOM 2527 C CA . LEU D 2 76 ? -21.83609 -12.55969 18.68834 1.000 25.80920 95 LEU D CA 1
ATOM 2528 C C . LEU D 2 76 ? -20.54831 -13.31167 19.02178 1.000 25.19401 95 LEU D C 1
ATOM 2529 O O . LEU D 2 76 ? -19.55385 -12.68062 19.39500 1.000 26.97670 95 LEU D O 1
ATOM 2534 N N . GLY D 2 77 ? -20.53742 -14.63791 18.89887 1.000 21.95566 96 GLY D N 1
ATOM 2535 C CA . GLY D 2 77 ? -19.32537 -15.39089 19.16860 1.000 19.15700 96 GLY D CA 1
ATOM 2536 C C . GLY D 2 77 ? -19.00307 -15.53145 20.63471 1.000 19.02586 96 GLY D C 1
ATOM 2537 O O . GLY D 2 77 ? -17.82570 -15.59179 21.01152 1.000 19.91609 96 GLY D O 1
ATOM 2538 N N . ASN D 2 78 ? -20.02072 -15.58719 21.47973 1.000 16.26986 97 ASN D N 1
ATOM 2539 C CA . ASN D 2 78 ? -19.82259 -15.65486 22.92061 1.000 17.49420 97 ASN D CA 1
ATOM 2540 C C . ASN D 2 78 ? -20.67710 -16.79227 23.44536 1.000 17.63653 97 ASN D C 1
ATOM 2541 O O . ASN D 2 78 ? -21.90426 -16.74763 23.33701 1.000 18.62243 97 ASN D O 1
ATOM 2546 N N . ALA D 2 79 ? -20.02860 -17.81597 23.98976 1.000 17.14593 98 ALA D N 1
ATOM 2547 C CA . ALA D 2 79 ? -20.73193 -18.92023 24.62595 1.000 19.19941 98 ALA D CA 1
ATOM 2548 C C . ALA D 2 79 ? -20.65262 -18.68477 26.13418 1.000 20.36870 98 ALA D C 1
ATOM 2549 O O . ALA D 2 79 ? -19.78004 -19.19176 26.82480 1.000 25.34829 98 ALA D O 1
ATOM 2551 N N . ALA D 2 80 ? -21.56684 -17.87163 26.64053 1.000 18.10505 99 ALA D N 1
ATOM 2552 C CA . ALA D 2 80 ? -21.54967 -17.49637 28.04990 1.000 17.01445 99 ALA D CA 1
ATOM 2553 C C . ALA D 2 80 ? -22.41846 -18.44433 28.86264 1.000 15.01074 99 ALA D C 1
ATOM 2554 O O . ALA D 2 80 ? -23.59595 -18.64964 28.55188 1.000 18.52239 99 ALA D O 1
ATOM 2556 N N . LEU D 2 81 ? -21.83655 -18.99626 29.91933 1.000 11.27364 100 LEU D N 1
ATOM 2557 C CA . LEU D 2 81 ? -22.52013 -19.88919 30.84204 1.000 11.31648 100 LEU D CA 1
ATOM 2558 C C . LEU D 2 81 ? -22.80918 -19.12358 32.12147 1.000 12.44421 100 LEU D C 1
ATOM 2559 O O . LEU D 2 81 ? -21.88872 -18.55450 32.71637 1.000 14.37333 100 LEU D O 1
ATOM 2564 N N . GLN D 2 82 ? -24.07688 -19.10580 32.53144 1.000 13.37417 101 GLN D N 1
ATOM 2565 C CA . GLN D 2 82 ? -24.51072 -18.44925 33.75817 1.000 15.78914 101 GLN D CA 1
ATOM 2566 C C . GLN D 2 82 ? -24.94741 -19.49665 34.77761 1.000 15.94280 101 GLN D C 1
ATOM 2567 O O . GLN D 2 82 ? -25.83063 -20.31173 34.49264 1.000 17.78078 101 GLN D O 1
ATOM 2573 N N . ILE D 2 83 ? -24.33881 -19.47356 35.96438 1.000 14.62122 102 ILE D N 1
ATOM 2574 C CA . ILE D 2 83 ? -24.72342 -20.35808 37.06033 1.000 15.19713 102 ILE D CA 1
ATOM 2575 C C . ILE D 2 83 ? -25.24925 -19.49157 38.19080 1.000 15.53810 102 ILE D C 1
ATOM 2576 O O . ILE D 2 83 ? -24.59405 -18.52318 38.59305 1.000 17.13088 102 ILE D O 1
ATOM 2581 N N . THR D 2 84 ? -26.42650 -19.82955 38.69265 1.000 16.91105 103 THR D N 1
ATOM 2582 C CA . THR D 2 84 ? -27.04128 -19.08179 39.77937 1.000 18.05370 103 THR D CA 1
ATOM 2583 C C . THR D 2 84 ? -26.74891 -19.72834 41.13218 1.000 19.53442 103 THR D C 1
ATOM 2584 O O . THR D 2 84 ? -26.51981 -20.93922 41.23292 1.000 19.10779 103 THR D O 1
ATOM 2588 N N . ASP D 2 85 ? -26.75120 -18.88922 42.16871 1.000 21.56238 104 ASP D N 1
ATOM 2589 C CA . ASP D 2 85 ? -26.58125 -19.28247 43.56884 1.000 26.43637 104 ASP D CA 1
ATOM 2590 C C . ASP D 2 85 ? -25.35161 -20.17915 43.73276 1.000 23.27204 104 ASP D C 1
ATOM 2591 O O . ASP D 2 85 ? -25.43385 -21.37531 44.01048 1.000 23.34653 104 ASP D O 1
ATOM 2596 N N . VAL D 2 86 ? -24.19857 -19.54441 43.52938 1.000 17.77361 105 VAL D N 1
ATOM 2597 C CA . VAL D 2 86 ? -22.92831 -20.24922 43.58568 1.000 20.34808 105 VAL D CA 1
ATOM 2598 C C . VAL D 2 86 ? -22.65123 -20.71376 45.01009 1.000 22.75894 105 VAL D C 1
ATOM 2599 O O . VAL D 2 86 ? -22.92185 -19.99906 45.98533 1.000 22.78560 105 VAL D O 1
ATOM 2603 N N . LYS D 2 87 ? -22.11985 -21.92700 45.13238 1.000 20.91242 106 LYS D N 1
ATOM 2604 C CA . LYS D 2 87 ? -21.82068 -22.54295 46.41021 1.000 21.56320 106 LYS D CA 1
ATOM 2605 C C . LYS D 2 87 ? -20.39208 -23.07751 46.37540 1.000 19.47475 106 LYS D C 1
ATOM 2606 O O . LYS D 2 87 ? -19.70206 -23.00583 45.35041 1.000 18.41325 106 LYS D O 1
ATOM 2612 N N . LEU D 2 88 ? -19.93846 -23.61536 47.51475 1.000 19.57219 107 LEU D N 1
ATOM 2613 C CA . LEU D 2 88 ? -18.55995 -24.09245 47.59819 1.000 21.67222 107 LEU D CA 1
ATOM 2614 C C . LEU D 2 88 ? -18.26065 -25.17556 46.57683 1.000 21.27193 107 LEU D C 1
ATOM 2615 O O . LEU D 2 88 ? -17.13579 -25.26478 46.07733 1.000 19.78414 107 LEU D O 1
ATOM 2620 N N . GLN D 2 89 ? -19.24176 -26.03212 46.28614 1.000 21.19751 108 GLN D N 1
ATOM 2621 C CA . GLN D 2 89 ? -19.02848 -27.15829 45.38667 1.000 23.35757 108 GLN D CA 1
ATOM 2622 C C . GLN D 2 89 ? -18.89958 -26.73162 43.93345 1.000 20.86209 108 GLN D C 1
ATOM 2623 O O . GLN D 2 89 ? -18.55255 -27.56696 43.08959 1.000 19.89750 108 GLN D O 1
ATOM 2629 N N . ASP D 2 90 ? -19.18587 -25.46391 43.62484 1.000 19.41801 109 ASP D N 1
ATOM 2630 C CA . ASP D 2 90 ? -19.05013 -24.93836 42.27339 1.000 17.89039 109 ASP D CA 1
ATOM 2631 C C . ASP D 2 90 ? -17.63467 -24.48871 41.94250 1.000 14.86183 109 ASP D C 1
ATOM 2632 O O . ASP D 2 90 ? -17.37721 -24.10120 40.79932 1.000 16.67001 109 ASP D O 1
ATOM 2637 N N . ALA D 2 91 ? -16.72552 -24.49026 42.90753 1.000 11.78648 110 ALA D N 1
ATOM 2638 C CA . ALA D 2 91 ? -15.34664 -24.13588 42.63043 1.000 11.80326 110 ALA D CA 1
ATOM 2639 C C . ALA D 2 91 ? -14.65903 -25.29607 41.93596 1.000 12.81700 110 ALA D C 1
ATOM 2640 O O . ALA D 2 91 ? -15.02309 -26.45836 42.12034 1.000 14.63775 110 ALA D O 1
ATOM 2642 N N . GLY D 2 92 ? -13.68950 -24.97226 41.10122 1.000 12.58680 111 GLY D N 1
ATOM 2643 C CA . GLY D 2 92 ? -12.97960 -25.98376 40.36201 1.000 13.91481 111 GLY D CA 1
ATOM 2644 C C . GLY D 2 92 ? -12.71741 -25.51811 38.94473 1.000 13.11962 111 GLY D C 1
ATOM 2645 O O . GLY D 2 92 ? -12.78300 -24.32841 38.64041 1.000 16.24098 111 GLY D O 1
ATOM 2646 N N . VAL D 2 93 ? -12.41613 -26.46949 38.07524 1.000 11.59376 112 VAL D N 1
ATOM 2647 C CA . VAL D 2 93 ? -11.97018 -26.16348 36.71981 1.000 13.36814 112 VAL D CA 1
ATOM 2648 C C . VAL D 2 93 ? -13.11372 -26.43337 35.75334 1.000 15.52908 112 VAL D C 1
ATOM 2649 O O . VAL D 2 93 ? -13.57407 -27.57373 35.62264 1.000 18.04525 112 VAL D O 1
ATOM 2653 N N . TYR D 2 94 ? -13.56775 -25.38706 35.07505 1.000 12.11778 113 TYR D N 1
ATOM 2654 C CA . TYR D 2 94 ? -14.60914 -25.49170 34.07158 1.000 9.35975 113 TYR D CA 1
ATOM 2655 C C . TYR D 2 94 ? -13.96199 -25.55507 32.69923 1.000 11.73940 113 TYR D C 1
ATOM 2656 O O . TYR D 2 94 ? -12.91572 -24.95794 32.46480 1.000 15.10967 113 TYR D O 1
ATOM 2665 N N . ARG D 2 95 ? -14.57616 -26.31063 31.80790 1.000 9.59623 114 ARG D N 1
ATOM 2666 C CA . ARG D 2 95 ? -14.08707 -26.45345 30.44766 1.000 8.37693 114 ARG D CA 1
ATOM 2667 C C . ARG D 2 95 ? -15.21906 -26.10588 29.50637 1.000 10.89175 114 ARG D C 1
ATOM 2668 O O . ARG D 2 95 ? -16.34116 -26.58405 29.68504 1.000 10.77403 114 ARG D O 1
ATOM 2676 N N . CYS D 2 96 ? -14.92566 -25.27229 28.51392 1.000 10.92393 115 CYS D N 1
ATOM 2677 C CA . CYS D 2 96 ? -15.88863 -24.92805 27.48814 1.000 13.07656 115 CYS D CA 1
ATOM 2678 C C . CYS D 2 96 ? -15.32761 -25.41254 26.16016 1.000 12.32247 115 CYS D C 1
ATOM 2679 O O . CYS D 2 96 ? -14.17064 -25.14731 25.84139 1.000 12.97504 115 CYS D O 1
ATOM 2682 N N . MET D 2 97 ? -16.10759 -26.18909 25.43222 1.000 10.73266 116 MET D N 1
ATOM 2683 C CA . MET D 2 97 ? -15.67505 -26.67211 24.13448 1.000 9.54354 116 MET D CA 1
ATOM 2684 C C . MET D 2 97 ? -16.64564 -26.15519 23.09118 1.000 11.91111 116 MET D C 1
ATOM 2685 O O . MET D 2 97 ? -17.85842 -26.26078 23.26083 1.000 10.77041 116 MET D O 1
ATOM 2690 N N . ILE D 2 98 ? -16.11004 -25.56947 22.02962 1.000 10.71307 117 ILE D N 1
ATOM 2691 C CA . ILE D 2 98 ? -16.92473 -25.13483 20.90670 1.000 10.19673 117 ILE D CA 1
ATOM 2692 C C . ILE D 2 98 ? -16.42329 -25.85798 19.67894 1.000 8.79955 117 ILE D C 1
ATOM 2693 O O . ILE D 2 98 ? -15.21209 -25.95740 19.47624 1.000 10.74959 117 ILE D O 1
ATOM 2698 N N . SER D 2 99 ? -17.34593 -26.40235 18.89208 1.000 8.25522 118 SER D N 1
ATOM 2699 C CA . SER D 2 99 ? -17.01639 -26.97506 17.58851 1.000 10.16552 118 SER D CA 1
ATOM 2700 C C . SER D 2 99 ? -17.86091 -26.22686 16.57671 1.000 11.68661 118 SER D C 1
ATOM 2701 O O . SER D 2 99 ? -19.08531 -26.33711 16.59079 1.000 12.48817 118 SER D O 1
ATOM 2704 N N . TYR D 2 100 ? -17.20098 -25.46186 15.70967 1.000 12.63771 119 TYR D N 1
ATOM 2705 C CA . TYR D 2 100 ? -17.86294 -24.59092 14.74809 1.000 12.45320 119 TYR D CA 1
ATOM 2706 C C . TYR D 2 100 ? -16.90472 -24.35161 13.58945 1.000 13.61753 119 TYR D C 1
ATOM 2707 O O . TYR D 2 100 ? -16.18773 -23.34549 13.56133 1.000 15.51945 119 TYR D O 1
ATOM 2716 N N . GLY D 2 101 ? -16.86696 -25.28199 12.64709 1.000 14.38895 120 GLY D N 1
ATOM 2717 C CA . GLY D 2 101 ? -15.86219 -25.21457 11.60130 1.000 15.62398 120 GLY D CA 1
ATOM 2718 C C . GLY D 2 101 ? -14.46447 -25.36709 12.18062 1.000 16.53712 120 GLY D C 1
ATOM 2719 O O . GLY D 2 101 ? -13.55073 -24.61989 11.83070 1.000 17.76970 120 GLY D O 1
ATOM 2720 N N . GLY D 2 102 ? -14.30043 -26.32820 13.08691 1.000 15.85705 121 GLY D N 1
ATOM 2721 C CA . GLY D 2 102 ? -13.08332 -26.48645 13.86744 1.000 12.79435 121 GLY D CA 1
ATOM 2722 C C . GLY D 2 102 ? -13.48329 -26.71395 15.30767 1.000 13.84638 121 GLY D C 1
ATOM 2723 O O . GLY D 2 102 ? -14.61376 -26.39181 15.67770 1.000 13.60731 121 GLY D O 1
ATOM 2724 N N . ALA D 2 103 ? -12.59994 -27.27194 16.13347 1.000 11.03015 122 ALA D N 1
ATOM 2725 C CA . ALA D 2 103 ? -12.90583 -27.46506 17.54300 1.000 12.26900 122 ALA D CA 1
ATOM 2726 C C . ALA D 2 103 ? -11.76922 -26.91136 18.38115 1.000 11.87458 122 ALA D C 1
ATOM 2727 O O . ALA D 2 103 ? -10.60015 -26.97958 17.99862 1.000 15.91122 122 ALA D O 1
ATOM 2729 N N . ASP D 2 104 ? -12.13087 -26.36416 19.53266 1.000 12.60389 123 ASP D N 1
ATOM 2730 C CA . ASP D 2 104 ? -11.15420 -25.90191 20.50179 1.000 11.58426 123 ASP D CA 1
ATOM 2731 C C . ASP D 2 104 ? -11.84173 -25.88344 21.85923 1.000 12.42768 123 ASP D C 1
ATOM 2732 O O . ASP D 2 104 ? -13.05071 -26.09060 21.97138 1.000 13.00189 123 ASP D O 1
ATOM 2737 N N . TYR D 2 105 ? -11.05809 -25.63397 22.89388 1.000 11.22851 124 TYR D N 1
ATOM 2738 C CA . TYR D 2 105 ? -11.63068 -25.52387 24.22286 1.000 12.98824 124 TYR D CA 1
ATOM 2739 C C . TYR D 2 105 ? -10.70308 -24.66503 25.06558 1.000 12.30635 124 TYR D C 1
ATOM 2740 O O . TYR D 2 105 ? -9.54843 -24.42855 24.70179 1.000 11.87541 124 TYR D O 1
ATOM 2749 N N . LYS D 2 106 ? -11.22389 -24.20049 26.20652 1.000 12.42066 125 LYS D N 1
ATOM 2750 C CA . LYS D 2 106 ? -10.42517 -23.47986 27.18562 1.000 12.39680 125 LYS D CA 1
ATOM 2751 C C . LYS D 2 106 ? -10.78634 -23.96340 28.57651 1.000 11.02276 125 LYS D C 1
ATOM 2752 O O . LYS D 2 106 ? -11.88621 -24.46764 28.80415 1.000 12.77220 125 LYS D O 1
ATOM 2758 N N . ARG D 2 107 ? -9.83923 -23.80942 29.49900 1.000 10.75430 126 ARG D N 1
ATOM 2759 C CA . ARG D 2 107 ? -10.03556 -24.12538 30.90830 1.000 14.15247 126 ARG D CA 1
ATOM 2760 C C . ARG D 2 107 ? -10.20048 -22.83920 31.69752 1.000 14.49757 126 ARG D C 1
ATOM 2761 O O . ARG D 2 107 ? -9.46661 -21.87222 31.47082 1.000 15.78845 126 ARG D O 1
ATOM 2769 N N . ILE D 2 108 ? -11.16195 -22.82525 32.61701 1.000 13.32056 127 ILE D N 1
ATOM 2770 C CA . ILE D 2 108 ? -11.44218 -21.64393 33.42718 1.000 12.04536 127 ILE D CA 1
ATOM 2771 C C . ILE D 2 108 ? -11.53309 -22.07611 34.87744 1.000 12.13092 127 ILE D C 1
ATOM 2772 O O . ILE D 2 108 ? -12.34673 -22.94386 35.21617 1.000 11.21583 127 ILE D O 1
ATOM 2777 N N . THR D 2 109 ? -10.71116 -21.46029 35.72810 1.000 13.24243 128 THR D N 1
ATOM 2778 C CA . THR D 2 109 ? -10.68948 -21.74818 37.15423 1.000 15.54169 128 THR D CA 1
ATOM 2779 C C . THR D 2 109 ? -11.66592 -20.83034 37.87455 1.000 14.94679 128 THR D C 1
ATOM 2780 O O . THR D 2 109 ? -11.63241 -19.61330 37.68383 1.000 15.26375 128 THR D O 1
ATOM 2784 N N . VAL D 2 110 ? -12.54037 -21.41778 38.68576 1.000 12.67542 129 VAL D N 1
ATOM 2785 C CA . VAL D 2 110 ? -13.49334 -20.66941 39.49907 1.000 12.11806 129 VAL D CA 1
ATOM 2786 C C . VAL D 2 110 ? -13.12205 -20.84086 40.96382 1.000 12.82586 129 VAL D C 1
ATOM 2787 O O . VAL D 2 110 ? -13.00892 -21.96379 41.46030 1.000 12.74464 129 VAL D O 1
ATOM 2791 N N . LYS D 2 111 ? -12.94363 -19.72622 41.65010 1.000 12.86536 130 LYS D N 1
ATOM 2792 C CA . LYS D 2 111 ? -12.62399 -19.71297 43.06722 1.000 16.78904 130 LYS D CA 1
ATOM 2793 C C . LYS D 2 111 ? -13.78670 -19.05041 43.78374 1.000 17.82426 130 LYS D C 1
ATOM 2794 O O . LYS D 2 111 ? -14.18782 -17.94143 43.41510 1.000 20.68069 130 LYS D O 1
ATOM 2800 N N . VAL D 2 112 ? -14.33864 -19.73572 44.77887 1.000 15.57533 131 VAL D N 1
ATOM 2801 C CA . VAL D 2 112 ? -15.52898 -19.28728 45.49358 1.000 14.05778 131 VAL D CA 1
ATOM 2802 C C . VAL D 2 112 ? -15.11330 -18.89496 46.90817 1.000 19.46524 131 VAL D C 1
ATOM 2803 O O . VAL D 2 112 ? -14.66640 -19.74834 47.67937 1.000 20.59700 131 VAL D O 1
ATOM 2807 N N . ASN D 2 113 ? -15.27249 -17.61665 47.25628 1.000 23.49093 132 ASN D N 1
ATOM 2808 C CA . ASN D 2 113 ? -15.09313 -17.13167 48.62197 1.000 27.74635 132 ASN D CA 1
ATOM 2809 C C . ASN D 2 113 ? -16.45077 -16.98490 49.30298 1.000 32.48056 132 ASN D C 1
ATOM 2810 O O . ASN D 2 113 ? -17.50101 -17.01631 48.66396 1.000 31.86677 132 ASN D O 1
ATOM 2815 N N . LYS D 2 114 ? -16.42175 -16.79918 50.61598 1.000 40.57771 133 LYS D N 1
ATOM 2816 C CA . LYS D 2 114 ? -17.66074 -16.83272 51.39433 1.000 48.68260 133 LYS D CA 1
ATOM 2817 C C . LYS D 2 114 ? -18.10857 -15.51224 52.00381 1.000 51.34937 133 LYS D C 1
ATOM 2818 O O . LYS D 2 114 ? -17.92788 -15.29784 53.20624 1.000 51.86632 133 LYS D O 1
ATOM 2825 N N . GLY E 1 1 ? -7.96639 -8.20321 34.65802 1.000 39.54983 1 GLY E N 1
ATOM 2826 C CA . GLY E 1 1 ? -7.27631 -8.58114 35.88098 1.000 35.43330 1 GLY E CA 1
ATOM 2827 C C . GLY E 1 1 ? -5.83330 -8.11763 35.94141 1.000 31.82439 1 GLY E C 1
ATOM 2828 O O . GLY E 1 1 ? -5.56085 -6.91751 36.02984 1.000 30.70562 1 GLY E O 1
ATOM 2829 N N . PRO E 1 2 ? -4.89559 -9.06642 35.90064 1.000 29.90974 2 PRO E N 1
ATOM 2830 C CA . PRO E 1 2 ? -3.48131 -8.68481 36.06047 1.000 29.23503 2 PRO E CA 1
ATOM 2831 C C . PRO E 1 2 ? -2.89250 -7.94488 34.86974 1.000 28.09005 2 PRO E C 1
ATOM 2832 O O . PRO E 1 2 ? -2.15025 -6.97546 35.07434 1.000 27.04892 2 PRO E O 1
ATOM 2836 N N . ASP E 1 3 ? -3.18034 -8.38322 33.63610 1.000 27.54962 3 ASP E N 1
ATOM 2837 C CA . ASP E 1 3 ? -2.73085 -7.65204 32.45101 1.000 29.51798 3 ASP E CA 1
ATOM 2838 C C . ASP E 1 3 ? -3.28983 -6.23536 32.43594 1.000 26.41870 3 ASP E C 1
ATOM 2839 O O . ASP E 1 3 ? -2.58535 -5.27214 32.09875 1.000 23.18922 3 ASP E O 1
ATOM 2844 N N . ARG E 1 4 ? -4.57126 -6.09975 32.77856 1.000 25.58872 4 ARG E N 1
ATOM 2845 C CA . ARG E 1 4 ? -5.22069 -4.79612 32.78801 1.000 25.10830 4 ARG E CA 1
ATOM 2846 C C . ARG E 1 4 ? -4.59316 -3.88564 33.83026 1.000 23.19597 4 ARG E C 1
ATOM 2847 O O . ARG E 1 4 ? -4.32866 -2.70666 33.56623 1.000 24.08216 4 ARG E O 1
ATOM 2855 N N . GLU E 1 5 ? -4.35930 -4.41598 35.03452 1.000 20.75619 5 GLU E N 1
ATOM 2856 C CA . GLU E 1 5 ? -3.72120 -3.60789 36.06513 1.000 21.34473 5 GLU E CA 1
ATOM 2857 C C . GLU E 1 5 ? -2.32014 -3.19635 35.64016 1.000 17.50172 5 GLU E C 1
ATOM 2858 O O . GLU E 1 5 ? -1.91315 -2.05466 35.87321 1.000 17.54163 5 GLU E O 1
ATOM 2864 N N . ARG E 1 6 ? -1.57613 -4.10513 34.99761 1.000 15.88574 6 ARG E N 1
ATOM 2865 C CA . ARG E 1 6 ? -0.24849 -3.75482 34.50189 1.000 16.35415 6 ARG E CA 1
ATOM 2866 C C . ARG E 1 6 ? -0.32943 -2.68985 33.42171 1.000 13.33303 6 ARG E C 1
ATOM 2867 O O . ARG E 1 6 ? 0.47737 -1.74794 33.40513 1.000 12.04925 6 ARG E O 1
ATOM 2875 N N . ALA E 1 7 ? -1.31146 -2.81387 32.51763 1.000 12.07342 7 ALA E N 1
ATOM 2876 C CA . ALA E 1 7 ? -1.46825 -1.82060 31.46582 1.000 12.45630 7 ALA E CA 1
ATOM 2877 C C . ALA E 1 7 ? -1.73920 -0.44437 32.05993 1.000 13.75192 7 ALA E C 1
ATOM 2878 O O . ALA E 1 7 ? -1.14920 0.55588 31.62705 1.000 12.06420 7 ALA E O 1
ATOM 2880 N N . ARG E 1 8 ? -2.59886 -0.38205 33.07990 1.000 13.04071 8 ARG E N 1
ATOM 2881 C CA . ARG E 1 8 ? -2.88640 0.88821 33.73546 1.000 14.39822 8 ARG E CA 1
ATOM 2882 C C . ARG E 1 8 ? -1.67610 1.41293 34.48741 1.000 14.49959 8 ARG E C 1
ATOM 2883 O O . ARG E 1 8 ? -1.41347 2.62087 34.48240 1.000 16.99661 8 ARG E O 1
ATOM 2891 N N . GLU E 1 9 ? -0.94252 0.52377 35.15784 1.000 14.03879 9 GLU E N 1
ATOM 2892 C CA . GLU E 1 9 ? 0.27438 0.93963 35.84181 1.000 13.56655 9 GLU E CA 1
ATOM 2893 C C . GLU E 1 9 ? 1.28227 1.52214 34.85647 1.000 13.50634 9 GLU E C 1
ATOM 2894 O O . GLU E 1 9 ? 1.89462 2.56586 35.12337 1.000 13.70517 9 GLU E O 1
ATOM 2900 N N . LEU E 1 10 ? 1.45998 0.86428 33.70151 1.000 12.67544 10 LEU E N 1
ATOM 2901 C CA . LEU E 1 10 ? 2.37465 1.39029 32.68731 1.000 12.19162 10 LEU E CA 1
ATOM 2902 C C . LEU E 1 10 ? 1.87779 2.72707 32.15037 1.000 10.77624 10 LEU E C 1
ATOM 2903 O O . LEU E 1 10 ? 2.65434 3.67586 31.98989 1.000 10.93894 10 LEU E O 1
ATOM 2908 N N . ALA E 1 11 ? 0.57854 2.83787 31.90236 1.000 9.35645 11 ALA E N 1
ATOM 2909 C CA . ALA E 1 11 ? 0.04986 4.12183 31.44680 1.000 9.59515 11 ALA E CA 1
ATOM 2910 C C . ALA E 1 11 ? 0.36527 5.24435 32.43983 1.000 9.92225 11 ALA E C 1
ATOM 2911 O O . ALA E 1 11 ? 0.84266 6.31751 32.04811 1.000 12.42108 11 ALA E O 1
ATOM 2913 N N . ARG E 1 12 ? 0.12076 5.01127 33.73990 1.000 8.75483 12 ARG E N 1
ATOM 2914 C CA . ARG E 1 12 ? 0.38833 6.05427 34.72706 1.000 10.68902 12 ARG E CA 1
ATOM 2915 C C . ARG E 1 12 ? 1.85950 6.42282 34.78033 1.000 10.53931 12 ARG E C 1
ATOM 2916 O O . ARG E 1 12 ? 2.20128 7.59074 35.00322 1.000 13.27993 12 ARG E O 1
ATOM 2924 N N . ILE E 1 13 ? 2.74951 5.43896 34.63202 1.000 9.59835 13 ILE E N 1
ATOM 2925 C CA . ILE E 1 13 ? 4.17160 5.74498 34.67073 1.000 9.50612 13 ILE E CA 1
ATOM 2926 C C . ILE E 1 13 ? 4.56405 6.61629 33.48859 1.000 9.26674 13 ILE E C 1
ATOM 2927 O O . ILE E 1 13 ? 5.27874 7.60985 33.65152 1.000 8.74192 13 ILE E O 1
ATOM 2932 N N . LEU E 1 14 ? 4.06998 6.28284 32.29112 1.000 12.01286 14 LEU E N 1
ATOM 2933 C CA . LEU E 1 14 ? 4.37594 7.09502 31.11756 1.000 9.84235 14 LEU E CA 1
ATOM 2934 C C . LEU E 1 14 ? 3.91284 8.52901 31.31637 1.000 10.61038 14 LEU E C 1
ATOM 2935 O O . LEU E 1 14 ? 4.66964 9.46933 31.05252 1.000 12.75789 14 LEU E O 1
ATOM 2940 N N . LEU E 1 15 ? 2.67604 8.71631 31.80396 1.000 10.32991 15 LEU E N 1
ATOM 2941 C CA . LEU E 1 15 ? 2.16818 10.06069 32.07361 1.000 9.27371 15 LEU E CA 1
ATOM 2942 C C . LEU E 1 15 ? 3.02998 10.78718 33.09772 1.000 11.71579 15 LEU E C 1
ATOM 2943 O O . LEU E 1 15 ? 3.30572 11.98556 32.95835 1.000 11.79817 15 LEU E O 1
ATOM 2948 N N . LYS E 1 16 ? 3.44277 10.08090 34.14839 1.000 13.89752 16 LYS E N 1
ATOM 2949 C CA . LYS E 1 16 ? 4.26983 10.69611 35.17748 1.000 14.48839 16 LYS E CA 1
ATOM 2950 C C . LYS E 1 16 ? 5.59134 11.19318 34.59746 1.000 14.50888 16 LYS E C 1
ATOM 2951 O O . LYS E 1 16 ? 5.98306 12.34771 34.80913 1.000 15.88157 16 LYS E O 1
ATOM 2957 N N . VAL E 1 17 ? 6.28227 10.34393 33.83618 1.000 13.56521 17 VAL E N 1
ATOM 2958 C CA . VAL E 1 17 ? 7.56725 10.74949 33.27417 1.000 14.97881 17 VAL E CA 1
ATOM 2959 C C . VAL E 1 17 ? 7.38965 11.86769 32.24593 1.000 14.27048 17 VAL E C 1
ATOM 2960 O O . VAL E 1 17 ? 8.25772 12.73912 32.11350 1.000 15.54740 17 VAL E O 1
ATOM 2964 N N . ILE E 1 18 ? 6.27358 11.86318 31.50007 1.000 11.48198 18 ILE E N 1
ATOM 2965 C CA . ILE E 1 18 ? 5.97280 12.98897 30.60924 1.000 11.58286 18 ILE E CA 1
ATOM 2966 C C . ILE E 1 18 ? 5.93028 14.29649 31.39397 1.000 12.00827 18 ILE E C 1
ATOM 2967 O O . ILE E 1 18 ? 6.50678 15.31257 30.98184 1.000 10.27879 18 ILE E O 1
ATOM 2972 N N . LYS E 1 19 ? 5.24801 14.29447 32.53586 1.000 12.77247 19 LYS E N 1
ATOM 2973 C CA . LYS E 1 19 ? 5.14262 15.52418 33.30818 1.000 13.91267 19 LYS E CA 1
ATOM 2974 C C . LYS E 1 19 ? 6.41741 15.84670 34.07237 1.000 13.36849 19 LYS E C 1
ATOM 2975 O O . LYS E 1 19 ? 6.53400 16.95354 34.60134 1.000 15.97874 19 LYS E O 1
ATOM 2981 N N . LEU E 1 20 ? 7.37541 14.92212 34.13285 1.000 12.02783 20 LEU E N 1
ATOM 2982 C CA . LEU E 1 20 ? 8.66252 15.17820 34.76697 1.000 14.21394 20 LEU E CA 1
ATOM 2983 C C . LEU E 1 20 ? 9.75094 15.62734 33.80199 1.000 16.56574 20 LEU E C 1
ATOM 2984 O O . LEU E 1 20 ? 10.78490 16.12731 34.25665 1.000 20.49544 20 LEU E O 1
ATOM 2989 N N . SER E 1 21 ? 9.57385 15.45132 32.49503 1.000 15.55329 21 SER E N 1
ATOM 2990 C CA . SER E 1 21 ? 10.67708 15.62226 31.55550 1.000 16.87966 21 SER E CA 1
ATOM 2991 C C . SER E 1 21 ? 10.62575 16.99115 30.89029 1.000 16.56850 21 SER E C 1
ATOM 2992 O O . SER E 1 21 ? 9.62915 17.33935 30.24775 1.000 18.61046 21 SER E O 1
ATOM 2995 N N . ASP E 1 22 ? 11.72105 17.73838 30.99605 1.000 14.37616 22 ASP E N 1
ATOM 2996 C CA . ASP E 1 22 ? 11.81717 19.02240 30.31706 1.000 15.60980 22 ASP E CA 1
ATOM 2997 C C . ASP E 1 22 ? 12.17999 18.88747 28.83939 1.000 15.24247 22 ASP E C 1
ATOM 2998 O O . ASP E 1 22 ? 12.35885 19.90585 28.16619 1.000 19.50886 22 ASP E O 1
ATOM 3003 N N . SER E 1 23 ? 12.27894 17.66718 28.31699 1.000 11.61747 23 SER E N 1
ATOM 3004 C CA . SER E 1 23 ? 12.60873 17.44919 26.90818 1.000 12.15192 23 SER E CA 1
ATOM 3005 C C . SER E 1 23 ? 11.34150 17.23741 26.09544 1.000 9.58353 23 SER E C 1
ATOM 3006 O O . SER E 1 23 ? 10.61785 16.26148 26.34058 1.000 8.90040 23 SER E O 1
ATOM 3009 N N . PRO E 1 24 ? 11.04879 18.08652 25.10940 1.000 11.75885 24 PRO E N 1
ATOM 3010 C CA . PRO E 1 24 ? 9.85763 17.84173 24.27594 1.000 12.88114 24 PRO E CA 1
ATOM 3011 C C . PRO E 1 24 ? 9.93230 16.54141 23.49637 1.000 13.02292 24 PRO E C 1
ATOM 3012 O O . PRO E 1 24 ? 8.90640 15.86428 23.31499 1.000 13.71758 24 PRO E O 1
ATOM 3016 N N . GLU E 1 25 ? 11.12109 16.18203 23.00285 1.000 12.16134 25 GLU E N 1
ATOM 3017 C CA . GLU E 1 25 ? 11.26016 14.92781 22.27043 1.000 13.28385 25 GLU E CA 1
ATOM 3018 C C . GLU E 1 25 ? 10.94768 13.73242 23.16422 1.000 10.62574 25 GLU E C 1
ATOM 3019 O O . GLU E 1 25 ? 10.28723 12.78520 22.72839 1.000 10.73147 25 GLU E O 1
ATOM 3025 N N . ALA E 1 26 ? 11.39006 13.76929 24.43086 1.000 8.93365 26 ALA E N 1
ATOM 3026 C CA . ALA E 1 26 ? 11.09971 12.66135 25.34376 1.000 9.52496 26 ALA E CA 1
ATOM 3027 C C . ALA E 1 26 ? 9.60951 12.57250 25.63130 1.000 8.23120 26 ALA E C 1
ATOM 3028 O O . ALA E 1 26 ? 9.03165 11.48022 25.66247 1.000 8.28702 26 ALA E O 1
ATOM 3030 N N . ARG E 1 27 ? 8.97459 13.71901 25.86797 1.000 8.52696 27 ARG E N 1
ATOM 3031 C CA . ARG E 1 27 ? 7.54526 13.72321 26.13278 1.000 8.45695 27 ARG E CA 1
ATOM 3032 C C . ARG E 1 27 ? 6.75349 13.12099 24.97330 1.000 9.60876 27 ARG E C 1
ATOM 3033 O O . ARG E 1 27 ? 5.80000 12.36374 25.18869 1.000 9.32037 27 ARG E O 1
ATOM 3041 N N . ARG E 1 28 ? 7.13331 13.44839 23.73101 1.000 8.20637 28 ARG E N 1
ATOM 3042 C CA . ARG E 1 28 ? 6.41385 12.91952 22.57187 1.000 10.51133 28 ARG E CA 1
ATOM 3043 C C . ARG E 1 28 ? 6.72321 11.44267 22.35635 1.000 9.13810 28 ARG E C 1
ATOM 3044 O O . ARG E 1 28 ? 5.84431 10.67985 21.94454 1.000 10.54065 28 ARG E O 1
ATOM 3052 N N . GLN E 1 29 ? 7.96132 11.01647 22.66062 1.000 9.17891 29 GLN E N 1
ATOM 3053 C CA . GLN E 1 29 ? 8.31356 9.59629 22.62142 1.000 7.14596 29 GLN E CA 1
ATOM 3054 C C . GLN E 1 29 ? 7.43193 8.77783 23.57021 1.000 9.69509 29 GLN E C 1
ATOM 3055 O O . GLN E 1 29 ? 6.93566 7.69758 23.20770 1.000 10.11219 29 GLN E O 1
ATOM 3061 N N . LEU E 1 30 ? 7.27510 9.25511 24.81282 1.000 7.45538 30 LEU E N 1
ATOM 3062 C CA . LEU E 1 30 ? 6.41687 8.56349 25.77131 1.000 8.22993 30 LEU E CA 1
ATOM 3063 C C . LEU E 1 30 ? 4.95898 8.63319 25.34833 1.000 9.86846 30 LEU E C 1
ATOM 3064 O O . LEU E 1 30 ? 4.18422 7.69491 25.59359 1.000 11.82686 30 LEU E O 1
ATOM 3069 N N . LEU E 1 31 ? 4.54560 9.75694 24.76319 1.000 8.82752 31 LEU E N 1
ATOM 3070 C CA . LEU E 1 31 ? 3.16708 9.83373 24.28835 1.000 8.85483 31 LEU E CA 1
ATOM 3071 C C . LEU E 1 31 ? 2.90965 8.78047 23.21990 1.000 9.59571 31 LEU E C 1
ATOM 3072 O O . LEU E 1 31 ? 1.86774 8.11779 23.23837 1.000 10.74427 31 LEU E O 1
ATOM 3077 N N . ARG E 1 32 ? 3.84396 8.61616 22.27132 1.000 10.48911 32 ARG E N 1
ATOM 3078 C CA . ARG E 1 32 ? 3.74924 7.51227 21.31269 1.000 10.97644 32 ARG E CA 1
ATOM 3079 C C . ARG E 1 32 ? 3.63036 6.16934 22.01758 1.000 8.40948 32 ARG E C 1
ATOM 3080 O O . ARG E 1 32 ? 2.83047 5.31772 21.61868 1.000 6.84940 32 ARG E O 1
ATOM 3088 N N . ASN E 1 33 ? 4.47047 5.94472 23.03540 1.000 7.38825 33 ASN E N 1
ATOM 3089 C CA . ASN E 1 33 ? 4.37244 4.71767 23.82830 1.000 8.79830 33 ASN E CA 1
ATOM 3090 C C . ASN E 1 33 ? 2.97357 4.52162 24.40417 1.000 9.87196 33 ASN E C 1
ATOM 3091 O O . ASN E 1 33 ? 2.45348 3.39179 24.42442 1.000 9.69350 33 ASN E O 1
ATOM 3096 N N . LEU E 1 34 ? 2.36875 5.60135 24.92116 1.000 9.20685 34 LEU E N 1
ATOM 3097 C CA . LEU E 1 34 ? 1.01278 5.52011 25.46643 1.000 12.23918 34 LEU E CA 1
ATOM 3098 C C . LEU E 1 34 ? -0.01400 5.24637 24.36959 1.000 11.17118 34 LEU E C 1
ATOM 3099 O O . LEU E 1 34 ? -0.99174 4.52567 24.59312 1.000 10.53775 34 LEU E O 1
ATOM 3104 N N . GLU E 1 35 ? 0.17957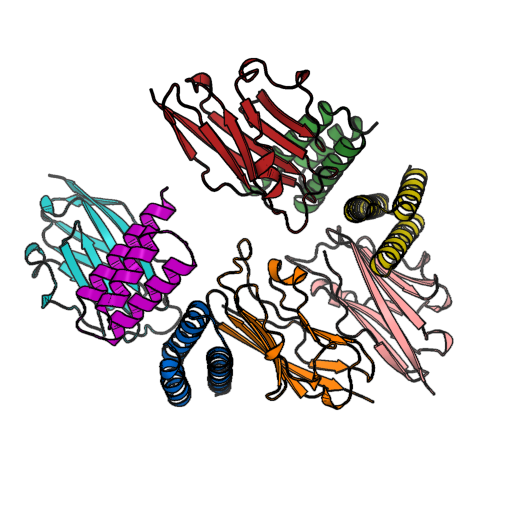 5.83369 23.18305 1.000 10.30262 35 GLU E N 1
ATOM 3105 C CA . GLU E 1 35 ? -0.67660 5.50288 22.04524 1.000 11.47429 35 GLU E CA 1
ATOM 3106 C C . GLU E 1 35 ? -0.57269 4.02068 21.69570 1.000 11.09809 35 GLU E C 1
ATOM 3107 O O . GLU E 1 35 ? -1.59078 3.33823 21.51775 1.000 15.01536 35 GLU E O 1
ATOM 3113 N N . GLU E 1 36 ? 0.65260 3.49868 21.62919 1.000 10.16100 36 GLU E N 1
ATOM 3114 C CA . GLU E 1 36 ? 0.86669 2.08343 21.33228 1.000 11.87871 36 GLU E CA 1
ATOM 3115 C C . GLU E 1 36 ? 0.22323 1.20106 22.39890 1.000 13.90835 36 GLU E C 1
ATOM 3116 O O . GLU E 1 36 ? -0.44626 0.20808 22.09018 1.000 16.05229 36 GLU E O 1
ATOM 3122 N N . LEU E 1 37 ? 0.41824 1.56027 23.66831 1.000 10.97785 37 LEU E N 1
ATOM 3123 C CA . LEU E 1 37 ? -0.21685 0.83915 24.76612 1.000 10.39131 37 LEU E CA 1
ATOM 3124 C C . LEU E 1 37 ? -1.73587 0.85282 24.63186 1.000 13.06885 37 LEU E C 1
ATOM 3125 O O . LEU E 1 37 ? -2.39619 -0.17379 24.83814 1.000 14.83897 37 LEU E O 1
ATOM 3130 N N . ALA E 1 38 ? -2.30769 2.01223 24.29889 1.000 11.52112 38 ALA E N 1
ATOM 3131 C CA . ALA E 1 38 ? -3.75804 2.11297 24.17762 1.000 13.29754 38 ALA E CA 1
ATOM 3132 C C . ALA E 1 38 ? -4.27322 1.33245 22.97961 1.000 16.27138 38 ALA E C 1
ATOM 3133 O O . ALA E 1 38 ? -5.41242 0.84417 22.99108 1.000 16.79872 38 ALA E O 1
ATOM 3135 N N . GLU E 1 39 ? -3.45115 1.20943 21.94050 1.000 16.08936 39 GLU E N 1
ATOM 3136 C CA . GLU E 1 39 ? -3.84736 0.43676 20.77149 1.000 18.35027 39 GLU E CA 1
ATOM 3137 C C . GLU E 1 39 ? -3.91640 -1.04992 21.09523 1.000 17.86822 39 GLU E C 1
ATOM 3138 O O . GLU E 1 39 ? -4.83194 -1.75042 20.64580 1.000 16.45364 39 GLU E O 1
ATOM 3144 N N . LYS E 1 40 ? -2.96532 -1.54552 21.88531 1.000 19.12883 40 LYS E N 1
ATOM 3145 C CA . LYS E 1 40 ? -2.88951 -2.97533 22.14992 1.000 23.81683 40 LYS E CA 1
ATOM 3146 C C . LYS E 1 40 ? -3.88028 -3.44260 23.20610 1.000 24.92399 40 LYS E C 1
ATO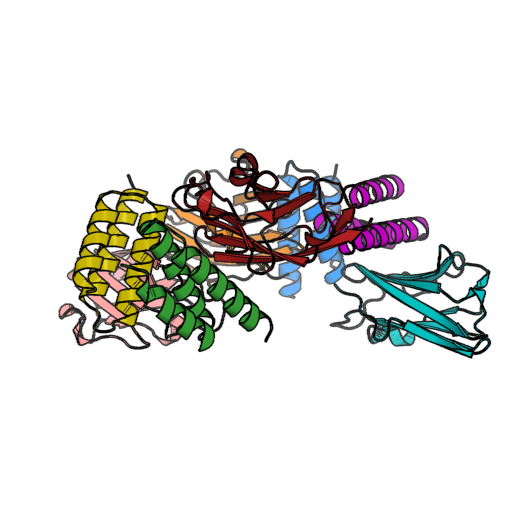M 3147 O O . LYS E 1 40 ? -4.29490 -4.60789 23.17543 1.000 24.97656 40 LYS E O 1
ATOM 3153 N N A TYR E 1 41 ? -4.27479 -2.57618 24.13765 0.352 25.63738 41 TYR E N 1
ATOM 3154 N N B TYR E 1 41 ? -4.27879 -2.57963 24.13590 0.648 23.97642 41 TYR E N 1
ATOM 3155 C CA A TYR E 1 41 ? -5.08506 -2.99527 25.27952 0.352 27.87265 41 TYR E CA 1
ATOM 3156 C CA B TYR E 1 41 ? -5.11836 -3.06685 25.22197 0.648 26.14537 41 TYR E CA 1
ATOM 3157 C C A TYR E 1 41 ? -6.54732 -2.58781 25.19931 0.352 29.71394 41 TYR E C 1
ATOM 3158 C C B TYR E 1 41 ? -6.56664 -2.60840 25.16250 0.648 29.15330 41 TYR E C 1
ATOM 3159 O O A TYR E 1 41 ? -7.41520 -3.35451 25.62476 0.352 31.92430 41 TYR E O 1
ATOM 3160 O O B TYR E 1 41 ? -7.45308 -3.36929 25.55664 0.648 32.94487 41 TYR E O 1
ATOM 3177 N N . LYS E 1 42 ? -6.84558 -1.39945 24.67743 1.000 30.00043 42 LYS E N 1
ATOM 3178 C CA . LYS E 1 42 ? -8.22132 -0.89488 24.56574 1.000 28.63437 42 LYS E CA 1
ATOM 3179 C C . LYS E 1 42 ? -8.91096 -0.84664 25.92699 1.000 24.73002 42 LYS E C 1
ATOM 3180 O O . LYS E 1 42 ? -10.05160 -1.28467 26.09027 1.000 26.55016 42 LYS E O 1
ATOM 3186 N N . ASP E 1 43 ? -8.20597 -0.32130 26.90932 1.000 19.96285 43 ASP E N 1
ATOM 3187 C CA . ASP E 1 43 ? -8.80562 -0.19962 28.23535 1.000 17.74567 43 ASP E CA 1
ATOM 3188 C C . ASP E 1 43 ? -9.26584 1.23190 28.47769 1.000 17.88031 43 ASP E C 1
ATOM 3189 O O . ASP E 1 43 ? -8.55233 2.16905 28.12292 1.000 16.84607 43 ASP E O 1
ATOM 3194 N N . PRO E 1 44 ? -10.44735 1.44332 29.06778 1.000 19.53117 44 PRO E N 1
ATOM 3195 C CA . PRO E 1 44 ? -10.91515 2.82467 29.28061 1.000 20.46813 44 PRO E CA 1
ATOM 3196 C C . PRO E 1 44 ? -9.99930 3.65214 30.17041 1.000 20.16002 44 PRO E C 1
ATOM 3197 O O . PRO E 1 44 ? -9.86008 4.86293 29.94455 1.000 19.95271 44 PRO E O 1
ATOM 3201 N N . GLU E 1 45 ? -9.37174 3.03987 31.17802 1.000 16.55308 45 GLU E N 1
ATOM 3202 C CA . GLU E 1 45 ? -8.48562 3.79893 32.05437 1.000 18.08762 45 GLU E CA 1
ATOM 3203 C C . GLU E 1 45 ? -7.23509 4.25995 31.31643 1.000 13.37220 45 GLU E C 1
ATOM 3204 O O . GLU E 1 45 ? -6.83528 5.42653 31.42135 1.000 13.57186 45 GLU E O 1
ATOM 3210 N N . VAL E 1 46 ? -6.59819 3.35129 30.57770 1.000 10.58965 46 VAL E N 1
ATOM 3211 C CA . VAL E 1 46 ? -5.46047 3.71646 29.73371 1.000 10.38111 46 VAL E CA 1
ATOM 3212 C C . VAL E 1 46 ? -5.82014 4.86492 28.79250 1.000 11.34754 46 VAL E C 1
ATOM 3213 O O . VAL E 1 46 ? -5.02930 5.79320 28.59688 1.000 12.13611 46 VAL E O 1
ATOM 3217 N N . ARG E 1 47 ? -7.01754 4.83299 28.20815 1.000 11.36161 47 ARG E N 1
ATOM 3218 C CA . ARG E 1 47 ? -7.38929 5.89525 27.27795 1.000 16.51437 47 ARG E CA 1
ATOM 3219 C C . ARG E 1 47 ? -7.52098 7.23614 27.99342 1.000 15.03251 47 ARG E C 1
ATOM 3220 O O . ARG E 1 47 ? -7.09474 8.27300 27.47049 1.000 14.06020 47 ARG E O 1
ATOM 3228 N N . ARG E 1 48 ? -8.09139 7.23977 29.19982 1.000 14.66058 48 ARG E N 1
ATOM 3229 C CA . ARG E 1 48 ? -8.22077 8.49769 29.92794 1.000 15.55974 48 ARG E CA 1
ATOM 3230 C C . ARG E 1 48 ? -6.86049 9.04986 30.34472 1.000 13.53353 48 ARG E C 1
ATOM 3231 O O . ARG E 1 48 ? -6.68094 10.27260 30.38459 1.000 14.26181 48 ARG E O 1
ATOM 3239 N N . ILE E 1 49 ? -5.88922 8.17734 30.63761 1.000 10.96521 49 ILE E N 1
ATOM 3240 C CA . ILE E 1 49 ? -4.53054 8.64575 30.89842 1.000 12.18739 49 ILE E CA 1
ATOM 3241 C C . ILE E 1 49 ? -3.90407 9.20094 29.62580 1.000 11.94897 49 ILE E C 1
ATOM 3242 O O . ILE E 1 49 ? -3.21850 10.23431 29.64791 1.000 14.07529 49 ILE E O 1
ATOM 3247 N N . LEU E 1 50 ? -4.12722 8.52863 28.49740 1.000 8.51072 50 LEU E N 1
ATOM 3248 C CA . LEU E 1 50 ? -3.65133 9.06105 27.21777 1.000 9.53137 50 LEU E CA 1
ATOM 3249 C C . LEU E 1 50 ? -4.23459 10.44098 26.96325 1.000 10.48613 50 LEU E C 1
ATOM 3250 O O . LEU E 1 50 ? -3.51348 11.36921 26.58060 1.000 9.81076 50 LEU E O 1
ATOM 3255 N N . GLU E 1 51 ? -5.54209 10.60037 27.19853 1.000 11.85711 51 GLU E N 1
ATOM 3256 C CA . GLU E 1 51 ? -6.17893 11.89722 26.99414 1.000 13.54759 51 GLU E CA 1
ATOM 3257 C C . GLU E 1 51 ? -5.54543 12.96669 27.87065 1.000 14.11038 51 GLU E C 1
ATOM 3258 O O . GLU E 1 51 ? -5.35351 14.10610 27.42744 1.000 14.40014 51 GLU E O 1
ATOM 3264 N N . GLU E 1 52 ? -5.20079 12.61837 29.11366 1.000 14.22165 52 GLU E N 1
ATOM 3265 C CA . GLU E 1 52 ? -4.51860 13.58271 29.96972 1.000 16.65168 52 GLU E CA 1
ATOM 3266 C C . GLU E 1 52 ? -3.13118 13.92036 29.43050 1.000 13.18352 52 GLU E C 1
ATOM 3267 O O . GLU E 1 52 ? -2.72445 15.08499 29.45443 1.000 13.33512 52 GLU E O 1
ATOM 3273 N N . ALA E 1 53 ? -2.38997 12.92211 28.94178 1.000 10.95899 53 ALA E N 1
ATOM 3274 C CA . ALA E 1 53 ? -1.07247 13.20149 28.37239 1.000 10.54757 53 ALA E CA 1
ATOM 3275 C C . ALA E 1 53 ? -1.18862 14.08469 27.13338 1.000 11.22461 53 ALA E C 1
ATOM 3276 O O . ALA E 1 53 ? -0.32179 14.93056 26.87999 1.000 11.35639 53 ALA E O 1
ATOM 3278 N N . GLU E 1 54 ? -2.25710 13.90488 26.34968 1.000 10.43157 54 GLU E N 1
ATOM 3279 C CA . GLU E 1 54 ? -2.47326 14.77107 25.19971 1.000 13.77380 54 GLU E CA 1
ATOM 3280 C C . GLU E 1 54 ? -2.70846 16.20868 25.63869 1.000 13.65593 54 GLU E C 1
ATOM 3281 O O . GLU E 1 54 ? -2.11907 17.14010 25.08333 1.000 14.09370 54 GLU E O 1
ATOM 3287 N N . ARG E 1 55 ? -3.57751 16.41511 26.62804 1.000 13.74652 55 ARG E N 1
ATOM 3288 C CA . ARG E 1 55 ? -3.83397 17.78184 27.07209 1.000 15.38822 55 ARG E CA 1
ATOM 3289 C C . ARG E 1 55 ? -2.55868 18.43314 27.58263 1.000 15.07396 55 ARG E C 1
ATOM 3290 O O . ARG E 1 55 ? -2.32908 19.63009 27.36871 1.000 13.20524 55 ARG E O 1
ATOM 3298 N N . TYR E 1 56 ? -1.70481 17.65470 28.24400 1.000 15.53559 56 TYR E N 1
ATOM 3299 C CA . TYR E 1 56 ? -0.51556 18.23843 28.84950 1.000 15.52405 56 TYR E CA 1
ATOM 3300 C C . TYR E 1 56 ? 0.53676 18.55566 27.80109 1.000 17.02141 56 TYR E C 1
ATOM 3301 O O . TYR E 1 56 ? 1.23534 19.57178 27.91795 1.000 16.07434 56 TYR E O 1
ATOM 3310 N N . ILE E 1 57 ? 0.63298 17.71801 26.76118 1.000 17.64887 57 ILE E N 1
ATOM 3311 C CA . ILE E 1 57 ? 1.76419 17.76151 25.84331 1.000 21.69202 57 ILE E CA 1
ATOM 3312 C C . ILE E 1 57 ? 1.70440 18.98808 24.95686 1.000 22.44597 57 ILE E C 1
ATOM 3313 O O . ILE E 1 57 ? 2.74236 19.51095 24.52970 1.000 23.82213 57 ILE E O 1
ATOM 3318 N N . LYS E 1 58 ? 0.50879 19.46887 24.66942 1.000 22.42197 58 LYS E N 1
ATOM 3319 C CA . LYS E 1 58 ? 0.34626 20.55527 23.73410 1.000 27.00884 58 LYS E CA 1
ATOM 3320 C C . LYS E 1 58 ? 0.19208 21.86473 24.48848 1.000 31.86751 58 LYS E C 1
ATOM 3321 O O . LYS E 1 58 ? -0.88143 22.16495 25.01304 1.000 32.38939 58 LYS E O 1
ATOM 3328 N N . PHE F 2 1 ? 8.42812 -5.03292 22.12713 1.000 22.39320 20 PHE F N 1
ATOM 3329 C CA . PHE F 2 1 ? 9.46878 -4.59974 23.05071 1.000 21.73379 20 PHE F CA 1
ATOM 3330 C C . PHE F 2 1 ? 9.12501 -5.06712 24.45772 1.000 22.27785 20 PHE F C 1
ATOM 3331 O O . PHE F 2 1 ? 8.02589 -4.79833 24.95625 1.000 23.58017 20 PHE F O 1
ATOM 3339 N N . THR F 2 2 ? 10.06254 -5.76726 25.09814 1.000 20.76883 21 THR F N 1
ATOM 3340 C CA . THR F 2 2 ? 9.83412 -6.33808 26.41944 1.000 21.23511 21 THR F CA 1
ATOM 3341 C C . THR F 2 2 ? 10.97956 -5.97969 27.35260 1.000 20.22578 21 THR F C 1
ATOM 3342 O O . THR F 2 2 ? 12.14794 -6.03251 26.95962 1.000 20.88217 21 THR F O 1
ATOM 3346 N N . VAL F 2 3 ? 10.63523 -5.60344 28.57479 1.000 17.68112 22 VAL F N 1
ATOM 3347 C CA . VAL F 2 3 ? 11.58447 -5.45050 29.66746 1.000 14.60894 22 VAL F CA 1
ATOM 3348 C C . VAL F 2 3 ? 11.56691 -6.74558 30.46103 1.000 15.45265 22 VAL F C 1
ATOM 3349 O O . VAL F 2 3 ? 10.49724 -7.30221 30.73554 1.000 14.89093 22 VAL F O 1
ATOM 3353 N N . THR F 2 4 ? 12.74644 -7.26532 30.78581 1.000 16.04968 23 THR F N 1
ATOM 3354 C CA . THR F 2 4 ? 12.84666 -8.48565 31.56863 1.000 15.95281 23 THR F CA 1
ATOM 3355 C C . THR F 2 4 ? 13.65721 -8.20953 32.82517 1.000 16.43970 23 THR F C 1
ATOM 3356 O O . THR F 2 4 ? 14.48904 -7.29675 32.86456 1.000 17.22539 23 THR F O 1
ATOM 3360 N N . VAL F 2 5 ? 13.39772 -9.00065 33.85586 1.000 16.90167 24 VAL F N 1
ATOM 3361 C CA . VAL F 2 5 ? 14.10436 -8.89096 35.12363 1.000 18.90759 24 VAL F CA 1
ATOM 3362 C C . VAL F 2 5 ? 14.75125 -10.23924 35.41266 1.000 17.67660 24 VAL F C 1
ATOM 3363 O O . VAL F 2 5 ? 14.06247 -11.26099 35.42576 1.000 18.22389 24 VAL F O 1
ATOM 3367 N N . PRO F 2 6 ? 16.06667 -10.30630 35.63202 1.000 18.85521 25 PRO F N 1
ATOM 3368 C CA . PRO F 2 6 ? 16.66699 -11.59611 35.99173 1.000 18.51790 25 PRO F CA 1
ATOM 3369 C C . PRO F 2 6 ? 16.20011 -12.08405 37.34458 1.000 18.23572 25 PRO F C 1
ATOM 3370 O O . PRO F 2 6 ? 16.22058 -13.29428 37.59344 1.000 21.67882 25 PRO F O 1
ATOM 3374 N N . LYS F 2 7 ? 15.73963 -11.17104 38.19657 1.000 17.77267 26 LYS F N 1
ATOM 3375 C CA . LYS F 2 7 ? 15.34032 -11.45552 39.57130 1.000 17.09399 26 LYS F CA 1
ATOM 3376 C C . LYS F 2 7 ? 14.26593 -10.44114 39.93719 1.000 16.36574 26 LYS F C 1
ATOM 3377 O O . LYS F 2 7 ? 14.48735 -9.23651 39.78271 1.000 16.37601 26 LYS F O 1
ATOM 3383 N N . ASP F 2 8 ? 13.09979 -10.90490 40.38994 1.000 15.65815 27 ASP F N 1
ATOM 3384 C CA . ASP F 2 8 ? 12.02204 -9.98771 40.75174 1.000 16.73773 27 ASP F CA 1
ATOM 3385 C C . ASP F 2 8 ? 11.78898 -9.90879 42.25557 1.000 14.92677 27 ASP F C 1
ATOM 3386 O O . ASP F 2 8 ? 10.88348 -9.19145 42.69922 1.000 15.41313 27 ASP F O 1
ATOM 3391 N N . LEU F 2 9 ? 12.57490 -10.62861 43.04093 1.000 14.43563 28 LEU F N 1
ATOM 3392 C CA . LEU F 2 9 ? 12.52313 -10.53373 44.49751 1.000 15.31255 28 LEU F CA 1
ATOM 3393 C C . LEU F 2 9 ? 13.95277 -10.48304 44.99859 1.000 18.56529 28 LEU F C 1
ATOM 3394 O O . LEU F 2 9 ? 14.76917 -11.33484 44.62883 1.000 20.47240 28 LEU F O 1
ATOM 3399 N N . TYR F 2 10 ? 14.25640 -9.47479 45.80729 1.000 18.85974 29 TYR F N 1
ATOM 3400 C CA . TYR F 2 10 ? 15.56139 -9.31104 46.42344 1.000 19.18291 29 TYR F CA 1
ATOM 3401 C C . TYR F 2 10 ? 15.39729 -9.30752 47.93615 1.000 19.08425 29 TYR F C 1
ATOM 3402 O O . TYR F 2 10 ? 14.44097 -8.73362 48.46679 1.000 15.50945 29 TYR F O 1
ATOM 3411 N N . VAL F 2 11 ? 16.32302 -9.94776 48.63421 1.000 19.41054 30 VAL F N 1
ATOM 3412 C CA . VAL F 2 11 ? 16.36391 -9.87175 50.08686 1.000 19.59995 30 VAL F CA 1
ATOM 3413 C C . VAL F 2 11 ? 17.73724 -9.35518 50.47794 1.000 21.31074 30 VAL F C 1
ATOM 3414 O O . VAL F 2 11 ? 18.74696 -10.04440 50.28114 1.000 21.71719 30 VAL F O 1
ATOM 3418 N N . VAL F 2 12 ? 17.77436 -8.14020 51.02349 1.000 22.26881 31 VAL F N 1
ATOM 3419 C CA . VAL F 2 12 ? 19.02307 -7.47645 51.35921 1.000 23.21402 31 VAL F CA 1
ATOM 3420 C C . VAL F 2 12 ? 19.03031 -7.12950 52.84065 1.000 22.32723 31 VAL F C 1
ATOM 3421 O O . VAL F 2 12 ? 17.99282 -7.07248 53.50501 1.000 20.83383 31 VAL F O 1
ATOM 3425 N N . GLU F 2 13 ? 20.22690 -6.88308 53.34838 1.000 23.78852 32 GLU F N 1
ATOM 3426 C CA . GLU F 2 13 ? 20.40100 -6.51472 54.74191 1.000 24.35714 32 GLU F CA 1
ATOM 3427 C C . GLU F 2 13 ? 20.46342 -5.00111 54.87775 1.000 22.34841 32 GLU F C 1
ATOM 3428 O O . GLU F 2 13 ? 21.00582 -4.31191 54.01144 1.000 22.97159 32 GLU F O 1
ATOM 3434 N N . TYR F 2 14 ? 19.86008 -4.49038 55.94833 1.000 22.69369 33 TYR F N 1
ATOM 3435 C CA . TYR F 2 14 ? 20.04325 -3.09881 56.34701 1.000 22.70248 33 TYR F CA 1
ATOM 3436 C C . TYR F 2 14 ? 21.51052 -2.69615 56.27661 1.000 23.45946 33 TYR F C 1
ATOM 3437 O O . TYR F 2 14 ? 22.39117 -3.41216 56.75920 1.000 24.09930 33 TYR F O 1
ATOM 3446 N N . GLY F 2 15 ? 21.76749 -1.52029 55.70501 1.000 25.92985 34 GLY F N 1
ATOM 3447 C CA . GLY F 2 15 ? 23.11389 -1.00250 55.58035 1.000 26.49383 34 GLY F CA 1
ATOM 3448 C C . GLY F 2 15 ? 23.87778 -1.47881 54.36312 1.000 27.02972 34 GLY F C 1
ATOM 3449 O O . GLY F 2 15 ? 24.86476 -0.83705 53.97317 1.000 27.90801 34 GLY F O 1
ATOM 3450 N N . SER F 2 16 ? 23.45344 -2.57468 53.74224 1.000 25.96449 35 SER F N 1
ATOM 3451 C CA . SER F 2 16 ? 24.13858 -3.08071 52.57177 1.000 25.43891 35 SER F CA 1
ATOM 3452 C C . SER F 2 16 ? 23.89600 -2.16170 51.37655 1.000 23.33152 35 SER F C 1
ATOM 3453 O O . SER F 2 16 ? 23.09503 -1.22095 51.42485 1.000 22.15742 35 SER F O 1
ATOM 3456 N N . ASN F 2 17 ? 24.63130 -2.43149 50.30552 1.000 22.23904 36 ASN F N 1
ATOM 3457 C CA . ASN F 2 17 ? 24.33777 -1.88582 48.99106 1.000 25.97785 36 ASN F CA 1
ATOM 3458 C C . ASN F 2 17 ? 23.61069 -2.94057 48.16912 1.000 26.29596 36 ASN F C 1
ATOM 3459 O O . ASN F 2 17 ? 23.79879 -4.14542 48.36136 1.000 27.88891 36 ASN F O 1
ATOM 3464 N N . MET F 2 18 ? 22.78155 -2.48286 47.24140 1.000 22.91156 37 MET F N 1
ATOM 3465 C CA . MET F 2 18 ? 22.06140 -3.40391 46.38361 1.000 19.28107 37 MET F CA 1
ATOM 3466 C C . MET F 2 18 ? 22.03347 -2.83891 44.97462 1.000 17.20236 37 MET F C 1
ATOM 3467 O O . MET F 2 18 ? 21.92213 -1.62615 44.78530 1.000 16.12753 37 MET F O 1
ATOM 3472 N N . THR F 2 19 ? 22.17543 -3.72573 44.00135 1.000 17.24598 38 THR F N 1
ATOM 3473 C CA . THR F 2 19 ? 21.98012 -3.39181 42.59792 1.000 15.69868 38 THR F CA 1
ATOM 3474 C C . THR F 2 19 ? 20.84239 -4.24510 42.07191 1.000 17.48181 38 THR F C 1
ATOM 3475 O O . THR F 2 19 ? 20.91770 -5.47866 42.12960 1.000 18.05358 38 THR F O 1
ATOM 3479 N N . ILE F 2 20 ? 19.79347 -3.59675 41.56320 1.000 15.34111 39 ILE F N 1
ATOM 3480 C CA . ILE F 2 20 ? 18.67072 -4.30247 40.96580 1.000 14.78819 39 ILE F CA 1
ATOM 3481 C C . ILE F 2 20 ? 18.67201 -4.01737 39.47332 1.000 16.62107 39 ILE F C 1
ATOM 3482 O O . ILE F 2 20 ? 18.98075 -2.90150 39.03444 1.000 15.99369 39 ILE F O 1
ATOM 3487 N N . GLU F 2 21 ? 18.34373 -5.03947 38.69980 1.000 17.93707 40 GLU F N 1
ATOM 3488 C CA . GLU F 2 21 ? 18.62305 -5.05948 37.27948 1.000 19.56507 40 GLU F CA 1
ATOM 3489 C C . GLU F 2 21 ? 17.33209 -5.14692 36.48235 1.000 21.17548 40 GLU F C 1
ATOM 3490 O O . GLU F 2 21 ? 16.37329 -5.82833 36.86234 1.000 20.08496 40 GLU F O 1
ATOM 3496 N N . CYS F 2 22 ? 17.35792 -4.46356 35.34552 1.000 21.06514 41 CYS F N 1
ATOM 3497 C CA . CYS F 2 22 ? 16.20894 -4.26768 34.47798 1.000 23.60117 41 CYS F CA 1
ATOM 3498 C C . CYS F 2 22 ? 16.76658 -4.34193 33.06580 1.000 19.88291 41 CYS F C 1
ATOM 3499 O O . CYS F 2 22 ? 17.56610 -3.48253 32.69543 1.000 20.97013 41 CYS F O 1
ATOM 3502 N N . LYS F 2 23 ? 16.38636 -5.35757 32.29551 1.000 18.57176 42 LYS F N 1
ATOM 3503 C CA . LYS F 2 23 ? 17.02437 -5.61379 31.00826 1.000 19.05750 42 LYS F CA 1
ATOM 3504 C C . LYS F 2 23 ? 16.09427 -5.28923 29.84533 1.000 16.84112 42 LYS F C 1
ATOM 3505 O O . LYS F 2 23 ? 14.87612 -5.45437 29.93934 1.000 17.45741 42 LYS F O 1
ATOM 3511 N N . PHE F 2 24 ? 16.68258 -4.84203 28.73383 1.000 12.55326 43 PHE F N 1
ATOM 3512 C CA . PHE F 2 24 ? 15.89556 -4.50955 27.55300 1.000 15.52163 43 PHE F CA 1
ATOM 3513 C C . PHE F 2 24 ? 16.69782 -4.85418 26.30424 1.000 18.71767 43 PHE F C 1
ATOM 3514 O O . PHE F 2 24 ? 17.93394 -4.87840 26.35234 1.000 19.56676 43 PHE F O 1
ATOM 3522 N N . PRO F 2 25 ? 16.03233 -5.12345 25.17795 1.000 18.90807 44 PRO F N 1
ATOM 3523 C CA . PRO F 2 25 ? 16.76360 -5.58448 23.98869 1.000 19.50047 44 PRO F CA 1
ATOM 3524 C C . PRO F 2 25 ? 17.59073 -4.47439 23.36037 1.000 18.75965 44 PRO F C 1
ATOM 3525 O O . PRO F 2 25 ? 17.14937 -3.33080 23.23762 1.000 19.74322 44 PRO F O 1
ATOM 3529 N N . VAL F 2 26 ? 18.81317 -4.82626 22.97571 1.000 21.15092 45 VAL F N 1
ATOM 3530 C CA . VAL F 2 26 ? 19.73744 -3.90622 22.31995 1.000 26.37379 45 VAL F CA 1
ATOM 3531 C C . VAL F 2 26 ? 20.32869 -4.68542 21.14603 1.000 33.84425 45 VAL F C 1
ATOM 3532 O O . VAL F 2 26 ? 21.31504 -5.41388 21.29459 1.000 35.73519 45 VAL F O 1
ATOM 3536 N N . GLU F 2 27 ? 19.70912 -4.55755 19.96979 1.000 39.75861 46 GLU F N 1
ATOM 3537 C CA . GLU F 2 27 ? 20.13068 -5.34786 18.81493 1.000 45.94842 46 GLU F CA 1
ATOM 3538 C C . GLU F 2 27 ? 21.32819 -4.74473 18.09765 1.000 47.33720 46 GLU F C 1
ATOM 3539 O O . GLU F 2 27 ? 22.11949 -5.48054 17.49841 1.000 49.81034 46 GLU F O 1
ATOM 3545 N N . LYS F 2 28 ? 21.45818 -3.42710 18.11102 1.000 46.91411 47 LYS F N 1
ATOM 3546 C CA . LYS F 2 28 ? 22.58185 -2.73022 17.50474 1.000 46.48309 47 LYS F CA 1
ATOM 3547 C C . LYS F 2 28 ? 23.37902 -2.04098 18.60521 1.000 43.25127 47 LYS F C 1
ATOM 3548 O O . LYS F 2 28 ? 23.21111 -2.32129 19.79218 1.000 44.67823 47 LYS F O 1
ATOM 3554 N N . GLN F 2 29 ? 24.25090 -1.12664 18.20079 1.000 38.40508 48 GLN F N 1
ATOM 3555 C CA . GLN F 2 29 ? 24.81736 -0.18530 19.15184 1.000 34.25220 48 GLN F CA 1
ATOM 3556 C C . GLN F 2 29 ? 23.68719 0.57706 19.83088 1.000 29.35546 48 GLN F C 1
ATOM 3557 O O . GLN F 2 29 ? 22.73447 1.00341 19.17141 1.000 28.76913 48 GLN F O 1
ATOM 3563 N N . LEU F 2 30 ? 23.77698 0.72475 21.15239 1.000 25.13570 49 LEU F N 1
ATOM 3564 C CA . LEU F 2 30 ? 22.76558 1.48335 21.87528 1.000 21.97753 49 LEU F CA 1
ATOM 3565 C C . LEU F 2 30 ? 22.67484 2.90172 21.32389 1.000 21.38031 49 LEU F C 1
ATOM 3566 O O . LEU F 2 30 ? 23.69332 3.55881 21.09469 1.000 22.33509 49 LEU F O 1
ATOM 3571 N N . ASP F 2 31 ? 21.45018 3.37211 21.09688 1.000 20.05854 50 ASP F N 1
ATOM 3572 C CA . ASP F 2 31 ? 21.21025 4.74444 20.64627 1.000 20.87814 50 ASP F CA 1
ATOM 3573 C C . ASP F 2 31 ? 20.70225 5.55175 21.83207 1.000 17.84022 50 ASP F C 1
ATOM 3574 O O . ASP F 2 31 ? 19.52167 5.48692 22.17208 1.000 16.95550 50 ASP F O 1
ATOM 3579 N N . LEU F 2 32 ? 21.59108 6.33348 22.44580 1.000 17.77584 51 LEU F N 1
ATOM 3580 C CA . LEU F 2 32 ? 21.18798 7.10629 23.61959 1.000 18.90937 51 LEU F CA 1
ATOM 3581 C C . LEU F 2 32 ? 20.15984 8.17820 23.27737 1.000 17.45534 51 LEU F C 1
ATOM 3582 O O . LEU F 2 32 ? 19.40037 8.60281 24.15151 1.000 20.06313 51 LEU F O 1
ATOM 3587 N N . ALA F 2 33 ? 20.10378 8.62271 22.02285 1.000 15.62572 52 ALA F N 1
ATOM 3588 C CA . ALA F 2 33 ? 19.12030 9.63862 21.67546 1.000 15.73531 52 ALA F CA 1
ATOM 3589 C C . ALA F 2 33 ? 17.70264 9.08258 21.63076 1.000 18.08466 52 ALA F C 1
ATOM 3590 O O . ALA F 2 33 ? 16.74871 9.86571 21.52498 1.000 19.68235 52 ALA F O 1
ATOM 3592 N N . ALA F 2 34 ? 17.53540 7.76175 21.72580 1.000 14.84355 53 ALA F N 1
ATOM 3593 C CA . ALA F 2 34 ? 16.21522 7.14117 21.69542 1.000 12.23452 53 ALA F CA 1
ATOM 3594 C C . ALA F 2 34 ? 15.84288 6.45281 23.00221 1.000 10.89703 53 ALA F C 1
ATOM 3595 O O . ALA F 2 34 ? 14.79291 5.79217 23.05952 1.000 9.77503 53 ALA F O 1
ATOM 3597 N N . LEU F 2 35 ? 16.66451 6.58728 24.04754 1.000 10.05952 54 LEU F N 1
ATOM 3598 C CA . LEU F 2 35 ? 16.50739 5.80531 25.27644 1.000 10.00829 54 LEU F CA 1
ATOM 3599 C C . LEU F 2 35 ? 16.02417 6.67987 26.43081 1.000 8.55834 54 LEU F C 1
ATOM 3600 O O . LEU F 2 35 ? 16.52664 7.78465 26.63844 1.000 10.64502 54 LEU F O 1
ATOM 3605 N N . ILE F 2 36 ? 15.04124 6.17785 27.17850 1.000 8.61235 55 ILE F N 1
ATOM 3606 C CA . ILE F 2 36 ? 14.55091 6.79879 28.40263 1.000 10.77455 55 ILE F CA 1
ATOM 3607 C C . ILE F 2 36 ? 14.49671 5.69619 29.44488 1.000 10.21589 55 ILE F C 1
ATOM 3608 O O . ILE F 2 36 ? 13.98075 4.60829 29.16190 1.000 10.09778 55 ILE F O 1
ATOM 3613 N N . VAL F 2 37 ? 15.05241 5.96058 30.63187 1.000 9.56930 56 VAL F N 1
ATOM 3614 C CA . VAL F 2 37 ? 15.03545 5.00243 31.73624 1.000 10.23100 56 VAL F CA 1
ATOM 3615 C C . VAL F 2 37 ? 14.46382 5.67462 32.98392 1.000 9.59489 56 VAL F C 1
ATOM 3616 O O . VAL F 2 37 ? 14.86872 6.78558 33.34626 1.000 8.61762 56 VAL F O 1
ATOM 3620 N N . TYR F 2 38 ? 13.52373 4.99164 33.63840 1.000 8.74749 57 TYR F N 1
ATOM 3621 C CA . TYR F 2 38 ? 12.85736 5.51592 34.82401 1.000 9.91052 57 TYR F CA 1
ATOM 3622 C C . TYR F 2 38 ? 12.77526 4.44082 35.89043 1.000 12.09337 57 TYR F C 1
ATOM 3623 O O . TYR F 2 38 ? 12.34698 3.32004 35.60704 1.000 14.19862 57 TYR F O 1
ATOM 3632 N N . TRP F 2 39 ? 13.19093 4.78918 37.10902 1.000 11.28046 58 TRP F N 1
ATOM 3633 C CA . TRP F 2 39 ? 13.00265 3.96255 38.29017 1.000 12.00548 58 TRP F CA 1
ATOM 3634 C C . TRP F 2 39 ? 12.19375 4.73008 39.32081 1.000 12.18401 58 TRP F C 1
ATOM 3635 O O . TRP F 2 39 ? 12.42474 5.92538 39.53555 1.000 11.73052 58 TRP F O 1
ATOM 3646 N N . GLU F 2 40 ? 11.26426 4.03440 39.96899 1.000 10.56278 59 GLU F N 1
ATOM 3647 C CA . GLU F 2 40 ? 10.49398 4.61547 41.05942 1.000 15.37000 59 GLU F CA 1
ATOM 3648 C C . GLU F 2 40 ? 10.23377 3.54856 42.11318 1.000 16.65352 59 GLU F C 1
ATOM 3649 O O . GLU F 2 40 ? 10.27186 2.34563 41.84528 1.000 16.05266 59 GLU F O 1
ATOM 3655 N N . MET F 2 41 ? 9.97151 4.00204 43.32862 1.000 20.20405 60 MET F N 1
ATOM 3656 C CA . MET F 2 41 ? 9.42882 3.11639 44.35215 1.000 21.62394 60 MET F CA 1
ATOM 3657 C C . MET F 2 41 ? 8.40500 3.92013 45.13239 1.000 22.05220 60 MET F C 1
ATOM 3658 O O . MET F 2 41 ? 8.65837 5.07829 45.47331 1.000 19.96683 60 MET F O 1
ATOM 3663 N N . GLU F 2 42 ? 7.24140 3.31779 45.38184 1.000 24.48900 61 GLU F N 1
ATOM 3664 C CA . GLU F 2 42 ? 6.05264 4.06231 45.79887 1.000 29.36637 61 GLU F CA 1
ATOM 3665 C C . GLU F 2 42 ? 5.87117 5.17948 44.76953 1.000 31.62540 61 GLU F C 1
ATOM 3666 O O . GLU F 2 42 ? 5.91544 4.90349 43.56165 1.000 32.87921 61 GLU F O 1
ATOM 3672 N N . ASP F 2 43 ? 5.68982 6.43141 45.17698 1.000 32.60088 62 ASP F N 1
ATOM 3673 C CA . ASP F 2 43 ? 5.59031 7.53089 44.22515 1.000 33.83837 62 ASP F CA 1
ATOM 3674 C C . ASP F 2 43 ? 6.90104 8.29236 44.08544 1.000 29.76579 62 ASP F C 1
ATOM 3675 O O . ASP F 2 43 ? 6.92569 9.35697 43.46063 1.000 30.22365 62 ASP F O 1
ATOM 3680 N N . LYS F 2 44 ? 7.98857 7.76688 44.64311 1.000 25.42936 63 LYS F N 1
ATOM 3681 C CA . LYS F 2 44 ? 9.25914 8.47888 44.67210 1.000 23.28124 63 LYS F CA 1
ATOM 3682 C C . LYS F 2 44 ? 10.03275 8.26692 43.37710 1.000 19.76394 63 LYS F C 1
ATOM 3683 O O . LYS F 2 44 ? 10.23406 7.12708 42.95100 1.000 21.29087 63 LYS F O 1
ATOM 3689 N N . ASN F 2 45 ? 10.50639 9.36077 42.78089 1.000 15.98168 64 ASN F N 1
ATOM 3690 C CA . ASN F 2 45 ? 11.38555 9.28497 41.61422 1.000 17.60855 64 ASN F CA 1
ATOM 3691 C C . ASN F 2 45 ? 12.79329 8.92257 42.06784 1.000 14.75694 64 ASN F C 1
ATOM 3692 O O . ASN F 2 45 ? 13.46304 9.72109 42.73168 1.000 14.79033 64 ASN F O 1
ATOM 3697 N N . ILE F 2 46 ? 13.26455 7.74232 41.68537 1.000 12.58085 65 ILE F N 1
ATOM 3698 C CA . ILE F 2 46 ? 14.62514 7.34371 42.01597 1.000 13.62890 65 ILE F CA 1
ATOM 3699 C C . ILE F 2 46 ? 15.61258 7.78522 40.94349 1.000 14.46658 65 ILE F C 1
ATOM 3700 O O . ILE F 2 46 ? 16.64225 8.40309 41.23515 1.000 15.71366 65 ILE F O 1
ATOM 3705 N N . ILE F 2 47 ? 15.31182 7.49658 39.68254 1.000 14.19262 66 ILE F N 1
ATOM 3706 C CA . ILE F 2 47 ? 16.21470 7.82001 38.58749 1.000 15.26333 66 ILE F CA 1
ATOM 3707 C C . ILE F 2 47 ? 15.36394 8.10814 37.36315 1.000 14.68875 66 ILE F C 1
ATOM 3708 O O . ILE F 2 47 ? 14.40160 7.38845 37.09064 1.000 13.71126 66 ILE F O 1
ATOM 3713 N N . GLN F 2 48 ? 15.69209 9.18367 36.65646 1.000 14.25040 67 GLN F N 1
ATOM 3714 C CA . GLN F 2 48 ? 15.11496 9.47803 35.34882 1.000 15.65226 67 GLN F CA 1
ATOM 3715 C C . GLN F 2 48 ? 16.26010 9.76141 34.38880 1.000 14.56817 67 GLN F C 1
ATOM 3716 O O . GLN F 2 48 ? 16.91284 10.79963 34.49827 1.000 16.68512 67 GLN F O 1
ATOM 3722 N N . PHE F 2 49 ? 16.51331 8.83730 33.46543 1.000 13.56404 68 PHE F N 1
ATOM 3723 C CA . PHE F 2 49 ? 17.61983 8.93766 32.52180 1.000 12.86518 68 PHE F CA 1
ATOM 3724 C C . PHE F 2 49 ? 17.05510 9.32021 31.16318 1.000 11.47545 68 PHE F C 1
ATOM 3725 O O . PHE F 2 49 ? 16.27190 8.56387 30.57805 1.000 9.60892 68 PHE F O 1
ATOM 3733 N N . VAL F 2 50 ? 17.42524 10.50998 30.68166 1.000 10.88105 69 VAL F N 1
ATOM 3734 C CA . VAL F 2 50 ? 16.93193 11.04302 29.41571 1.000 13.92663 69 VAL F CA 1
ATOM 3735 C C . VAL F 2 50 ? 18.08233 11.74527 28.70302 1.000 12.97815 69 VAL F C 1
ATOM 3736 O O . VAL F 2 50 ? 18.94365 12.36675 29.33383 1.000 13.81240 69 VAL F O 1
ATOM 3740 N N . HIS F 2 51 ? 18.05588 11.67777 27.37042 1.000 14.82805 70 HIS F N 1
ATOM 3741 C CA . HIS F 2 51 ? 19.10858 12.19630 26.49006 1.000 16.17039 70 HIS F CA 1
ATOM 3742 C C . HIS F 2 51 ? 20.50970 11.99877 27.07773 1.000 14.95890 70 HIS F C 1
ATOM 3743 O O . HIS F 2 51 ? 21.33365 12.91752 27.15588 1.000 14.33658 70 HIS F O 1
ATOM 3750 N N . GLY F 2 52 ? 20.78673 10.76183 27.46412 1.000 13.08454 71 GLY F N 1
ATOM 3751 C CA . GLY F 2 52 ? 22.12631 10.38903 27.85581 1.000 13.65137 71 GLY F CA 1
ATOM 3752 C C . GLY F 2 52 ? 22.56459 10.80046 29.23978 1.000 15.37181 71 GLY F C 1
ATOM 3753 O O . GLY F 2 52 ? 23.74447 10.62585 29.56177 1.000 17.60103 71 GLY F O 1
ATOM 3754 N N . GLU F 2 53 ? 21.67686 11.32856 30.08014 1.000 15.11311 72 GLU F N 1
ATOM 3755 C CA . GLU F 2 53 ? 22.10512 11.70360 31.42188 1.000 18.86843 72 GLU F CA 1
ATOM 3756 C C . GLU F 2 53 ? 21.00274 11.49050 32.44950 1.000 17.64067 72 GLU F C 1
ATOM 3757 O O . GLU F 2 53 ? 19.81014 11.49742 32.13257 1.000 15.32697 72 GLU F O 1
ATOM 3763 N N . GLU F 2 54 ? 21.42922 11.30842 33.69696 1.000 18.14909 73 GLU F N 1
ATOM 3764 C CA . GLU F 2 54 ? 20.50336 11.31458 34.81710 1.000 21.07596 73 GLU F CA 1
ATOM 3765 C C . GLU F 2 54 ? 20.02088 12.73370 35.09173 1.000 22.52349 73 GLU F C 1
ATOM 3766 O O . GLU F 2 54 ? 20.81502 13.68267 35.12187 1.000 24.45020 73 GLU F O 1
ATOM 3772 N N . ASP F 2 55 ? 18.72220 12.87467 35.31738 1.000 21.69840 74 ASP F N 1
ATOM 3773 C CA . ASP F 2 55 ? 18.10559 14.16613 35.60786 1.000 23.58586 74 ASP F CA 1
ATOM 3774 C C . ASP F 2 55 ? 18.01586 14.30362 37.12487 1.000 23.83590 74 ASP F C 1
ATOM 3775 O O . ASP F 2 55 ? 17.03224 13.90263 37.74286 1.000 23.63783 74 ASP F O 1
ATOM 3780 N N . LEU F 2 56 ? 19.04928 14.89821 37.72735 1.000 25.81233 75 LEU F N 1
ATOM 3781 C CA . LEU F 2 56 ? 19.14136 14.91214 39.18635 1.000 29.36643 75 LEU F CA 1
ATOM 3782 C C . LEU F 2 56 ? 18.07153 15.78540 39.83327 1.000 28.37842 75 LEU F C 1
ATOM 3783 O O . LEU F 2 56 ? 17.67108 15.51961 40.97088 1.000 26.38863 75 LEU F O 1
ATOM 3788 N N . LYS F 2 57 ? 17.58962 16.81908 39.13637 1.000 28.76004 76 LYS F N 1
ATOM 3789 C CA . LYS F 2 57 ? 16.64249 17.73080 39.77036 1.000 29.35855 76 LYS F CA 1
ATOM 3790 C C . LYS F 2 57 ? 15.31095 17.05628 40.08416 1.000 28.68111 76 LYS F C 1
ATOM 3791 O O . LYS F 2 57 ? 14.60260 17.49675 40.99400 1.000 29.33855 76 LYS F O 1
ATOM 3797 N N . VAL F 2 58 ? 14.94818 15.99718 39.35660 1.000 27.13790 77 VAL F N 1
ATOM 3798 C CA . VAL F 2 58 ? 13.67561 15.32560 39.62198 1.000 27.43020 77 VAL F CA 1
ATOM 3799 C C . VAL F 2 58 ? 13.80960 14.19909 40.62996 1.000 24.76048 77 VAL F C 1
ATOM 3800 O O . VAL F 2 58 ? 12.79040 13.66613 41.09000 1.000 24.10735 77 VAL F O 1
ATOM 3804 N N . GLN F 2 59 ? 15.03482 13.83034 40.99668 1.000 22.52562 78 GLN F N 1
ATOM 3805 C CA . GLN F 2 59 ? 15.24105 12.73045 41.92501 1.000 21.62835 78 GLN F CA 1
ATOM 3806 C C . GLN F 2 59 ? 14.72443 13.08985 43.31375 1.000 21.26487 78 GLN F C 1
ATOM 3807 O O . GLN F 2 59 ? 15.01050 14.16934 43.83464 1.000 21.07222 78 GLN F O 1
ATOM 3813 N N . HIS F 2 60 ? 13.94536 12.18440 43.89945 1.000 21.32050 79 HIS F N 1
ATOM 3814 C CA . HIS F 2 60 ? 13.44670 12.36979 45.25641 1.000 23.57646 79 HIS F CA 1
ATOM 3815 C C . HIS F 2 60 ? 14.60316 12.53141 46.23589 1.000 24.80270 79 HIS F C 1
ATOM 3816 O O . HIS F 2 60 ? 15.63061 11.85714 46.13092 1.000 25.22387 79 HIS F O 1
ATOM 3823 N N . SER F 2 61 ? 14.41767 13.43298 47.20194 1.000 26.55756 80 SER F N 1
ATOM 3824 C CA . SER F 2 61 ? 15.51128 13.85404 48.07644 1.000 29.31464 80 SER F CA 1
ATOM 3825 C C . SER F 2 61 ? 16.08536 12.69871 48.88926 1.000 30.93606 80 SER F C 1
ATOM 3826 O O . SER F 2 61 ? 17.28209 12.68773 49.20091 1.000 32.01856 80 SER F O 1
ATOM 3829 N N . SER F 2 62 ? 15.25717 11.71705 49.24386 1.000 32.09852 81 SER F N 1
ATOM 3830 C CA . SER F 2 62 ? 15.74882 10.62829 50.08014 1.000 34.60609 81 SER F CA 1
ATOM 3831 C C . SER F 2 62 ? 16.72208 9.72183 49.33604 1.000 35.12458 81 SER F C 1
ATOM 3832 O O . SER F 2 62 ? 17.44764 8.95198 49.97715 1.000 35.76047 81 SER F O 1
ATOM 3835 N N . TYR F 2 63 ? 16.76955 9.80558 48.00653 1.000 34.77074 82 TYR F N 1
ATOM 3836 C CA . TYR F 2 63 ? 17.70408 9.02004 47.21077 1.000 34.50101 82 TYR F CA 1
ATOM 3837 C C . TYR F 2 63 ? 18.89730 9.83435 46.71819 1.000 33.36247 82 TYR F C 1
ATOM 3838 O O . TYR F 2 63 ? 19.76398 9.28401 46.03451 1.000 29.81610 82 TYR F O 1
ATOM 3847 N N . ARG F 2 64 ? 18.97482 11.11806 47.07473 1.000 36.54898 83 ARG F N 1
ATOM 3848 C CA . ARG F 2 64 ? 20.11001 11.95544 46.69880 1.000 40.09004 83 ARG F CA 1
ATOM 3849 C C . ARG F 2 64 ? 21.41633 11.38066 47.23254 1.000 38.93774 83 ARG F C 1
ATOM 3850 O O . ARG F 2 64 ? 21.52521 11.04364 48.41685 1.000 38.86918 83 ARG F O 1
ATOM 3858 N N . GLN F 2 65 ? 22.40873 11.27347 46.34584 1.000 37.84649 84 GLN F N 1
ATOM 3859 C CA . GLN F 2 65 ? 23.73738 10.71529 46.59357 1.000 38.37103 84 GLN F CA 1
ATOM 3860 C C . GLN F 2 65 ? 23.70895 9.24449 46.99192 1.000 36.34954 84 GLN F C 1
ATOM 3861 O O . GLN F 2 65 ? 24.77515 8.67482 47.23484 1.000 37.54977 84 GLN F O 1
ATOM 3867 N N . ARG F 2 66 ? 22.53638 8.60903 47.05808 1.000 32.23631 85 ARG F N 1
ATOM 3868 C CA . ARG F 2 66 ? 22.41760 7.20653 47.43753 1.000 28.78500 85 ARG F CA 1
ATOM 3869 C C . ARG F 2 66 ? 22.06492 6.28776 46.27965 1.000 26.62153 85 ARG F C 1
ATOM 3870 O O . ARG F 2 66 ? 22.42445 5.10933 46.31036 1.000 29.29293 85 ARG F O 1
ATOM 3878 N N . ALA F 2 67 ? 21.38364 6.79734 45.25944 1.000 23.15112 86 ALA F N 1
ATOM 3879 C CA . ALA F 2 67 ? 20.89707 6.00537 44.13847 1.000 21.44429 86 ALA F CA 1
ATOM 3880 C C . ALA F 2 67 ? 21.52032 6.50688 42.84446 1.000 21.96453 86 ALA F C 1
ATOM 3881 O O . ALA F 2 67 ? 21.67109 7.71737 42.64829 1.000 23.55314 86 ALA F O 1
ATOM 3883 N N . ARG F 2 68 ? 21.87369 5.57711 41.96114 1.000 18.68971 87 ARG F N 1
ATOM 3884 C CA . ARG F 2 68 ? 22.45275 5.96791 40.68178 1.000 18.61614 87 ARG F CA 1
ATOM 3885 C C . ARG F 2 68 ? 22.19760 4.87020 39.66744 1.000 14.93274 87 ARG F C 1
ATOM 3886 O O . ARG F 2 68 ? 22.05056 3.69709 40.01670 1.000 15.21619 87 ARG F O 1
ATOM 3894 N N . LEU F 2 69 ? 22.15079 5.25566 38.40317 1.000 16.30042 88 LEU F N 1
ATOM 3895 C CA . LEU F 2 69 ? 22.13623 4.25448 37.35663 1.000 17.23084 88 LEU F CA 1
ATOM 3896 C C . LEU F 2 69 ? 23.57094 3.88648 37.02221 1.000 18.12550 88 LEU F C 1
ATOM 3897 O O . LEU F 2 69 ? 24.44994 4.75114 36.99420 1.000 21.21219 88 LEU F O 1
ATOM 3902 N N . LEU F 2 70 ? 23.82098 2.59457 36.82290 1.000 17.85801 89 LEU F N 1
ATOM 3903 C CA . LEU F 2 70 ? 25.12877 2.15589 36.33827 1.000 19.18201 89 LEU F CA 1
ATOM 3904 C C . LEU F 2 70 ? 25.10939 2.33464 34.83739 1.000 19.10129 89 LEU F C 1
ATOM 3905 O O . LEU F 2 70 ? 24.79005 1.41153 34.08830 1.000 21.70248 89 LEU F O 1
ATOM 3910 N N . LYS F 2 71 ? 25.44758 3.55253 34.40640 1.000 19.85201 90 LYS F N 1
ATOM 3911 C CA . LYS F 2 71 ? 25.25006 3.95038 33.01954 1.000 21.68529 90 LYS F CA 1
ATOM 3912 C C . LYS F 2 71 ? 26.08118 3.11824 32.05327 1.000 21.29676 90 LYS F C 1
ATOM 3913 O O . LYS F 2 71 ? 25.66953 2.90984 30.90586 1.000 20.03237 90 LYS F O 1
ATOM 3919 N N . ASP F 2 72 ? 27.23526 2.61371 32.49613 1.000 22.09901 91 ASP F N 1
ATOM 3920 C CA . ASP F 2 72 ? 28.04134 1.76994 31.62039 1.000 23.06926 91 ASP F CA 1
ATOM 3921 C C . ASP F 2 72 ? 27.30582 0.49967 31.20471 1.000 20.08418 91 ASP F C 1
ATOM 3922 O O . ASP F 2 72 ? 27.56242 -0.03856 30.12260 1.000 22.72468 91 ASP F O 1
ATOM 3927 N N . GLN F 2 73 ? 26.40610 -0.00694 32.04859 1.000 17.35777 92 GLN F N 1
ATOM 3928 C CA . GLN F 2 73 ? 25.69013 -1.24276 31.74465 1.000 19.02972 92 GLN F CA 1
ATOM 3929 C C . GLN F 2 73 ? 24.61302 -1.05954 30.68723 1.000 15.97582 92 GLN F C 1
ATOM 3930 O O . GLN F 2 73 ? 24.10213 -2.05733 30.16373 1.000 17.62081 92 GLN F O 1
ATOM 3936 N N . LEU F 2 74 ? 24.25417 0.18591 30.36890 1.000 12.25210 93 LEU F N 1
ATOM 3937 C CA . LEU F 2 74 ? 23.18528 0.42425 29.40834 1.000 13.36013 93 LEU F CA 1
ATOM 3938 C C . LEU F 2 74 ? 23.55265 -0.08204 28.01927 1.000 17.63751 93 LEU F C 1
ATOM 3939 O O . LEU F 2 74 ? 22.67201 -0.51157 27.26616 1.000 19.35287 93 LEU F O 1
ATOM 3944 N N . SER F 2 75 ? 24.84139 -0.06251 27.66567 1.000 18.13454 94 SER F N 1
ATOM 3945 C CA . SER F 2 75 ? 25.24151 -0.50905 26.33376 1.000 20.43238 94 SER F CA 1
ATOM 3946 C C . SER F 2 75 ? 24.99397 -1.99549 26.13073 1.000 20.43083 94 SER F C 1
ATOM 3947 O O . SER F 2 75 ? 24.95765 -2.45676 24.98370 1.000 19.44850 94 SER F O 1
ATOM 3950 N N . LEU F 2 76 ? 24.81758 -2.75067 27.21535 1.000 19.20948 95 LEU F N 1
ATOM 3951 C CA . LEU F 2 76 ? 24.54146 -4.17349 27.13917 1.000 21.11301 95 LEU F CA 1
ATOM 3952 C C . LEU F 2 76 ? 23.05666 -4.48537 27.27500 1.000 20.98832 95 LEU F C 1
ATOM 3953 O O . LEU F 2 76 ? 22.67674 -5.66207 27.30779 1.000 22.19876 95 LEU F O 1
ATOM 3958 N N . GLY F 2 77 ? 22.21067 -3.46416 27.34342 1.000 19.04491 96 GLY F N 1
ATOM 3959 C CA . GLY F 2 77 ? 20.79706 -3.68315 27.58697 1.000 18.76479 96 GLY F CA 1
ATOM 3960 C C . GLY F 2 77 ? 20.42495 -3.86611 29.04032 1.000 18.95846 96 GLY F C 1
ATOM 3961 O O . GLY F 2 77 ? 19.39166 -4.47447 29.33407 1.000 22.07740 96 GLY F O 1
ATOM 3962 N N . ASN F 2 78 ? 21.23907 -3.35894 29.96278 1.000 14.76347 97 ASN F N 1
ATOM 3963 C CA . ASN F 2 78 ? 21.01723 -3.53825 31.39066 1.000 15.53318 97 ASN F CA 1
ATOM 3964 C C . ASN F 2 78 ? 20.81345 -2.17020 32.02556 1.000 16.32897 97 ASN F C 1
ATOM 3965 O O . ASN F 2 78 ? 21.72645 -1.33472 32.01586 1.000 14.14712 97 ASN F O 1
ATOM 3970 N N . ALA F 2 79 ? 19.61639 -1.94593 32.56908 1.000 16.86775 98 ALA F N 1
ATOM 3971 C CA . ALA F 2 79 ? 19.30499 -0.75396 33.34880 1.000 15.86781 98 ALA F CA 1
ATOM 3972 C C . ALA F 2 79 ? 19.50092 -1.16482 34.80232 1.000 15.56589 98 ALA F C 1
ATOM 3973 O O . ALA F 2 79 ? 18.63341 -1.78211 35.42024 1.000 17.68014 98 ALA F O 1
ATOM 3975 N N . ALA F 2 80 ? 20.67538 -0.87584 35.33254 1.000 14.89991 99 ALA F N 1
ATOM 3976 C CA . ALA F 2 80 ? 21.04467 -1.34502 36.66071 1.000 14.13468 99 ALA F CA 1
ATOM 3977 C C . ALA F 2 80 ? 20.95169 -0.19526 37.65838 1.000 13.74124 99 ALA F C 1
ATOM 3978 O O . ALA F 2 80 ? 21.66734 0.80156 37.53196 1.000 15.71876 99 ALA F O 1
ATOM 3980 N N . LEU F 2 81 ? 20.07206 -0.33524 38.64759 1.000 12.40161 100 LEU F N 1
ATOM 3981 C CA . LEU F 2 81 ? 19.88651 0.67042 39.68662 1.000 12.97207 100 LEU F CA 1
ATOM 3982 C C . LEU F 2 81 ? 20.65844 0.23815 40.92014 1.000 12.53390 100 LEU F C 1
ATOM 3983 O O . LEU F 2 81 ? 20.43840 -0.86000 41.43841 1.000 12.34442 100 LEU F O 1
ATOM 3988 N N . GLN F 2 82 ? 21.54770 1.10140 41.39491 1.000 13.26168 101 GLN F N 1
ATOM 3989 C CA . GLN F 2 82 ? 22.32368 0.82250 42.59174 1.000 16.37137 101 GLN F CA 1
ATOM 3990 C C . GLN F 2 82 ? 21.96985 1.82121 43.68411 1.000 16.59194 101 GLN F C 1
ATOM 3991 O O . GLN F 2 82 ? 22.06862 3.03727 43.48173 1.000 18.78635 101 GLN F O 1
ATOM 3997 N N . ILE F 2 83 ? 21.56632 1.30588 44.83720 1.000 16.20840 102 ILE F N 1
ATOM 3998 C CA . ILE F 2 83 ? 21.26900 2.12025 46.00520 1.000 17.87397 102 ILE F CA 1
ATOM 3999 C C . ILE F 2 83 ? 22.20954 1.70021 47.12550 1.000 21.73651 102 ILE F C 1
ATOM 4000 O O . ILE F 2 83 ? 22.27713 0.51691 47.47933 1.000 23.65388 102 ILE F O 1
ATOM 4005 N N . THR F 2 84 ? 22.94122 2.66084 47.67371 1.000 21.89818 103 THR F N 1
ATOM 4006 C CA . THR F 2 84 ? 23.91674 2.36131 48.70455 1.000 22.49499 103 THR F CA 1
ATOM 4007 C C . THR F 2 84 ? 23.32105 2.65237 50.07521 1.000 22.54489 103 THR F C 1
ATOM 4008 O O . THR F 2 84 ? 22.45437 3.51908 50.21756 1.000 23.25798 103 THR F O 1
ATOM 4012 N N . ASP F 2 85 ? 23.78233 1.90209 51.07642 1.000 21.84683 104 ASP F N 1
ATOM 4013 C CA . ASP F 2 85 ? 23.30433 2.03059 52.45510 1.000 24.89553 104 ASP F CA 1
ATOM 4014 C C . ASP F 2 85 ? 21.77868 1.90831 52.51593 1.000 20.02952 104 ASP F C 1
ATOM 4015 O O . ASP F 2 85 ? 21.03906 2.88184 52.66410 1.000 19.38608 104 ASP F O 1
ATOM 4020 N N . VAL F 2 86 ? 21.33037 0.66047 52.40242 1.000 15.78816 105 VAL F N 1
ATOM 4021 C CA . VAL F 2 86 ? 19.90581 0.37574 52.32488 1.000 16.98614 105 VAL F CA 1
ATOM 4022 C C . VAL F 2 86 ? 19.26136 0.59197 53.68588 1.000 18.29905 105 VAL F C 1
ATOM 4023 O O . VAL F 2 86 ? 19.85258 0.28417 54.73048 1.000 20.09526 105 VAL F O 1
ATOM 4027 N N . LYS F 2 87 ? 18.06188 1.16427 53.68532 1.000 17.68877 106 LYS F N 1
ATOM 4028 C CA . LYS F 2 87 ? 17.32063 1.42345 54.91273 1.000 19.98743 106 LYS F CA 1
ATOM 4029 C C . LYS F 2 87 ? 16.03079 0.61585 54.91843 1.000 18.68795 106 LYS F C 1
ATOM 4030 O O . LYS F 2 87 ? 15.62351 0.03272 53.90847 1.000 18.99178 106 LYS F O 1
ATOM 4036 N N . LEU F 2 88 ? 15.38136 0.59053 56.08425 1.000 16.91373 107 LEU F N 1
ATOM 4037 C CA . LEU F 2 88 ? 14.07640 -0.05465 56.16977 1.000 17.21413 107 LEU F CA 1
ATOM 4038 C C . LEU F 2 88 ? 13.10056 0.55458 55.17122 1.000 18.36871 107 LEU F C 1
ATOM 4039 O O . LEU F 2 88 ? 12.34245 -0.16682 54.51064 1.000 20.05626 107 LEU F O 1
ATOM 4044 N N . GLN F 2 89 ? 13.11831 1.88057 55.03397 1.000 17.00778 108 GLN F N 1
ATOM 4045 C CA . GLN F 2 89 ? 12.17608 2.54527 54.14917 1.000 18.85580 108 GLN F CA 1
ATOM 4046 C C . GLN F 2 89 ? 12.45146 2.25596 52.67393 1.000 18.05795 108 GLN F C 1
ATOM 4047 O O . GLN F 2 89 ? 11.62268 2.61044 51.82720 1.000 18.90680 108 GLN F O 1
ATOM 4053 N N . ASP F 2 90 ? 13.56617 1.59723 52.34961 1.000 16.00564 109 ASP F N 1
ATOM 4054 C CA . ASP F 2 90 ? 13.86401 1.19708 50.97947 1.000 15.59102 109 ASP F CA 1
ATOM 4055 C C . ASP F 2 90 ? 13.18742 -0.10721 50.57232 1.000 14.34521 109 ASP F C 1
ATOM 4056 O O . ASP F 2 90 ? 13.28125 -0.50003 49.39956 1.000 17.09499 109 ASP F O 1
ATOM 4061 N N . ALA F 2 91 ? 12.50510 -0.78632 51.48469 1.000 11.94381 110 ALA F N 1
ATOM 4062 C CA . ALA F 2 91 ? 11.80618 -2.01907 51.14965 1.000 12.55768 110 ALA F CA 1
ATOM 4063 C C . ALA F 2 91 ? 10.46877 -1.71687 50.50027 1.000 13.32899 110 ALA F C 1
ATOM 4064 O O . ALA F 2 91 ? 9.75830 -0.80556 50.92062 1.000 14.80026 110 ALA F O 1
ATOM 4066 N N . GLY F 2 92 ? 10.12455 -2.50137 49.49209 1.000 11.19329 111 GLY F N 1
ATOM 4067 C CA . GLY F 2 92 ? 8.84818 -2.37933 48.80298 1.000 12.14223 111 GLY F CA 1
ATOM 4068 C C . GLY F 2 92 ? 8.98119 -2.74644 47.33083 1.000 11.92478 111 GLY F C 1
ATOM 4069 O O . GLY F 2 92 ? 9.86314 -3.50560 46.93981 1.000 13.08442 111 GLY F O 1
ATOM 4070 N N . VAL F 2 93 ? 8.08467 -2.18155 46.52531 1.000 10.73215 112 VAL F N 1
ATOM 4071 C CA . VAL F 2 93 ? 7.97147 -2.51714 45.10838 1.000 9.98492 112 VAL F CA 1
ATOM 4072 C C . VAL F 2 93 ? 8.62347 -1.41877 44.28417 1.000 11.10884 112 VAL F C 1
ATOM 4073 O O . VAL F 2 93 ? 8.16434 -0.26908 44.28313 1.000 13.86761 112 VAL F O 1
ATOM 4077 N N . TYR F 2 94 ? 9.68044 -1.78002 43.57835 1.000 8.95453 113 TYR F N 1
ATOM 4078 C CA . TYR F 2 94 ? 10.34598 -0.89839 42.63531 1.000 8.39131 113 TYR F CA 1
ATOM 4079 C C . TYR F 2 94 ? 9.78341 -1.16244 41.25632 1.000 9.32371 113 TYR F C 1
ATOM 4080 O O . TYR F 2 94 ? 9.37697 -2.28271 40.94100 1.000 11.64863 113 TYR F O 1
ATOM 4089 N N . ARG F 2 95 ? 9.72959 -0.11717 40.44232 1.000 10.45973 114 ARG F N 1
ATOM 4090 C CA . ARG F 2 95 ? 9.31422 -0.27513 39.05629 1.000 9.87765 114 ARG F CA 1
ATOM 4091 C C . ARG F 2 95 ? 10.38353 0.32252 38.17246 1.000 10.87131 114 ARG F C 1
ATOM 4092 O O . ARG F 2 95 ? 10.84458 1.44133 38.41715 1.000 10.86827 114 ARG F O 1
ATOM 4100 N N . CYS F 2 96 ? 10.77271 -0.41473 37.14580 1.000 10.82396 115 CYS F N 1
ATOM 4101 C CA . CYS F 2 96 ? 11.66494 0.12107 36.14023 1.000 14.43998 115 CYS F CA 1
ATOM 4102 C C . CYS F 2 96 ? 10.89193 0.21359 34.83443 1.000 14.31793 115 CYS F C 1
ATOM 4103 O O . CYS F 2 96 ? 10.26899 -0.76207 34.40879 1.000 17.69958 115 CYS F O 1
ATOM 4106 N N . MET F 2 97 ? 10.89073 1.39537 34.23229 1.000 10.59927 116 MET F N 1
ATOM 4107 C CA . MET F 2 97 ? 10.27941 1.61835 32.92761 1.000 10.24707 116 MET F CA 1
ATOM 4108 C C . MET F 2 97 ? 11.37523 2.02978 31.96263 1.000 8.67637 116 MET F C 1
ATOM 4109 O O . MET F 2 97 ? 12.17440 2.92395 32.26052 1.000 7.86185 116 MET F O 1
ATOM 4114 N N . ILE F 2 98 ? 11.43077 1.34631 30.82694 1.000 9.92545 117 ILE F N 1
ATOM 4115 C CA . ILE F 2 98 ? 12.37176 1.64760 29.75988 1.000 7.81494 117 ILE F CA 1
ATOM 4116 C C . ILE F 2 98 ? 11.56968 1.93423 28.49863 1.000 9.89699 117 ILE F C 1
ATOM 4117 O O . ILE F 2 98 ? 10.62949 1.19699 28.17467 1.000 12.25407 117 ILE F O 1
ATOM 4122 N N . SER F 2 99 ? 11.91231 3.03090 27.82260 1.000 8.23736 118 SER F N 1
ATOM 4123 C CA . SER F 2 99 ? 11.36211 3.38805 26.52338 1.000 8.80747 118 SER F CA 1
ATOM 4124 C C . SER F 2 99 ? 12.50592 3.41106 25.51959 1.000 9.33329 118 SER F C 1
ATOM 4125 O O . SER F 2 99 ? 13.42289 4.23425 25.63267 1.000 10.74530 118 SER F O 1
ATOM 4128 N N . TYR F 2 100 ? 12.43819 2.51944 24.53888 1.000 10.37302 119 TYR F N 1
ATOM 4129 C CA . TYR F 2 100 ? 13.51585 2.31308 23.58472 1.000 13.56199 119 TYR F CA 1
ATOM 4130 C C . TYR F 2 100 ? 12.98588 1.54695 22.37602 1.000 15.77680 119 TYR F C 1
ATOM 4131 O O . TYR F 2 100 ? 13.14105 0.32033 22.29536 1.000 16.69114 119 TYR F O 1
ATOM 4140 N N . GLY F 2 101 ? 12.35902 2.25349 21.43908 1.000 15.49780 120 GLY F N 1
ATOM 4141 C CA . GLY F 2 101 ? 11.68300 1.56342 20.35147 1.000 19.12447 120 GLY F CA 1
ATOM 4142 C C . GLY F 2 101 ? 10.43932 0.84760 20.83648 1.000 18.07092 120 GLY F C 1
ATOM 4143 O O . GLY F 2 101 ? 10.12410 -0.24669 20.35061 1.000 19.04337 120 GLY F O 1
ATOM 4144 N N . GLY F 2 102 ? 9.71718 1.44878 21.76874 1.000 15.31925 121 GLY F N 1
ATOM 4145 C CA . GLY F 2 102 ? 8.66665 0.78451 22.51289 1.000 13.93936 121 GLY F CA 1
ATOM 4146 C C . GLY F 2 102 ? 8.88207 1.02153 23.99805 1.000 12.76397 121 GLY F C 1
ATOM 4147 O O . GLY F 2 102 ? 9.92028 1.50392 24.42706 1.000 13.91524 121 GLY F O 1
ATOM 4148 N N . ALA F 2 103 ? 7.88643 0.63816 24.77749 1.000 10.28191 122 ALA F N 1
ATOM 4149 C CA . ALA F 2 103 ? 8.02899 0.82854 26.22103 1.000 9.90939 122 ALA F CA 1
ATOM 4150 C C . ALA F 2 103 ? 7.46120 -0.37189 26.95700 1.000 11.83839 122 ALA F C 1
ATOM 4151 O O . ALA F 2 103 ? 6.51265 -1.03122 26.50536 1.000 12.21827 122 ALA F O 1
ATOM 4153 N N . ASP F 2 104 ? 8.07678 -0.65230 28.09390 1.000 9.82614 123 ASP F N 1
ATOM 4154 C CA . ASP F 2 104 ? 7.60579 -1.71080 28.96260 1.000 11.57917 123 ASP F CA 1
ATOM 4155 C C . ASP F 2 104 ? 8.12396 -1.39441 30.35758 1.000 12.85362 123 ASP F C 1
ATOM 4156 O O . ASP F 2 104 ? 8.93391 -0.48186 30.55226 1.000 13.87594 123 ASP F O 1
ATOM 4161 N N . TYR F 2 105 ? 7.62552 -2.13665 31.33422 1.000 10.78298 124 TYR F N 1
ATOM 4162 C CA . TYR F 2 105 ? 8.06112 -1.91679 32.70308 1.000 9.96455 124 TYR F CA 1
ATOM 4163 C C . TYR F 2 105 ? 7.97170 -3.23759 33.43828 1.000 10.46975 124 TYR F C 1
ATOM 4164 O O . TYR F 2 105 ? 7.24008 -4.13952 33.03147 1.000 12.28107 124 TYR F O 1
ATOM 4173 N N . LYS F 2 106 ? 8.71695 -3.34376 34.54547 1.000 10.46717 125 LYS F N 1
ATOM 4174 C CA . LYS F 2 106 ? 8.68363 -4.53946 35.37271 1.000 10.43662 125 LYS F CA 1
ATOM 4175 C C . LYS F 2 106 ? 8.72923 -4.12605 36.83559 1.000 11.03318 125 LYS F C 1
ATOM 4176 O O . LYS F 2 106 ? 9.29957 -3.08981 37.18686 1.000 13.81660 125 LYS F O 1
ATOM 4182 N N . ARG F 2 107 ? 8.11975 -4.94467 37.67764 1.000 10.39007 126 ARG F N 1
ATOM 4183 C CA . ARG F 2 107 ? 8.12250 -4.73949 39.12275 1.000 11.43243 126 ARG F CA 1
ATOM 4184 C C . ARG F 2 107 ? 9.15449 -5.63656 39.79964 1.000 13.87852 126 ARG F C 1
ATOM 4185 O O . ARG F 2 107 ? 9.28338 -6.81778 39.46277 1.000 12.66349 126 ARG F O 1
ATOM 4193 N N . ILE F 2 108 ? 9.87719 -5.06884 40.76950 1.000 14.14277 127 ILE F N 1
ATOM 4194 C CA . ILE F 2 108 ? 10.82323 -5.80688 41.60081 1.000 11.51955 127 ILE F CA 1
ATOM 4195 C C . ILE F 2 108 ? 10.47288 -5.56564 43.06237 1.000 11.62287 127 ILE F C 1
ATOM 4196 O O . ILE F 2 108 ? 10.38655 -4.41592 43.50729 1.000 10.69643 127 ILE F O 1
ATOM 4201 N N . THR F 2 109 ? 10.29813 -6.63893 43.81181 1.000 11.30622 128 THR F N 1
ATOM 4202 C CA . THR F 2 109 ? 10.00491 -6.52523 45.23286 1.000 13.83459 128 THR F CA 1
ATOM 4203 C C . THR F 2 109 ? 11.30578 -6.65248 46.01982 1.000 13.14021 128 THR F C 1
ATOM 4204 O O . THR F 2 109 ? 12.13971 -7.51477 45.72475 1.000 14.31534 128 THR F O 1
ATOM 4208 N N . VAL F 2 110 ? 11.49170 -5.77765 47.00410 1.000 11.26647 129 VAL F N 1
ATOM 4209 C CA . VAL F 2 110 ? 12.69860 -5.78172 47.81947 1.000 11.00574 129 VAL F CA 1
ATOM 4210 C C . VAL F 2 110 ? 12.31297 -5.94862 49.28036 1.000 13.99987 129 VAL F C 1
ATOM 4211 O O . VAL F 2 110 ? 11.48231 -5.19827 49.80499 1.000 15.06389 129 VAL F O 1
ATOM 4215 N N . LYS F 2 111 ? 12.91227 -6.93971 49.92277 1.000 14.01986 130 LYS F N 1
ATOM 4216 C CA . LYS F 2 111 ? 12.79704 -7.15053 51.35700 1.000 13.00090 130 LYS F CA 1
ATOM 4217 C C . LYS F 2 111 ? 14.09366 -6.72073 52.02355 1.000 15.05181 130 LYS F C 1
ATOM 4218 O O . LYS F 2 111 ? 15.18166 -7.10416 51.58379 1.000 16.77151 130 LYS F O 1
ATOM 4224 N N . VAL F 2 112 ? 13.97822 -5.93709 53.09173 1.000 17.22972 131 VAL F N 1
ATOM 4225 C CA . VAL F 2 112 ? 15.12726 -5.48401 53.86159 1.000 18.74455 131 VAL F CA 1
ATOM 4226 C C . VAL F 2 112 ? 15.02188 -6.16816 55.21490 1.000 20.79282 131 VAL F C 1
ATOM 4227 O O . VAL F 2 112 ? 14.05046 -5.93958 55.94209 1.000 21.91569 131 VAL F O 1
ATOM 4231 N N . ASN F 2 113 ? 15.97726 -7.04977 55.52100 1.000 22.96049 132 ASN F N 1
ATOM 4232 C CA . ASN F 2 113 ? 16.00471 -7.73668 56.81009 1.000 26.43215 132 ASN F CA 1
ATOM 4233 C C . ASN F 2 113 ? 16.61768 -6.82513 57.85586 1.000 30.34768 132 ASN F C 1
ATOM 4234 O O . ASN F 2 113 ? 17.66514 -6.22046 57.60810 1.000 31.07854 132 ASN F O 1
ATOM 4239 N N . LYS F 2 114 ? 15.97769 -6.76454 59.02548 1.000 32.75663 133 LYS F N 1
ATOM 4240 C CA . LYS F 2 114 ? 16.38712 -5.93156 60.16813 1.000 40.96802 133 LYS F CA 1
ATOM 4241 C C . LYS F 2 114 ? 17.35504 -4.83545 59.78809 1.000 50.37127 133 LYS F C 1
ATOM 4242 O O . LYS F 2 114 ? 16.96176 -3.73698 59.40154 1.000 54.65876 133 LYS F O 1
ATOM 4249 N N . GLY G 1 1 ? -25.73861 -19.32910 -8.16979 1.000 35.46836 1 GLY G N 1
ATOM 4250 C CA . GLY G 1 1 ? -24.99182 -18.86614 -9.32529 1.000 34.35886 1 GLY G CA 1
ATOM 4251 C C . GLY G 1 1 ? -23.53062 -19.28572 -9.33364 1.000 33.27940 1 GLY G C 1
ATOM 4252 O O . GLY G 1 1 ? -23.21179 -20.47269 -9.42067 1.000 31.97169 1 GLY G O 1
ATOM 4253 N N . PRO G 1 2 ? -22.63566 -18.31204 -9.25402 1.000 32.63024 2 PRO G N 1
ATOM 4254 C CA . PRO G 1 2 ? -21.20142 -18.61688 -9.33961 1.000 30.54886 2 PRO G CA 1
ATOM 4255 C C . PRO G 1 2 ? -20.66761 -19.48363 -8.20058 1.000 27.93612 2 PRO G C 1
ATOM 4256 O O . PRO G 1 2 ? -20.01916 -20.50568 -8.45980 1.000 27.10593 2 PRO G O 1
ATOM 4260 N N . ASP G 1 3 ? -20.92317 -19.10234 -6.94393 1.000 28.49719 3 ASP G N 1
ATOM 4261 C CA . ASP G 1 3 ? -20.39410 -19.87824 -5.82177 1.000 28.22038 3 ASP G CA 1
ATOM 4262 C C . ASP G 1 3 ? -20.95833 -21.29512 -5.80018 1.000 25.41665 3 ASP G C 1
ATOM 4263 O O . ASP G 1 3 ? -20.21960 -22.25641 -5.56821 1.000 24.11115 3 ASP G O 1
ATOM 4268 N N . ARG G 1 4 ? -22.26164 -21.44232 -6.03846 1.000 25.11074 4 ARG G N 1
ATOM 4269 C CA . ARG G 1 4 ? -22.87396 -22.76475 -6.12075 1.000 24.31385 4 ARG G CA 1
ATOM 4270 C C . ARG G 1 4 ? -22.20445 -23.62601 -7.19114 1.000 21.62654 4 ARG G C 1
ATOM 4271 O O . ARG G 1 4 ? -21.98706 -24.82897 -6.99181 1.000 20.54555 4 ARG G O 1
ATOM 4279 N N . GLU G 1 5 ? -21.86107 -23.02482 -8.33250 1.000 19.65950 5 GLU G N 1
ATOM 4280 C CA . GLU G 1 5 ? -21.20112 -23.77975 -9.39183 1.000 19.72804 5 GLU G CA 1
ATOM 4281 C C . GLU G 1 5 ? -19.81965 -24.25119 -8.96412 1.000 16.21561 5 GLU G C 1
ATOM 4282 O O . GLU G 1 5 ? -19.45030 -25.40520 -9.20028 1.000 16.11223 5 GLU G O 1
ATOM 4288 N N . ARG G 1 6 ? -19.03235 -23.36569 -8.35445 1.000 14.35458 6 ARG G N 1
ATOM 4289 C CA . ARG G 1 6 ? -17.70647 -23.75144 -7.87511 1.000 15.38336 6 ARG G CA 1
ATOM 4290 C C . ARG G 1 6 ? -17.79062 -24.82809 -6.80053 1.000 15.78862 6 ARG G C 1
ATOM 4291 O O . ARG G 1 6 ? -16.97569 -25.75717 -6.76249 1.000 12.51058 6 ARG G O 1
ATOM 4299 N N . ALA G 1 7 ? -18.76610 -24.70158 -5.90500 1.000 13.71322 7 ALA G N 1
ATOM 4300 C CA . ALA G 1 7 ? -18.93296 -25.68470 -4.84100 1.000 14.41171 7 ALA G CA 1
ATOM 4301 C C . ALA G 1 7 ? -19.24087 -27.05645 -5.41266 1.000 14.11123 7 ALA G C 1
ATOM 4302 O O . ALA G 1 7 ? -18.68709 -28.07023 -4.96262 1.000 12.69428 7 ALA G O 1
ATOM 4304 N N . ARG G 1 8 ? -20.12315 -27.10200 -6.41522 1.000 11.29854 8 ARG G N 1
ATOM 4305 C CA . ARG G 1 8 ? -20.42845 -28.36998 -7.06299 1.000 12.73882 8 ARG G CA 1
ATOM 4306 C C . ARG G 1 8 ? -19.22942 -28.90993 -7.83782 1.000 13.65203 8 ARG G C 1
ATOM 4307 O O . ARG G 1 8 ? -18.98806 -30.12303 -7.81519 1.000 15.19762 8 ARG G O 1
ATOM 4315 N N . GLU G 1 9 ? -18.45501 -28.03816 -8.51300 1.000 14.76683 9 GLU G N 1
ATOM 4316 C CA . GLU G 1 9 ? -17.24324 -28.50852 -9.19167 1.000 12.63190 9 GLU G CA 1
ATOM 4317 C C . GLU G 1 9 ? -16.23703 -29.07143 -8.19322 1.000 11.22702 9 GLU G C 1
ATOM 4318 O O . GLU G 1 9 ? -15.65262 -30.13563 -8.43273 1.000 9.84425 9 GLU G O 1
ATOM 4324 N N . LEU G 1 10 ? -16.02059 -28.38082 -7.07047 1.000 9.23083 10 LEU G N 1
ATOM 4325 C CA . LEU G 1 10 ? -15.11585 -28.92740 -6.05673 1.000 9.55212 10 LEU G CA 1
ATOM 4326 C C . LEU G 1 10 ? -15.60184 -30.28836 -5.58337 1.000 10.43085 10 LEU G C 1
ATOM 4327 O O . LEU G 1 10 ? -14.83252 -31.25239 -5.52293 1.000 14.23051 10 LEU G O 1
ATOM 4332 N N . ALA G 1 11 ? -16.88273 -30.38681 -5.24230 1.000 10.77832 11 ALA G N 1
ATOM 4333 C CA . ALA G 1 11 ? -17.40790 -31.65652 -4.75291 1.000 8.96152 11 ALA G CA 1
ATOM 4334 C C . ALA G 1 11 ? -17.15993 -32.76986 -5.76636 1.000 9.88193 11 ALA G C 1
ATOM 4335 O O . ALA G 1 11 ? -16.72108 -33.86487 -5.40148 1.000 11.83449 11 ALA G O 1
ATOM 4337 N N . ARG G 1 12 ? -17.40161 -32.49275 -7.05972 1.000 7.11603 12 ARG G N 1
ATOM 4338 C CA . ARG G 1 12 ? -17.13003 -33.50181 -8.08421 1.000 9.05457 12 ARG G CA 1
ATOM 4339 C C . ARG G 1 12 ? -15.66220 -33.89704 -8.10243 1.000 8.69629 12 ARG G C 1
ATOM 4340 O O . ARG G 1 12 ? -15.32712 -35.07904 -8.25851 1.000 11.74388 12 ARG G O 1
ATOM 4348 N N . ILE G 1 13 ? -14.76887 -32.92299 -7.96724 1.000 8.33645 13 ILE G N 1
ATOM 4349 C CA . ILE G 1 13 ? -13.34528 -33.23680 -8.01112 1.000 9.64359 13 ILE G CA 1
ATOM 4350 C C . ILE G 1 13 ? -12.94013 -34.11124 -6.83007 1.000 11.16280 13 ILE G C 1
ATOM 4351 O O . ILE G 1 13 ? -12.15993 -35.06459 -6.98255 1.000 11.27452 13 ILE G O 1
ATOM 4356 N N . LEU G 1 14 ? -13.47267 -33.81697 -5.63941 1.000 10.48942 14 LEU G N 1
ATOM 4357 C CA . LEU G 1 14 ? -13.12087 -34.61074 -4.46666 1.000 11.90239 14 LEU G CA 1
ATOM 4358 C C . LEU G 1 14 ? -13.61506 -36.04493 -4.60783 1.000 10.01385 14 LEU G C 1
ATOM 4359 O O . LEU G 1 14 ? -12.91847 -36.98954 -4.21637 1.000 10.92270 14 LEU G O 1
ATOM 4364 N N . LEU G 1 15 ? -14.81576 -36.23124 -5.16933 1.000 9.95697 15 LEU G N 1
ATOM 4365 C CA . LEU G 1 15 ? -15.31056 -37.58631 -5.39854 1.000 9.14384 15 LEU G CA 1
ATOM 4366 C C . LEU G 1 15 ? -14.48016 -38.31237 -6.45333 1.000 11.42113 15 LEU G C 1
ATOM 4367 O O . LEU G 1 15 ? -14.21321 -39.51362 -6.32480 1.000 12.48976 15 LEU G O 1
ATOM 4372 N N . LYS G 1 16 ? -14.09868 -37.61097 -7.52325 1.000 11.67357 16 LYS G N 1
ATOM 4373 C CA . LYS G 1 16 ? -13.23539 -38.21142 -8.53472 1.000 13.64834 16 LYS G CA 1
ATOM 4374 C C . LYS G 1 16 ? -11.94301 -38.74057 -7.92069 1.000 13.60766 16 LYS G C 1
ATOM 4375 O O . LYS G 1 16 ? -11.55805 -39.89383 -8.14938 1.000 13.10007 16 LYS G O 1
ATOM 4381 N N . VAL G 1 17 ? -11.26603 -37.91538 -7.11876 1.000 13.94267 17 VAL G N 1
ATOM 4382 C CA . VAL G 1 17 ? -9.99041 -38.32646 -6.53217 1.000 13.13400 17 VAL G CA 1
ATOM 4383 C C . VAL G 1 17 ? -10.18660 -39.47360 -5.54271 1.000 13.64927 17 VAL G C 1
ATOM 4384 O O . VAL G 1 17 ? -9.32535 -40.35103 -5.41432 1.000 15.35440 17 VAL G O 1
ATOM 4388 N N . ILE G 1 18 ? -11.29935 -39.47340 -4.80709 1.000 11.92913 18 ILE G N 1
ATOM 4389 C CA . ILE G 1 18 ? -11.59988 -40.61151 -3.94088 1.000 12.23789 18 ILE G CA 1
ATOM 4390 C C . ILE G 1 18 ? -11.65232 -41.89485 -4.75284 1.000 11.56432 18 ILE G C 1
ATOM 4391 O O . ILE G 1 18 ? -11.07737 -42.91823 -4.36501 1.000 13.07201 18 ILE G O 1
ATOM 4396 N N . LYS G 1 19 ? -12.32351 -41.85561 -5.90503 1.000 13.06855 19 LYS G N 1
ATOM 4397 C CA . LYS G 1 19 ? -12.45512 -43.06137 -6.71257 1.000 16.60816 19 LYS G CA 1
ATOM 4398 C C . LYS G 1 19 ? -11.16121 -43.43582 -7.42112 1.000 17.32785 19 LYS G C 1
ATOM 4399 O O . LYS G 1 19 ? -11.02226 -44.58208 -7.85597 1.000 20.33978 19 LYS G O 1
ATOM 4405 N N . LEU G 1 20 ? -10.21103 -42.50939 -7.53340 1.000 16.26133 20 LEU G N 1
ATOM 4406 C CA . LEU G 1 20 ? -8.92474 -42.75652 -8.17244 1.000 18.51237 20 LEU G CA 1
ATOM 4407 C C . LEU G 1 20 ? -7.81090 -43.14534 -7.20482 1.000 19.18698 20 LEU G C 1
ATOM 4408 O O . LEU G 1 20 ? -6.73290 -43.53301 -7.66192 1.000 19.84971 20 LEU G O 1
ATOM 4413 N N . SER G 1 21 ? -8.02414 -43.04518 -5.89426 1.000 17.18323 21 SER G N 1
ATOM 4414 C CA . SER G 1 21 ? -6.94151 -43.17799 -4.91992 1.000 18.16837 21 SER G CA 1
ATOM 4415 C C . SER G 1 21 ? -6.97481 -44.53108 -4.22058 1.000 17.55257 21 SER G C 1
ATOM 4416 O O . SER G 1 21 ? -7.98096 -44.88831 -3.59849 1.000 18.39851 21 SER G O 1
ATOM 4419 N N . ASP G 1 22 ? -5.85278 -45.25315 -4.27390 1.000 16.89681 22 ASP G N 1
ATOM 4420 C CA . ASP G 1 22 ? -5.74928 -46.53518 -3.58956 1.000 17.70035 22 ASP G CA 1
ATOM 4421 C C . ASP G 1 22 ? -5.38312 -46.39260 -2.11747 1.000 16.65575 22 ASP G C 1
ATOM 4422 O O . ASP G 1 22 ? -5.12086 -47.40312 -1.45432 1.000 17.95066 22 ASP G O 1
ATOM 4427 N N . SER G 1 23 ? -5.37204 -45.17226 -1.59518 1.000 14.43702 23 SER G N 1
ATOM 4428 C CA . SER G 1 23 ? -5.02379 -44.92872 -0.20400 1.000 12.76236 23 SER G CA 1
ATOM 4429 C C . SER G 1 23 ? -6.28684 -44.70957 0.60639 1.000 12.21633 23 SER G C 1
ATOM 4430 O O . SER G 1 23 ? -7.00688 -43.73544 0.33989 1.000 12.57520 23 SER G O 1
ATOM 4433 N N . PRO G 1 24 ? -6.60260 -45.56341 1.59022 1.000 13.79379 24 PRO G N 1
ATOM 4434 C CA . PRO G 1 24 ? -7.79465 -45.29925 2.41852 1.000 13.26320 24 PRO G CA 1
ATOM 4435 C C . PRO G 1 24 ? -7.69218 -44.01816 3.22442 1.000 14.27697 24 PRO G C 1
ATOM 4436 O O . PRO G 1 24 ? -8.71049 -43.35578 3.46451 1.000 13.48929 24 PRO G O 1
ATOM 4440 N N . GLU G 1 25 ? -6.49488 -43.67192 3.69542 1.000 15.79388 25 GLU G N 1
ATOM 4441 C CA . GLU G 1 25 ? -6.34518 -42.42933 4.44452 1.000 15.30695 25 GLU G CA 1
ATOM 4442 C C . GLU G 1 25 ? -6.59300 -41.21412 3.55329 1.000 12.52503 25 GLU G C 1
ATOM 4443 O O . GLU G 1 25 ? -7.25382 -40.25575 3.97307 1.000 11.97491 25 GLU G O 1
ATOM 4449 N N . ALA G 1 26 ? -6.07496 -41.23490 2.32046 1.000 12.74475 26 ALA G N 1
ATOM 4450 C CA . ALA G 1 26 ? -6.40268 -40.18086 1.36395 1.000 11.04255 26 ALA G CA 1
ATOM 4451 C C . ALA G 1 26 ? -7.89726 -40.11541 1.10015 1.000 9.02345 26 ALA G C 1
ATOM 4452 O O . ALA G 1 26 ? -8.47245 -39.02645 1.03798 1.000 10.15343 26 ALA G O 1
ATOM 4454 N N . ARG G 1 27 ? -8.53681 -41.27349 0.90762 1.000 8.23333 27 ARG G N 1
ATOM 4455 C CA . ARG G 1 27 ? -9.95981 -41.27963 0.62357 1.000 8.08349 27 ARG G CA 1
ATOM 4456 C C . ARG G 1 27 ? -10.75056 -40.67707 1.78756 1.000 8.71122 27 ARG G C 1
ATOM 4457 O O . ARG G 1 27 ? -11.68089 -39.89239 1.57098 1.000 9.48053 27 ARG G O 1
ATOM 4465 N N . ARG G 1 28 ? -10.38035 -41.01536 3.03298 1.000 7.37606 28 ARG G N 1
ATOM 4466 C CA . ARG G 1 28 ? -11.06997 -40.43295 4.17888 1.000 8.73785 28 ARG G CA 1
ATOM 4467 C C . ARG G 1 28 ? -10.76384 -38.94892 4.33151 1.000 7.50740 28 ARG G C 1
ATOM 4468 O O . ARG G 1 28 ? -11.65069 -38.16723 4.68772 1.000 7.92778 28 ARG G O 1
ATOM 4476 N N . GLN G 1 29 ? -9.51771 -38.53796 4.06686 1.000 6.97874 29 GLN G N 1
ATOM 4477 C CA . GLN G 1 29 ? -9.18928 -37.11283 4.04993 1.000 7.53848 29 GLN G CA 1
ATOM 4478 C C . GLN G 1 29 ? -10.08086 -36.33612 3.07031 1.000 8.37674 29 GLN G C 1
ATOM 4479 O O . GLN G 1 29 ? -10.63177 -35.28200 3.41878 1.000 10.35727 29 GLN G O 1
ATOM 4485 N N . LEU G 1 30 ? -10.20252 -36.81765 1.82402 1.000 8.09972 30 LEU G N 1
ATOM 4486 C CA . LEU G 1 30 ? -11.07483 -36.14850 0.85906 1.000 7.35966 30 LEU G CA 1
ATOM 4487 C C . LEU G 1 30 ? -12.53216 -36.18408 1.29862 1.000 10.72720 30 LEU G C 1
ATOM 4488 O O . LEU G 1 30 ? -13.29754 -35.24357 1.03246 1.000 12.00811 30 LEU G O 1
ATOM 4493 N N . LEU G 1 31 ? -12.94620 -37.26112 1.96994 1.000 10.34219 31 LEU G N 1
ATOM 4494 C CA . LEU G 1 31 ? -14.32961 -37.32196 2.43863 1.000 8.57226 31 LEU G CA 1
ATOM 4495 C C . LEU G 1 31 ? -14.58459 -36.26281 3.49832 1.000 9.03887 31 LEU G C 1
ATOM 4496 O O . LEU G 1 31 ? -15.63521 -35.61003 3.49731 1.000 10.17065 31 LEU G O 1
ATOM 4501 N N . ARG G 1 32 ? -13.62065 -36.06280 4.40011 1.000 8.40766 32 ARG G N 1
ATOM 4502 C CA . ARG G 1 32 ? -13.73487 -34.96425 5.35629 1.000 11.25649 32 ARG G CA 1
ATOM 4503 C C . ARG G 1 32 ? -13.87130 -33.61838 4.65051 1.000 9.85839 32 ARG G C 1
ATOM 4504 O O . ARG G 1 32 ? -14.70303 -32.78475 5.04507 1.000 8.85608 32 ARG G O 1
ATOM 4512 N N . ASN G 1 33 ? -13.02789 -33.36745 3.63565 1.000 8.09277 33 ASN G N 1
ATOM 4513 C CA . ASN G 1 33 ? -13.17724 -32.15222 2.84125 1.000 10.08683 33 ASN G CA 1
ATOM 4514 C C . ASN G 1 33 ? -14.58921 -32.03953 2.27546 1.000 10.35595 33 ASN G C 1
ATOM 4515 O O . ASN G 1 33 ? -15.19782 -30.95999 2.30643 1.000 12.04206 33 ASN G O 1
ATOM 4520 N N . LEU G 1 34 ? -15.12699 -33.14760 1.74913 1.000 7.52855 34 LEU G N 1
ATOM 4521 C CA . LEU G 1 34 ? -16.48007 -33.11295 1.18551 1.000 11.15173 34 LEU G CA 1
ATOM 4522 C C . LEU G 1 34 ? -17.53231 -32.83615 2.25642 1.000 11.83679 34 LEU G C 1
ATOM 4523 O O . LEU G 1 34 ? -18.50484 -32.11650 2.00085 1.000 12.83851 34 LEU G O 1
ATOM 4528 N N . GLU G 1 35 ? -17.36809 -33.41010 3.45467 1.000 10.31372 35 GLU G N 1
ATOM 4529 C CA . GLU G 1 35 ? -18.27551 -33.09068 4.55484 1.000 11.58159 35 GLU G CA 1
ATOM 4530 C C . GLU G 1 35 ? -18.15557 -31.62602 4.93427 1.000 12.41952 35 GLU G C 1
ATOM 4531 O O . GLU G 1 35 ? -19.16059 -30.94165 5.16297 1.000 12.72109 35 GLU G O 1
ATOM 4537 N N . GLU G 1 36 ? -16.92208 -31.13173 5.01546 1.000 12.35162 36 GLU G N 1
ATOM 4538 C CA . GLU G 1 36 ? -16.70588 -29.72471 5.31972 1.000 12.57993 36 GLU G CA 1
ATOM 4539 C C . GLU G 1 36 ? -17.35889 -28.84160 4.26678 1.000 12.91957 36 GLU G C 1
ATOM 4540 O O . GLU G 1 36 ? -18.02861 -27.85529 4.60179 1.000 13.46691 36 GLU G O 1
ATOM 4546 N N . LEU G 1 37 ? -17.20841 -29.21692 2.98854 1.000 11.97112 37 LEU G N 1
ATOM 4547 C CA . LEU G 1 37 ? -17.80603 -28.46548 1.88983 1.000 10.42861 37 LEU G CA 1
ATOM 4548 C C . LEU G 1 37 ? -19.31848 -28.41577 2.01235 1.000 11.18864 37 LEU G C 1
ATOM 4549 O O . LEU G 1 37 ? -19.92733 -27.36153 1.79993 1.000 10.67262 37 LEU G O 1
ATOM 4554 N N . ALA G 1 38 ? -19.94492 -29.55720 2.33439 1.000 10.58615 38 ALA G N 1
ATOM 4555 C CA . ALA G 1 38 ? -21.39929 -29.59726 2.45405 1.000 13.28317 38 ALA G CA 1
ATOM 4556 C C . ALA G 1 38 ? -21.87560 -28.75778 3.63090 1.000 14.73301 38 ALA G C 1
ATOM 4557 O O . ALA G 1 38 ? -22.93085 -28.11470 3.56041 1.000 16.26092 38 ALA G O 1
ATOM 4559 N N . GLU G 1 39 ? -21.11229 -28.75978 4.72183 1.000 14.75203 39 GLU G N 1
ATOM 4560 C CA . GLU G 1 39 ? -21.44199 -27.92410 5.86932 1.000 17.63826 39 GLU G CA 1
ATOM 4561 C C . GLU G 1 39 ? -21.41778 -26.44141 5.50544 1.000 20.65782 39 GLU G C 1
ATOM 4562 O O . GLU G 1 39 ? -22.28866 -25.67490 5.93742 1.000 22.33345 39 GLU G O 1
ATOM 4568 N N . LYS G 1 40 ? -20.44210 -26.01580 4.69645 1.000 23.23459 40 LYS G N 1
ATOM 4569 C CA . LYS G 1 40 ? -20.31186 -24.59131 4.39273 1.000 26.57771 40 LYS G CA 1
ATOM 4570 C C . LYS G 1 40 ? -21.32467 -24.11220 3.36055 1.000 26.24751 40 LYS G C 1
ATOM 4571 O O . LYS G 1 40 ? -21.68594 -22.92976 3.35800 1.000 25.90787 40 LYS G O 1
ATOM 4577 N N . TYR G 1 41 ? -21.79020 -24.99126 2.47992 1.000 27.39126 41 TYR G N 1
ATOM 4578 C CA . TYR G 1 41 ? -22.61813 -24.55433 1.36209 1.000 29.81053 41 TYR G CA 1
ATOM 4579 C C . TYR G 1 41 ? -24.07312 -24.98134 1.44050 1.000 31.18540 41 TYR G C 1
ATOM 4580 O O . TYR G 1 41 ? -24.93708 -24.24154 0.97104 1.000 36.10293 41 TYR G O 1
ATOM 4589 N N . LYS G 1 42 ? -24.36595 -26.14225 2.00958 1.000 30.94790 42 LYS G N 1
ATOM 4590 C CA . LYS G 1 42 ? -25.72961 -26.65515 2.12805 1.000 28.68802 42 LYS G CA 1
ATOM 4591 C C . LYS G 1 42 ? -26.43992 -26.64290 0.77392 1.000 24.78627 42 LYS G C 1
ATOM 4592 O O . LYS G 1 42 ? -27.51013 -26.06183 0.60270 1.000 26.38491 42 LYS G O 1
ATOM 4598 N N . ASP G 1 43 ? -25.80754 -27.28604 -0.19987 1.000 20.13238 43 ASP G N 1
ATOM 4599 C CA . ASP G 1 43 ? -26.33397 -27.43332 -1.55330 1.000 16.10471 43 ASP G CA 1
ATOM 4600 C C . ASP G 1 43 ? -26.77037 -28.86522 -1.80309 1.000 14.97073 43 ASP G C 1
ATOM 4601 O O . ASP G 1 43 ? -26.02460 -29.79018 -1.46607 1.000 16.13238 43 ASP G O 1
ATOM 4606 N N . PRO G 1 44 ? -27.93760 -29.10026 -2.40143 1.000 16.93044 44 PRO G N 1
ATOM 4607 C CA . PRO G 1 44 ? -28.41888 -30.49095 -2.51082 1.000 17.40414 44 PRO G CA 1
ATOM 4608 C C . PRO G 1 44 ? -27.59260 -31.36587 -3.43945 1.000 16.84251 44 PRO G C 1
ATOM 4609 O O . PRO G 1 44 ? -27.51887 -32.58242 -3.22004 1.000 18.96922 44 PRO G O 1
ATOM 4613 N N . GLU G 1 45 ? -26.98052 -30.79792 -4.47986 1.000 15.64801 45 GLU G N 1
ATOM 4614 C CA . GLU G 1 45 ? -26.11258 -31.59821 -5.33987 1.000 17.06879 45 GLU G CA 1
ATOM 4615 C C . GLU G 1 45 ? -24.79033 -31.93669 -4.65329 1.000 12.78575 45 GLU G C 1
ATOM 4616 O O . GLU G 1 45 ? -24.25822 -33.03667 -4.84402 1.000 13.22353 45 GLU G O 1
ATOM 4622 N N . VAL G 1 46 ? -24.22230 -30.99600 -3.88730 1.000 11.13157 46 VAL G N 1
ATOM 4623 C CA . VAL G 1 46 ? -23.05095 -31.31523 -3.06546 1.000 10.25502 46 VAL G CA 1
ATOM 4624 C C . VAL G 1 46 ? -23.37677 -32.45014 -2.10197 1.000 10.84174 46 VAL G C 1
ATOM 4625 O O . VAL G 1 46 ? -22.58536 -33.38975 -1.92516 1.000 10.87974 46 VAL G O 1
ATOM 4629 N N . ARG G 1 47 ? -24.55422 -32.39389 -1.47689 1.000 12.17288 47 ARG G N 1
ATOM 4630 C CA . ARG G 1 47 ? -24.95448 -33.46900 -0.57420 1.000 15.35036 47 ARG G CA 1
ATOM 4631 C C . ARG G 1 47 ? -25.08825 -34.79618 -1.31397 1.000 14.02295 47 ARG G C 1
ATOM 4632 O O . ARG G 1 47 ? -24.68666 -35.84243 -0.80090 1.000 13.10377 47 ARG G O 1
ATOM 4640 N N . ARG G 1 48 ? -25.65279 -34.77911 -2.52470 1.000 13.76699 48 ARG G N 1
ATOM 4641 C CA . ARG G 1 48 ? -25.75853 -36.02203 -3.28456 1.000 14.49212 48 ARG G CA 1
ATOM 4642 C C . ARG G 1 48 ? -24.38635 -36.58195 -3.65340 1.000 13.49854 48 ARG G C 1
ATOM 4643 O O . ARG G 1 48 ? -24.19375 -37.80500 -3.63982 1.000 13.77966 48 ARG G O 1
ATOM 4651 N N . ILE G 1 49 ? -23.42322 -35.71653 -3.97957 1.000 11.89072 49 ILE G N 1
ATOM 4652 C CA . ILE G 1 49 ? -22.07701 -36.19366 -4.26885 1.000 13.89104 49 ILE G CA 1
ATOM 4653 C C . ILE G 1 49 ? -21.41955 -36.73430 -2.99949 1.000 15.55285 49 ILE G C 1
ATOM 4654 O O . ILE G 1 49 ? -20.74256 -37.77277 -3.02987 1.000 16.25182 49 ILE G O 1
ATOM 4659 N N . LEU G 1 50 ? -21.61753 -36.05500 -1.86181 1.000 14.61808 50 LEU G N 1
ATOM 4660 C CA . LEU G 1 50 ? -21.12497 -36.59067 -0.59266 1.000 12.98841 50 LEU G CA 1
ATOM 4661 C C . LEU G 1 50 ? -21.74989 -37.95342 -0.29965 1.000 13.10899 50 LEU G C 1
ATOM 4662 O O . LEU G 1 50 ? -21.05792 -38.87670 0.13871 1.000 12.60310 50 LEU G O 1
ATOM 4667 N N . GLU G 1 51 ? -23.05028 -38.11627 -0.58013 1.000 13.24712 51 GLU G N 1
ATOM 4668 C CA . GLU G 1 51 ? -23.68389 -39.41141 -0.34283 1.000 13.37804 51 GLU G CA 1
ATOM 4669 C C . GLU G 1 51 ? -23.05129 -40.49990 -1.19941 1.000 13.21111 51 GLU G C 1
ATOM 4670 O O . GLU G 1 51 ? -22.81739 -41.61583 -0.71945 1.000 13.17043 51 GLU G O 1
ATOM 4676 N N . GLU G 1 52 ? -22.74040 -40.19020 -2.46237 1.000 12.54182 52 GLU G N 1
ATOM 4677 C CA . GLU G 1 52 ? -22.07638 -41.17922 -3.30718 1.000 13.33678 52 GLU G CA 1
ATOM 4678 C C . GLU G 1 52 ? -20.67857 -41.51634 -2.78889 1.000 12.26768 52 GLU G C 1
ATOM 4679 O O . GLU G 1 52 ? -20.24393 -42.67154 -2.87248 1.000 14.92843 52 GLU G O 1
ATOM 4685 N N . ALA G 1 53 ? -19.95880 -40.52604 -2.25086 1.000 10.95588 53 ALA G N 1
ATOM 4686 C CA . ALA G 1 53 ? -18.62708 -40.79239 -1.70613 1.000 9.24012 53 ALA G CA 1
ATOM 4687 C C . ALA G 1 53 ? -18.70687 -41.69208 -0.47531 1.000 10.71917 53 ALA G C 1
ATOM 4688 O O . ALA G 1 53 ? -17.86430 -42.58544 -0.29609 1.000 10.94870 53 ALA G O 1
ATOM 4690 N N . GLU G 1 54 ? -19.72504 -41.48110 0.37546 1.000 9.73697 54 GLU G N 1
ATOM 4691 C CA . GLU G 1 54 ? -19.94566 -42.37848 1.50295 1.000 11.52181 54 GLU G CA 1
ATOM 4692 C C . GLU G 1 54 ? -20.20534 -43.80187 1.03985 1.000 13.97790 54 GLU G C 1
ATOM 4693 O O . GLU G 1 54 ? -19.70014 -44.75290 1.64103 1.000 17.01073 54 GLU G O 1
ATOM 4699 N N . ARG G 1 55 ? -21.00026 -43.97782 -0.02406 1.000 12.56404 55 ARG G N 1
ATOM 4700 C CA . ARG G 1 55 ? -21.30360 -45.33964 -0.44949 1.000 12.72704 55 ARG G CA 1
ATOM 4701 C C . ARG G 1 55 ? -20.06243 -46.03583 -0.96771 1.000 13.47673 55 ARG G C 1
ATOM 4702 O O . ARG G 1 55 ? -19.88692 -47.23915 -0.74587 1.000 15.81862 55 ARG G O 1
ATOM 4710 N N . TYR G 1 56 ? -19.18351 -45.28632 -1.63512 1.000 14.95363 56 TYR G N 1
ATOM 4711 C CA . TYR G 1 56 ? -17.97014 -45.85344 -2.19403 1.000 13.52080 56 TYR G CA 1
ATOM 4712 C C . TYR G 1 56 ? -16.93239 -46.12964 -1.11805 1.000 16.92121 56 TYR G C 1
ATOM 4713 O O . TYR G 1 56 ? -16.21309 -47.13679 -1.19659 1.000 15.77361 56 TYR G O 1
ATOM 4722 N N . ILE G 1 57 ? -16.85270 -45.25213 -0.10840 1.000 18.56810 57 ILE G N 1
ATOM 4723 C CA . ILE G 1 57 ? -15.76856 -45.31426 0.86666 1.000 21.96452 57 ILE G CA 1
ATOM 4724 C C . ILE G 1 57 ? -15.84194 -46.59266 1.67241 1.000 22.89859 57 ILE G C 1
ATOM 4725 O O . ILE G 1 57 ? -14.81324 -47.10086 2.13827 1.000 22.86597 57 ILE G O 1
ATOM 4730 N N . LYS G 1 58 ? -17.04292 -47.12997 1.84738 1.000 23.44551 58 LYS G N 1
ATOM 4731 C CA . LYS G 1 58 ? -17.24001 -48.39009 2.53844 1.000 28.41823 58 LYS G CA 1
ATOM 4732 C C . LYS G 1 58 ? -17.31803 -49.52904 1.52170 1.000 32.75958 58 LYS G C 1
ATOM 4733 O O . LYS G 1 58 ? -18.38605 -49.81100 0.96741 1.000 36.02888 58 LYS G O 1
ATOM 4740 N N . PHE H 2 1 ? -8.99049 -22.55164 4.47750 1.000 27.62402 20 PHE H N 1
ATOM 4741 C CA . PHE H 2 1 ? -7.98625 -23.01793 3.53969 1.000 26.08760 20 PHE H CA 1
ATOM 4742 C C . PHE H 2 1 ? -8.32183 -22.48835 2.15286 1.000 25.02529 20 PHE H C 1
ATOM 4743 O O . PHE H 2 1 ? -9.43812 -22.67554 1.65656 1.000 25.48680 20 PHE H O 1
ATOM 4751 N N . THR H 2 2 ? -7.35064 -21.82472 1.53125 1.000 22.87827 21 THR H N 1
ATOM 4752 C CA . THR H 2 2 ? -7.55627 -21.15305 0.25756 1.000 23.44608 21 THR H CA 1
ATOM 4753 C C . THR H 2 2 ? -6.42889 -21.49743 -0.69870 1.000 21.53587 21 THR H C 1
ATOM 4754 O O . THR H 2 2 ? -5.25329 -21.47532 -0.31939 1.000 22.83441 21 THR H O 1
ATOM 4758 N N . VAL H 2 3 ? -6.79545 -21.81612 -1.93375 1.000 17.73648 22 VAL H N 1
ATOM 4759 C CA . VAL H 2 3 ? -5.84973 -21.94232 -3.03192 1.000 17.33957 22 VAL H CA 1
ATOM 4760 C C . VAL H 2 3 ? -5.87864 -20.63956 -3.81582 1.000 18.62794 22 VAL H C 1
ATOM 4761 O O . VAL H 2 3 ? -6.95846 -20.11769 -4.12258 1.000 20.30132 22 VAL H O 1
ATOM 4765 N N . THR H 2 4 ? -4.70240 -20.08947 -4.10398 1.000 17.39552 23 THR H N 1
ATOM 4766 C CA . THR H 2 4 ? -4.58688 -18.86819 -4.88428 1.000 19.31259 23 THR H CA 1
ATOM 4767 C C . THR H 2 4 ? -3.81266 -19.14847 -6.16555 1.000 17.65328 23 THR H C 1
ATOM 4768 O O . THR H 2 4 ? -2.83002 -19.89262 -6.16007 1.000 18.36344 23 THR H O 1
ATOM 4772 N N . VAL H 2 5 ? -4.25649 -18.55319 -7.26476 1.000 16.94513 24 VAL H N 1
ATOM 4773 C CA . VAL H 2 5 ? -3.52191 -18.60075 -8.52332 1.000 16.26868 24 VAL H CA 1
ATOM 4774 C C . VAL H 2 5 ? -2.96529 -17.19969 -8.77995 1.000 16.47497 24 VAL H C 1
ATOM 4775 O O . VAL H 2 5 ? -3.74182 -16.24588 -8.92180 1.000 18.85232 24 VAL H O 1
ATOM 4779 N N . PRO H 2 6 ? -1.64369 -17.01289 -8.80045 1.000 16.04356 25 PRO H N 1
ATOM 4780 C CA . PRO H 2 6 ? -1.11212 -15.67035 -9.10790 1.000 15.52807 25 PRO H CA 1
ATOM 4781 C C . PRO H 2 6 ? -1.54123 -15.17247 -10.47545 1.000 13.05117 25 PRO H C 1
ATOM 4782 O O . PRO H 2 6 ? -1.82042 -13.97786 -10.63553 1.000 12.87487 25 PRO H O 1
ATOM 4786 N N . LYS H 2 7 ? -1.61559 -16.08146 -11.44865 1.000 12.62746 26 LYS H N 1
ATOM 4787 C CA . LYS H 2 7 ? -2.01665 -15.82286 -12.83256 1.000 15.99721 26 LYS H CA 1
ATOM 4788 C C . LYS H 2 7 ? -3.02887 -16.88849 -13.23376 1.000 14.66890 26 LYS H C 1
ATOM 4789 O O . LYS H 2 7 ? -2.77333 -18.08200 -13.04438 1.000 16.12437 26 LYS H O 1
ATOM 4795 N N . ASP H 2 8 ? -4.16262 -16.49023 -13.80701 1.000 14.85636 27 ASP H N 1
ATOM 4796 C CA . ASP H 2 8 ? -5.15538 -17.48969 -14.19196 1.000 15.69162 27 ASP H CA 1
ATOM 4797 C C . ASP H 2 8 ? -5.34964 -17.57893 -15.69739 1.000 16.04847 27 ASP H C 1
ATOM 4798 O O . ASP H 2 8 ? -6.28349 -18.24370 -16.15730 1.000 15.11591 27 ASP H O 1
ATOM 4803 N N . LEU H 2 9 ? -4.48764 -16.92895 -16.46968 1.000 17.35730 28 LEU H N 1
ATOM 4804 C CA . LEU H 2 9 ? -4.47037 -17.06147 -17.92053 1.000 15.57089 28 LEU H CA 1
ATOM 4805 C C . LEU H 2 9 ? -3.02881 -17.26827 -18.34012 1.000 16.24076 28 LEU H C 1
ATOM 4806 O O . LEU H 2 9 ? -2.15420 -16.46605 -17.98303 1.000 17.16419 28 LEU H O 1
ATOM 4811 N N . TYR H 2 10 ? -2.77853 -18.35576 -19.05558 1.000 13.46454 29 TYR H N 1
ATOM 4812 C CA . TYR H 2 10 ? -1.48916 -18.61961 -19.67785 1.000 12.90646 29 TYR H CA 1
ATOM 4813 C C . TYR H 2 10 ? -1.67518 -18.66633 -21.18373 1.000 12.68833 29 TYR H C 1
ATOM 4814 O O . TYR H 2 10 ? -2.64079 -19.25647 -21.67274 1.000 12.72926 29 TYR H O 1
ATOM 4823 N N . VAL H 2 11 ? -0.76780 -18.02055 -21.90852 1.000 12.55315 30 VAL H N 1
ATOM 4824 C CA . VAL H 2 11 ? -0.71444 -18.08299 -23.36299 1.000 14.09325 30 VAL H CA 1
ATOM 4825 C C . VAL H 2 11 ? 0.64718 -18.65578 -23.72131 1.000 16.39758 30 VAL H C 1
ATOM 4826 O O . VAL H 2 11 ? 1.68405 -18.05418 -23.41081 1.000 17.87844 30 VAL H O 1
ATOM 4830 N N . VAL H 2 12 ? 0.64709 -19.83603 -24.33596 1.000 18.09708 31 VAL H N 1
ATOM 4831 C CA . VAL H 2 12 ? 1.87671 -20.52979 -24.68604 1.000 20.50996 31 VAL H CA 1
ATOM 4832 C C . VAL H 2 12 ? 1.83535 -20.88569 -26.16316 1.000 19.98421 31 VAL H C 1
ATOM 4833 O O . VAL H 2 12 ? 0.77277 -21.07429 -26.75277 1.000 21.20247 31 VAL H O 1
ATOM 4837 N N . GLU H 2 13 ? 3.01368 -20.99159 -26.75197 1.000 22.53597 32 GLU H N 1
ATOM 4838 C CA . GLU H 2 13 ? 3.12539 -21.33104 -28.15975 1.000 23.68862 32 GLU H CA 1
ATOM 4839 C C . GLU H 2 13 ? 3.15844 -22.84267 -28.32636 1.000 21.78913 32 GLU H C 1
ATOM 4840 O O . GLU H 2 13 ? 3.62023 -23.57312 -27.44396 1.000 20.49137 32 GLU H O 1
ATOM 4846 N N . TYR H 2 14 ? 2.63667 -23.30535 -29.46120 1.000 20.25376 33 TYR H N 1
ATOM 4847 C CA . TYR H 2 14 ? 2.74891 -24.71083 -29.82480 1.000 21.33089 33 TYR H CA 1
ATOM 4848 C C . TYR H 2 14 ? 4.19243 -25.18101 -29.68734 1.000 23.04694 33 TYR H C 1
ATOM 4849 O O . TYR H 2 14 ? 5.12623 -24.48903 -30.10063 1.000 23.48882 33 TYR H O 1
ATOM 4858 N N . GLY H 2 15 ? 4.37116 -26.35978 -29.08549 1.000 25.67596 34 GLY H N 1
ATOM 4859 C CA . GLY H 2 15 ? 5.67928 -26.96777 -28.92847 1.000 25.54371 34 GLY H CA 1
ATOM 4860 C C . GLY H 2 15 ? 6.47811 -26.50982 -27.72507 1.000 25.80949 34 GLY H C 1
ATOM 4861 O O . GLY H 2 15 ? 7.48322 -27.15621 -27.38483 1.000 24.23009 34 GLY H O 1
ATOM 4862 N N . SER H 2 16 ? 6.06835 -25.42809 -27.06555 1.000 26.78744 35 SER H N 1
ATOM 4863 C CA . SER H 2 16 ? 6.82035 -24.85840 -25.96182 1.000 26.63040 35 SER H CA 1
ATOM 4864 C C . SER H 2 16 ? 6.46471 -25.57292 -24.65718 1.000 23.48644 35 SER H C 1
ATOM 4865 O O . SER H 2 16 ? 5.61266 -26.46673 -24.61127 1.000 21.16962 35 SER H O 1
ATOM 4868 N N . ASN H 2 17 ? 7.14330 -25.19040 -23.58469 1.000 21.94689 36 ASN H N 1
ATOM 4869 C CA . ASN H 2 17 ? 6.84896 -25.72464 -22.26653 1.000 24.36168 36 ASN H CA 1
ATOM 4870 C C . ASN H 2 17 ? 6.13303 -24.67024 -21.43269 1.000 25.09424 36 ASN H C 1
ATOM 4871 O O . ASN H 2 17 ? 6.27925 -23.46423 -21.65194 1.000 25.58241 36 ASN H O 1
ATOM 4876 N N . MET H 2 18 ? 5.33849 -25.13413 -20.47830 1.000 24.48695 37 MET H N 1
ATOM 4877 C CA . MET H 2 18 ? 4.61158 -24.22511 -19.61374 1.000 22.06651 37 MET H CA 1
ATOM 4878 C C . MET H 2 18 ? 4.61004 -24.79692 -18.21326 1.000 18.39323 37 MET H C 1
ATOM 4879 O O . MET H 2 18 ? 4.59525 -26.01430 -18.03246 1.000 15.52092 37 MET H O 1
ATOM 4884 N N . THR H 2 19 ? 4.66363 -23.89682 -17.23582 1.000 17.53969 38 THR H N 1
ATOM 4885 C CA . THR H 2 19 ? 4.55095 -24.23871 -15.82167 1.000 15.47634 38 THR H CA 1
ATOM 4886 C C . THR H 2 19 ? 3.46071 -23.37171 -15.21311 1.000 15.87930 38 THR H C 1
ATOM 4887 O O . THR H 2 19 ? 3.61291 -22.15062 -15.12203 1.000 17.38355 38 THR H O 1
ATOM 4891 N N . ILE H 2 20 ? 2.37271 -23.99261 -14.77890 1.000 14.83275 39 ILE H N 1
ATOM 4892 C CA . ILE H 2 20 ? 1.24463 -23.25578 -14.22040 1.000 15.49753 39 ILE H CA 1
ATOM 4893 C C . ILE H 2 20 ? 1.17946 -23.54343 -12.72536 1.000 16.65082 39 ILE H C 1
ATOM 4894 O O . ILE H 2 20 ? 1.52371 -24.64435 -12.28226 1.000 16.62270 39 ILE H O 1
ATOM 4899 N N . GLU H 2 21 ? 0.78554 -22.53497 -11.94428 1.000 15.55852 40 GLU H N 1
ATOM 4900 C CA . GLU H 2 21 ? 1.04684 -22.52028 -10.50701 1.000 19.23413 40 GLU H CA 1
ATOM 4901 C C . GLU H 2 21 ? -0.22656 -22.28510 -9.70971 1.000 17.57836 40 GLU H C 1
ATOM 4902 O O . GLU H 2 21 ? -0.97465 -21.34197 -9.98434 1.000 17.28828 40 GLU H O 1
ATOM 4908 N N . CYS H 2 22 ? -0.44853 -23.13050 -8.70606 1.000 18.34777 41 CYS H N 1
ATOM 4909 C CA . CYS H 2 22 ? -1.44479 -22.91246 -7.66385 1.000 15.87813 41 CYS H CA 1
ATOM 4910 C C . CYS H 2 22 ? -0.74032 -22.90242 -6.31936 1.000 13.90024 41 CYS H C 1
ATOM 4911 O O . CYS H 2 22 ? 0.06078 -23.79575 -6.03949 1.000 12.91141 41 CYS H O 1
ATOM 4914 N N . LYS H 2 23 ? -1.03377 -21.89167 -5.50044 1.000 13.57123 42 LYS H N 1
ATOM 4915 C CA . LYS H 2 23 ? -0.40441 -21.71503 -4.20098 1.000 13.84830 42 LYS H CA 1
ATOM 4916 C C . LYS H 2 23 ? -1.37349 -22.10288 -3.09520 1.000 12.20374 42 LYS H C 1
ATOM 4917 O O . LYS H 2 23 ? -2.58144 -21.90418 -3.20883 1.000 14.04658 42 LYS H O 1
ATOM 4923 N N . PHE H 2 24 ? -0.82481 -22.64168 -2.01162 1.000 13.07069 43 PHE H N 1
ATOM 4924 C CA . PHE H 2 24 ? -1.61893 -23.01216 -0.85565 1.000 14.95561 43 PHE H CA 1
ATOM 4925 C C . PHE H 2 24 ? -0.80922 -22.69319 0.39136 1.000 17.90363 43 PHE H C 1
ATOM 4926 O O . PHE H 2 24 ? 0.42501 -22.61720 0.32215 1.000 17.19970 43 PHE H O 1
ATOM 4934 N N . PRO H 2 25 ? -1.47043 -22.47342 1.53435 1.000 18.98451 44 PRO H N 1
ATOM 4935 C CA . PRO H 2 25 ? -0.74540 -22.01959 2.73180 1.000 20.27551 44 PRO H CA 1
ATOM 4936 C C . PRO H 2 25 ? 0.00555 -23.15508 3.41187 1.000 22.56124 44 PRO H C 1
ATOM 4937 O O . PRO H 2 25 ? -0.54856 -24.22625 3.67611 1.000 21.78762 44 PRO H O 1
ATOM 4941 N N . VAL H 2 26 ? 1.27263 -22.89827 3.71321 1.000 24.35274 45 VAL H N 1
ATOM 4942 C CA . VAL H 2 26 ? 2.11744 -23.81176 4.46953 1.000 28.39702 45 VAL H CA 1
ATOM 4943 C C . VAL H 2 26 ? 2.59664 -23.02204 5.68119 1.000 33.89485 45 VAL H C 1
ATOM 4944 O O . VAL H 2 26 ? 3.43239 -22.12413 5.55183 1.000 33.55923 45 VAL H O 1
ATOM 4948 N N . GLU H 2 27 ? 2.04467 -23.32417 6.85582 1.000 40.32254 46 GLU H N 1
ATOM 4949 C CA . GLU H 2 27 ? 2.31521 -22.53326 8.04953 1.000 48.30462 46 GLU H CA 1
ATOM 4950 C C . GLU H 2 27 ? 3.43976 -23.09861 8.90401 1.000 49.89085 46 GLU H C 1
ATOM 4951 O O . GLU H 2 27 ? 3.85048 -22.44657 9.86901 1.000 53.26768 46 GLU H O 1
ATOM 4957 N N . LYS H 2 28 ? 3.93632 -24.28934 8.58313 1.000 49.01451 47 LYS H N 1
ATOM 4958 C CA . LYS H 2 28 ? 5.07339 -24.87310 9.27934 1.000 48.40034 47 LYS H CA 1
ATOM 4959 C C . LYS H 2 28 ? 6.02439 -25.44688 8.24350 1.000 44.53102 47 LYS H C 1
ATOM 4960 O O . LYS H 2 28 ? 6.11752 -24.93653 7.12458 1.000 46.35478 47 LYS H O 1
ATOM 4966 N N . GLN H 2 29 ? 6.72998 -26.51153 8.59959 1.000 39.22329 48 GLN H N 1
ATOM 4967 C CA . GLN H 2 29 ? 7.25211 -27.39216 7.57179 1.000 35.12775 48 GLN H CA 1
ATOM 4968 C C . GLN H 2 29 ? 6.07957 -28.03077 6.83771 1.000 28.77299 48 GLN H C 1
ATOM 4969 O O . GLN H 2 29 ? 5.00974 -28.25357 7.40848 1.000 27.84777 48 GLN H O 1
ATOM 4975 N N . LEU H 2 30 ? 6.26820 -28.30034 5.55550 1.000 24.66368 49 LEU H N 1
ATOM 4976 C CA . LEU H 2 30 ? 5.25749 -29.04413 4.81752 1.000 19.61096 49 LEU H CA 1
ATOM 4977 C C . LEU H 2 30 ? 5.14572 -30.46558 5.36104 1.000 19.53376 49 LEU H C 1
ATOM 4978 O O . LEU H 2 30 ? 6.15095 -31.16190 5.51870 1.000 22.47338 49 LEU H O 1
ATOM 4983 N N . ASP H 2 31 ? 3.92413 -30.89847 5.65204 1.000 18.09548 50 ASP H N 1
ATOM 4984 C CA . ASP H 2 31 ? 3.66317 -32.27147 6.09808 1.000 20.28099 50 ASP H CA 1
ATOM 4985 C C . ASP H 2 31 ? 3.15353 -33.04250 4.88832 1.000 20.41457 50 ASP H C 1
ATOM 4986 O O . ASP H 2 31 ? 1.97937 -32.94337 4.53259 1.000 20.50732 50 ASP H O 1
ATOM 4991 N N . LEU H 2 32 ? 4.04541 -33.80710 4.25346 1.000 21.61506 51 LEU H N 1
ATOM 4992 C CA . LEU H 2 32 ? 3.67421 -34.53866 3.04397 1.000 20.28981 51 LEU H CA 1
ATOM 4993 C C . LEU H 2 32 ? 2.58506 -35.56434 3.31588 1.000 19.24692 51 LEU H C 1
ATOM 4994 O O . LEU H 2 32 ? 1.79577 -35.88934 2.42139 1.000 20.08573 51 LEU H O 1
ATOM 4999 N N . ALA H 2 33 ? 2.52673 -36.08279 4.54004 1.000 17.47052 52 ALA H N 1
ATOM 5000 C CA . ALA H 2 33 ? 1.55577 -37.10816 4.90084 1.000 17.73026 52 ALA H CA 1
ATOM 5001 C C . ALA H 2 33 ? 0.15463 -36.55904 5.10224 1.000 18.77367 52 ALA H C 1
ATOM 5002 O O . ALA H 2 33 ? -0.75225 -37.33192 5.43071 1.000 21.53384 52 ALA H O 1
ATOM 5004 N N . ALA H 2 34 ? -0.05148 -35.25494 4.91999 1.000 15.51623 53 ALA H N 1
ATOM 5005 C CA . ALA H 2 34 ? -1.38295 -34.66854 4.94792 1.000 13.03227 53 ALA H CA 1
ATOM 5006 C C . ALA H 2 34 ? -1.76626 -34.00080 3.63504 1.000 9.62105 53 ALA H C 1
ATOM 5007 O O . ALA H 2 34 ? -2.83116 -33.38053 3.56624 1.000 10.10365 53 ALA H O 1
ATOM 5009 N N . LEU H 2 35 ? -0.94148 -34.12362 2.59108 1.000 9.56112 54 LEU H N 1
ATOM 5010 C CA . LEU H 2 35 ? -1.07085 -33.33708 1.37104 1.000 11.04050 54 LEU H CA 1
ATOM 5011 C C . LEU H 2 35 ? -1.54961 -34.18757 0.20078 1.000 11.45565 54 LEU H C 1
ATOM 5012 O O . LEU H 2 35 ? -0.94813 -35.22209 -0.11291 1.000 12.28577 54 LEU H O 1
ATOM 5017 N N . ILE H 2 36 ? -2.60356 -33.72329 -0.46628 1.000 9.86941 55 ILE H N 1
ATOM 5018 C CA . ILE H 2 36 ? -3.04546 -34.26492 -1.74694 1.000 11.61854 55 ILE H CA 1
ATOM 5019 C C . ILE H 2 36 ? -3.05612 -33.13116 -2.76041 1.000 11.84846 55 ILE H C 1
ATOM 5020 O O . ILE H 2 36 ? -3.58065 -32.04736 -2.47754 1.000 10.91999 55 ILE H O 1
ATOM 5025 N N . VAL H 2 37 ? -2.47530 -33.37848 -3.93474 1.000 10.99416 56 VAL H N 1
ATOM 5026 C CA . VAL H 2 37 ? -2.53302 -32.43670 -5.05184 1.000 11.30585 56 VAL H CA 1
ATOM 5027 C C . VAL H 2 37 ? -3.10711 -33.15446 -6.27025 1.000 12.26848 56 VAL H C 1
ATOM 5028 O O . VAL H 2 37 ? -2.69261 -34.27148 -6.59368 1.000 12.82446 56 VAL H O 1
ATOM 5032 N N . TYR H 2 38 ? -4.06541 -32.51413 -6.93695 1.000 11.22055 57 TYR H N 1
ATOM 5033 C CA . TYR H 2 38 ? -4.69962 -33.07670 -8.12161 1.000 9.57690 57 TYR H CA 1
ATOM 5034 C C . TYR H 2 38 ? -4.79280 -32.00271 -9.19654 1.000 10.21140 57 TYR H C 1
ATOM 5035 O O . TYR H 2 38 ? -5.24537 -30.88529 -8.92368 1.000 11.71461 57 TYR H O 1
ATOM 5044 N N . TRP H 2 39 ? -4.34936 -32.33430 -10.41144 1.000 8.60524 58 TRP H N 1
ATOM 5045 C CA . TRP H 2 39 ? -4.52195 -31.47242 -11.57776 1.000 8.12345 58 TRP H CA 1
ATOM 5046 C C . TRP H 2 39 ? -5.32046 -32.19926 -12.64580 1.000 8.97031 58 TRP H C 1
ATOM 5047 O O . TRP H 2 39 ? -5.05708 -33.36953 -12.93127 1.000 9.20484 58 TRP H O 1
ATOM 5058 N N . GLU H 2 40 ? -6.25983 -31.49044 -13.26962 1.000 9.60452 59 GLU H N 1
ATOM 5059 C CA . GLU H 2 40 ? -7.05671 -32.08493 -14.33299 1.000 11.93894 59 GLU H CA 1
ATOM 5060 C C . GLU H 2 40 ? -7.37917 -31.03135 -15.37137 1.000 14.04210 59 GLU H C 1
ATOM 5061 O O . GLU H 2 40 ? -7.26274 -29.83007 -15.13004 1.000 14.45033 59 GLU H O 1
ATOM 5067 N N . MET H 2 41 ? -7.80152 -31.51554 -16.53504 1.000 16.75140 60 MET H N 1
ATOM 5068 C CA . MET H 2 41 ? -8.31461 -30.67506 -17.60303 1.000 20.94658 60 MET H CA 1
ATOM 5069 C C . MET H 2 41 ? -9.26278 -31.54606 -18.41213 1.000 19.92976 60 MET H C 1
ATOM 5070 O O . MET H 2 41 ? -8.88053 -32.65069 -18.79385 1.000 18.27649 60 MET H O 1
ATOM 5075 N N . GLU H 2 42 ? -10.49733 -31.09317 -18.62532 1.000 24.05896 61 GLU H N 1
ATOM 5076 C CA . GLU H 2 42 ? -11.45293 -31.83917 -19.45336 1.000 28.76648 61 GLU H CA 1
ATOM 5077 C C . GLU H 2 42 ? -11.64093 -33.27227 -18.96366 1.000 31.51665 61 GLU H C 1
ATOM 5078 O O . GLU H 2 42 ? -11.66750 -34.21687 -19.75380 1.000 32.14835 61 GLU H O 1
ATOM 5084 N N . ASP H 2 43 ? -11.74136 -33.44377 -17.65180 1.000 31.60819 62 ASP H N 1
ATOM 5085 C CA . ASP H 2 43 ? -11.86904 -34.75319 -17.01762 1.000 33.20081 62 ASP H CA 1
ATOM 5086 C C . ASP H 2 43 ? -10.63825 -35.64306 -17.21351 1.000 29.52147 62 ASP H C 1
ATOM 5087 O O . ASP H 2 43 ? -10.64983 -36.79323 -16.75686 1.000 29.43452 62 ASP H O 1
ATOM 5092 N N . LYS H 2 44 ? -9.57632 -35.15873 -17.85530 1.000 25.54303 63 LYS H N 1
ATOM 5093 C CA . LYS H 2 44 ? -8.33823 -35.92415 -17.96190 1.000 22.32156 63 LYS H CA 1
ATOM 5094 C C . LYS H 2 44 ? -7.47290 -35.71003 -16.72711 1.000 19.02908 63 LYS H C 1
ATOM 5095 O O . LYS H 2 44 ? -7.14107 -34.57009 -16.39197 1.000 18.60658 63 LYS H O 1
ATOM 5101 N N . ASN H 2 45 ? -7.07256 -36.80667 -16.08146 1.000 17.47546 64 ASN H N 1
ATOM 5102 C CA . ASN H 2 45 ? -6.22064 -36.74051 -14.89141 1.000 18.12024 64 ASN H CA 1
ATOM 5103 C C . ASN H 2 45 ? -4.78572 -36.43092 -15.29256 1.000 15.37655 64 ASN H C 1
ATOM 5104 O O . ASN H 2 45 ? -4.10339 -37.28113 -15.87198 1.000 16.56429 64 ASN H O 1
ATOM 5109 N N . ILE H 2 46 ? -4.31000 -35.23453 -14.96106 1.000 12.37742 65 ILE H N 1
ATOM 5110 C CA . ILE H 2 46 ? -2.95794 -34.83208 -15.32093 1.000 12.31361 65 ILE H CA 1
ATOM 5111 C C . ILE H 2 46 ? -1.95464 -35.25946 -14.26229 1.000 13.76133 65 ILE H C 1
ATOM 5112 O O . ILE H 2 46 ? -0.91333 -35.85236 -14.56244 1.000 14.54389 65 ILE H O 1
ATOM 5117 N N . ILE H 2 47 ? -2.24858 -34.93377 -13.01399 1.000 12.33996 66 ILE H N 1
ATOM 5118 C CA . ILE H 2 47 ? -1.36574 -35.22273 -11.89393 1.000 15.11559 66 ILE H CA 1
ATOM 5119 C C . ILE H 2 47 ? -2.23394 -35.60114 -10.70767 1.000 14.79512 66 ILE H C 1
ATOM 5120 O O . ILE H 2 47 ? -3.23806 -34.93841 -10.42016 1.000 14.23493 66 ILE H O 1
ATOM 5125 N N . GLN H 2 48 ? -1.86697 -36.68585 -10.04397 1.000 13.02347 67 GLN H N 1
ATOM 5126 C CA . GLN H 2 48 ? -2.39713 -37.01828 -8.73414 1.000 16.21105 67 GLN H CA 1
ATOM 5127 C C . GLN H 2 48 ? -1.20784 -37.24748 -7.81745 1.000 16.30475 67 GLN H C 1
ATOM 5128 O O . GLN H 2 48 ? -0.42329 -38.17633 -8.03896 1.000 18.17470 67 GLN H O 1
ATOM 5134 N N . PHE H 2 49 ? -1.05927 -36.38901 -6.81476 1.000 14.81085 68 PHE H N 1
ATOM 5135 C CA . PHE H 2 49 ? 0.04721 -36.46290 -5.87343 1.000 13.45491 68 PHE H CA 1
ATOM 5136 C C . PHE H 2 49 ? -0.51273 -36.82064 -4.50402 1.000 12.70442 68 PHE H C 1
ATOM 5137 O O . PHE H 2 49 ? -1.26795 -36.03287 -3.92664 1.000 12.06438 68 PHE H O 1
ATOM 5145 N N . VAL H 2 50 ? -0.14786 -38.01068 -3.99552 1.000 12.34808 69 VAL H N 1
ATOM 5146 C CA . VAL H 2 50 ? -0.65017 -38.54699 -2.73355 1.000 12.58058 69 VAL H CA 1
ATOM 5147 C C . VAL H 2 50 ? 0.49514 -39.25536 -2.00989 1.000 11.37487 69 VAL H C 1
ATOM 5148 O O . VAL H 2 50 ? 1.37194 -39.85909 -2.63354 1.000 12.61167 69 VAL H O 1
ATOM 5152 N N . HIS H 2 51 ? 0.46133 -39.20416 -0.67700 1.000 12.88165 70 HIS H N 1
ATOM 5153 C CA . HIS H 2 51 ? 1.52590 -39.70227 0.19244 1.000 14.97695 70 HIS H CA 1
ATOM 5154 C C . HIS H 2 51 ? 2.91610 -39.48330 -0.39804 1.000 17.25381 70 HIS H C 1
ATOM 5155 O O . HIS H 2 51 ? 3.73709 -40.40971 -0.46833 1.000 18.67877 70 HIS H O 1
ATOM 5162 N N . GLY H 2 52 ? 3.18320 -38.25020 -0.82615 1.000 15.82512 71 GLY H N 1
ATOM 5163 C CA . GLY H 2 52 ? 4.52290 -37.86929 -1.21954 1.000 15.99459 71 GLY H CA 1
ATOM 5164 C C . GLY H 2 52 ? 4.94153 -38.28600 -2.60943 1.000 16.82831 71 GLY H C 1
ATOM 5165 O O . GLY H 2 52 ? 6.11309 -38.11441 -2.95565 1.000 18.37208 71 GLY H O 1
ATOM 5166 N N . GLU H 2 53 ? 4.02718 -38.81599 -3.42162 1.000 15.80799 72 GLU H N 1
ATOM 5167 C CA . GLU H 2 53 ? 4.39342 -39.42255 -4.69125 1.000 18.97971 72 GLU H CA 1
ATOM 5168 C C . GLU H 2 53 ? 3.36412 -39.09652 -5.76781 1.000 16.90559 72 GLU H C 1
ATOM 5169 O O . GLU H 2 53 ? 2.16621 -38.98367 -5.49859 1.000 14.50605 72 GLU H O 1
ATOM 5175 N N . GLU H 2 54 ? 3.84610 -38.96640 -7.00102 1.000 18.75209 73 GLU H N 1
ATOM 5176 C CA . GLU H 2 54 ? 2.95904 -38.92865 -8.15458 1.000 20.60057 73 GLU H CA 1
ATOM 5177 C C . GLU H 2 54 ? 2.45222 -40.33460 -8.45599 1.000 23.85250 73 GLU H C 1
ATOM 5178 O O . GLU H 2 54 ? 3.24065 -41.28089 -8.55208 1.000 26.55922 73 GLU H O 1
ATOM 5184 N N . ASP H 2 55 ? 1.14055 -40.46841 -8.62621 1.000 23.97727 74 ASP H N 1
ATOM 5185 C CA . ASP H 2 55 ? 0.52138 -41.76552 -8.89922 1.000 25.71021 74 ASP H CA 1
ATOM 5186 C C . ASP H 2 55 ? 0.37901 -41.89007 -10.40785 1.000 25.57447 74 ASP H C 1
ATOM 5187 O O . ASP H 2 55 ? -0.62099 -41.48628 -10.99389 1.000 23.90197 74 ASP H O 1
ATOM 5192 N N . LEU H 2 56 ? 1.39866 -42.46857 -11.04170 1.000 28.10079 75 LEU H N 1
ATOM 5193 C CA . LEU H 2 56 ? 1.46424 -42.48112 -12.49882 1.000 30.98954 75 LEU H CA 1
ATOM 5194 C C . LEU H 2 56 ? 0.38387 -43.34799 -13.13405 1.000 29.00737 75 LEU H C 1
ATOM 5195 O O . LEU H 2 56 ? 0.00499 -43.09279 -14.28256 1.000 28.81229 75 LEU H O 1
ATOM 5200 N N . LYS H 2 57 ? -0.12772 -44.35684 -12.42170 1.000 27.01903 76 LYS H N 1
ATOM 5201 C CA . LYS H 2 57 ? -1.08155 -45.27265 -13.04102 1.000 27.90167 76 LYS H CA 1
ATOM 5202 C C . LYS H 2 57 ? -2.41489 -44.60752 -13.36040 1.000 28.00467 76 LYS H C 1
ATOM 5203 O O . LYS H 2 57 ? -3.15313 -45.11011 -14.21397 1.000 29.74887 76 LYS H O 1
ATOM 5209 N N . VAL H 2 58 ? -2.74211 -43.49067 -12.70938 1.000 25.03056 77 VAL H N 1
ATOM 5210 C CA . VAL H 2 58 ? -4.00376 -42.80365 -12.97412 1.000 25.37087 77 VAL H CA 1
ATOM 5211 C C . VAL H 2 58 ? -3.83892 -41.64526 -13.94240 1.000 22.91061 77 VAL H C 1
ATOM 5212 O O . VAL H 2 58 ? -4.84837 -41.07006 -14.38114 1.000 21.51985 77 VAL H O 1
ATOM 5216 N N . GLN H 2 59 ? -2.60593 -41.28844 -14.29118 1.000 22.00381 78 GLN H N 1
ATOM 5217 C CA . GLN H 2 59 ? -2.35496 -40.19688 -15.21731 1.000 21.25885 78 GLN H CA 1
ATOM 5218 C C . GLN H 2 59 ? -2.89063 -40.53076 -16.60395 1.000 19.85830 78 GLN H C 1
ATOM 5219 O O . GLN H 2 59 ? -2.66274 -41.62691 -17.12132 1.000 21.28234 78 GLN H O 1
ATOM 5225 N N . HIS H 2 60 ? -3.61586 -39.58859 -17.19762 1.000 18.56778 79 HIS H N 1
ATOM 5226 C CA . HIS H 2 60 ? -4.13434 -39.78786 -18.54886 1.000 20.90299 79 HIS H CA 1
ATOM 5227 C C . HIS H 2 60 ? -3.00525 -40.07530 -19.53246 1.000 21.51551 79 HIS H C 1
ATOM 5228 O O . HIS H 2 60 ? -1.88279 -39.59002 -19.38508 1.000 19.09846 79 HIS H O 1
ATOM 5235 N N . SER H 2 61 ? -3.31953 -40.86964 -20.55825 1.000 25.86450 80 SER H N 1
ATOM 5236 C CA . SER H 2 61 ? -2.28853 -41.33500 -21.48094 1.000 31.78239 80 SER H CA 1
ATOM 5237 C C . SER H 2 61 ? -1.64488 -40.19424 -22.26104 1.000 33.92028 80 SER H C 1
ATOM 5238 O O . SER H 2 61 ? -0.45188 -40.26091 -22.57568 1.000 32.81470 80 SER H O 1
ATOM 5241 N N . SER H 2 62 ? -2.40404 -39.14468 -22.58331 1.000 35.73302 81 SER H N 1
ATOM 5242 C CA . SER H 2 62 ? -1.84402 -38.04526 -23.36218 1.000 35.59222 81 SER H CA 1
ATOM 5243 C C . SER H 2 62 ? -0.79438 -37.24851 -22.59363 1.000 34.09392 81 SER H C 1
ATOM 5244 O O . SER H 2 62 ? -0.05368 -36.47164 -23.20823 1.000 33.21407 81 SER H O 1
ATOM 5247 N N . TYR H 2 63 ? -0.70635 -37.42302 -21.27429 1.000 32.49624 82 TYR H N 1
ATOM 5248 C CA . TYR H 2 63 ? 0.21473 -36.66053 -20.44451 1.000 32.38608 82 TYR H CA 1
ATOM 5249 C C . TYR H 2 63 ? 1.37311 -37.49990 -19.91490 1.000 33.27501 82 TYR H C 1
ATOM 5250 O O . TYR H 2 63 ? 2.19114 -36.98843 -19.14437 1.000 31.80068 82 TYR H O 1
ATOM 5259 N N . ARG H 2 64 ? 1.47871 -38.76211 -20.33156 1.000 35.22306 83 ARG H N 1
ATOM 5260 C CA . ARG H 2 64 ? 2.61083 -39.58981 -19.93293 1.000 37.38213 83 ARG H CA 1
ATOM 5261 C C . ARG H 2 64 ? 3.91221 -38.97285 -20.42472 1.000 37.78029 83 ARG H C 1
ATOM 5262 O O . ARG H 2 64 ? 4.01884 -38.56683 -21.58596 1.000 39.22841 83 ARG H O 1
ATOM 5270 N N . GLN H 2 65 ? 4.89997 -38.90006 -19.53087 1.000 37.75329 84 GLN H N 1
ATOM 5271 C CA . GLN H 2 65 ? 6.23735 -38.39970 -19.84061 1.000 39.49756 84 GLN H CA 1
ATOM 5272 C C . GLN H 2 65 ? 6.23622 -36.93416 -20.26125 1.000 36.57054 84 GLN H C 1
ATOM 5273 O O . GLN H 2 65 ? 7.29288 -36.38231 -20.58736 1.000 37.66343 84 GLN H O 1
ATOM 5279 N N . ARG H 2 66 ? 5.06415 -36.30031 -20.26538 1.000 32.42737 85 ARG H N 1
ATOM 5280 C CA . ARG H 2 66 ? 4.91489 -34.91324 -20.68166 1.000 29.62756 85 ARG H CA 1
ATOM 5281 C C . ARG H 2 66 ? 4.54579 -33.97186 -19.55145 1.000 28.10459 85 ARG H C 1
ATOM 5282 O O . ARG H 2 66 ? 4.93166 -32.80349 -19.58876 1.000 30.70214 85 ARG H O 1
ATOM 5290 N N . ALA H 2 67 ? 3.79904 -34.44508 -18.55870 1.000 23.40640 86 ALA H N 1
ATOM 5291 C CA . ALA H 2 67 ? 3.32258 -33.61698 -17.46282 1.000 20.83310 86 ALA H CA 1
ATOM 5292 C C . ALA H 2 67 ? 3.92848 -34.10120 -16.15267 1.000 20.68227 86 ALA H C 1
ATOM 5293 O O . ALA H 2 67 ? 4.03888 -35.30485 -15.92526 1.000 21.14166 86 ALA H O 1
ATOM 5295 N N . ARG H 2 68 ? 4.32147 -33.16300 -15.29315 1.000 20.87847 87 ARG H N 1
ATOM 5296 C CA . ARG H 2 68 ? 4.91007 -33.52455 -14.01111 1.000 22.26847 87 ARG H CA 1
ATOM 5297 C C . ARG H 2 68 ? 4.68610 -32.40750 -13.00636 1.000 17.90180 87 ARG H C 1
ATOM 5298 O O . ARG H 2 68 ? 4.54998 -31.23844 -13.36788 1.000 15.27173 87 ARG H O 1
ATOM 5306 N N . LEU H 2 69 ? 4.63821 -32.78201 -11.73584 1.000 20.00417 88 LEU H N 1
ATOM 5307 C CA . LEU H 2 69 ? 4.60361 -31.79983 -10.66589 1.000 18.10451 88 LEU H CA 1
ATOM 5308 C C . LEU H 2 69 ? 6.03425 -31.44592 -10.29274 1.000 20.61259 88 LEU H C 1
ATOM 5309 O O . LEU H 2 69 ? 6.89538 -32.32723 -10.20673 1.000 21.91907 88 LEU H O 1
ATOM 5314 N N . LEU H 2 70 ? 6.29224 -30.15146 -10.10176 1.000 20.05839 89 LEU H N 1
ATOM 5315 C CA . LEU H 2 70 ? 7.60011 -29.70024 -9.62574 1.000 20.42037 89 LEU H CA 1
ATOM 5316 C C . LEU H 2 70 ? 7.61915 -29.89175 -8.11744 1.000 19.95674 89 LEU H C 1
ATOM 5317 O O . LEU H 2 70 ? 7.33764 -28.97451 -7.35034 1.000 22.18737 89 LEU H O 1
ATOM 5322 N N . LYS H 2 71 ? 7.95911 -31.11086 -7.69359 1.000 19.79334 90 LYS H N 1
ATOM 5323 C CA . LYS H 2 71 ? 7.78434 -31.50249 -6.29666 1.000 19.15244 90 LYS H CA 1
ATOM 5324 C C . LYS H 2 71 ? 8.57561 -30.62547 -5.33368 1.000 19.09295 90 LYS H C 1
ATOM 5325 O O . LYS H 2 71 ? 8.14018 -30.41566 -4.19389 1.000 18.67957 90 LYS H O 1
ATOM 5331 N N . ASP H 2 72 ? 9.73221 -30.10525 -5.75304 1.000 17.93320 91 ASP H N 1
ATOM 5332 C CA . ASP H 2 72 ? 10.51304 -29.27613 -4.83508 1.000 20.97135 91 ASP H CA 1
ATOM 5333 C C . ASP H 2 72 ? 9.78102 -27.99632 -4.43508 1.000 19.74986 91 ASP H C 1
ATOM 5334 O O . ASP H 2 72 ? 10.03315 -27.45981 -3.34858 1.000 23.34844 91 ASP H O 1
ATOM 5339 N N . GLN H 2 73 ? 8.87211 -27.50803 -5.27310 1.000 15.92289 92 GLN H N 1
ATOM 5340 C CA . GLN H 2 73 ? 8.12713 -26.28378 -5.00442 1.000 17.04335 92 GLN H CA 1
ATOM 5341 C C . GLN H 2 73 ? 7.05328 -26.44141 -3.93186 1.000 15.64888 92 GLN H C 1
ATOM 5342 O O . GLN H 2 73 ? 6.58067 -25.43382 -3.39815 1.000 17.12166 92 GLN H O 1
ATOM 5348 N N . LEU H 2 74 ? 6.62594 -27.66624 -3.63169 1.000 14.33040 93 LEU H N 1
ATOM 5349 C CA . LEU H 2 74 ? 5.55114 -27.85164 -2.66446 1.000 14.95736 93 LEU H CA 1
ATOM 5350 C C . LEU H 2 74 ? 5.93221 -27.34013 -1.27925 1.000 19.01892 93 LEU H C 1
ATOM 5351 O O . LEU H 2 74 ? 5.06844 -26.88209 -0.52570 1.000 19.78399 93 LEU H O 1
ATOM 5356 N N . SER H 2 75 ? 7.21189 -27.40399 -0.92370 1.000 21.07904 94 SER H N 1
ATOM 5357 C CA . SER H 2 75 ? 7.61037 -26.94820 0.40527 1.000 22.95672 94 SER H CA 1
ATOM 5358 C C . SER H 2 75 ? 7.42728 -25.44643 0.57865 1.000 21.56140 94 SER H C 1
ATOM 5359 O O . SER H 2 75 ? 7.36795 -24.97152 1.71831 1.000 24.60328 94 SER H O 1
ATOM 5362 N N . LEU H 2 76 ? 7.33141 -24.69578 -0.52053 1.000 19.50962 95 LEU H N 1
ATOM 5363 C CA . LEU H 2 76 ? 7.03498 -23.27049 -0.49207 1.000 20.74113 95 LEU H CA 1
ATOM 5364 C C . LEU H 2 76 ? 5.54747 -22.97776 -0.63479 1.000 21.62117 95 LEU H C 1
ATOM 5365 O O . LEU H 2 76 ? 5.16508 -21.80652 -0.74496 1.000 24.12267 95 LEU H O 1
ATOM 5370 N N . GLY H 2 77 ? 4.70568 -24.00583 -0.66201 1.000 19.16701 96 GLY H N 1
ATOM 5371 C CA . GLY H 2 77 ? 3.29087 -23.79927 -0.87498 1.000 18.74349 96 GLY H CA 1
ATOM 5372 C C . GLY H 2 77 ? 2.90253 -23.60470 -2.32014 1.000 19.38049 96 GLY H C 1
ATOM 5373 O O . GLY H 2 77 ? 1.86250 -23.00094 -2.59528 1.000 20.32272 96 GLY H O 1
ATOM 5374 N N . ASN H 2 78 ? 3.71094 -24.09568 -3.25566 1.000 16.54097 97 ASN H N 1
ATOM 5375 C CA . ASN H 2 78 ? 3.48556 -23.90575 -4.68435 1.000 14.11478 97 ASN H CA 1
ATOM 5376 C C . ASN H 2 78 ? 3.29545 -25.27773 -5.31836 1.000 13.48167 97 ASN H C 1
ATOM 5377 O O . ASN H 2 78 ? 4.23291 -26.08259 -5.36321 1.000 12.96293 97 ASN H O 1
ATOM 5382 N N . ALA H 2 79 ? 2.08055 -25.55897 -5.77764 1.000 14.21666 98 ALA H N 1
ATOM 5383 C CA . ALA H 2 79 ? 1.81949 -26.75602 -6.56787 1.000 15.92637 98 ALA H CA 1
ATOM 5384 C C . ALA H 2 79 ? 2.00092 -26.33893 -8.02479 1.000 19.12709 98 ALA H C 1
ATOM 5385 O O . ALA H 2 79 ? 1.15248 -25.65565 -8.60024 1.000 22.98438 98 ALA H O 1
ATOM 5387 N N . ALA H 2 80 ? 3.12917 -26.70680 -8.61592 1.000 18.70283 99 ALA H N 1
ATOM 5388 C CA . ALA H 2 80 ? 3.50409 -26.22152 -9.93701 1.000 18.91297 99 ALA H CA 1
ATOM 5389 C C . ALA H 2 80 ? 3.42360 -27.36909 -10.93264 1.000 17.00204 99 ALA H C 1
ATOM 5390 O O . ALA H 2 80 ? 4.13866 -28.36428 -10.79244 1.000 15.90990 99 ALA H O 1
ATOM 5392 N N . LEU H 2 81 ? 2.56598 -27.22182 -11.93753 1.000 15.33059 100 LEU H N 1
ATOM 5393 C CA . LEU H 2 81 ? 2.39015 -28.23303 -12.96903 1.000 13.33579 100 LEU H CA 1
ATOM 5394 C C . LEU H 2 81 ? 3.18522 -27.82045 -14.19499 1.000 14.34162 100 LEU H C 1
ATOM 5395 O O . LEU H 2 81 ? 2.97701 -26.72496 -14.72306 1.000 14.89714 100 LEU H O 1
ATOM 5400 N N . GLN H 2 82 ? 4.08720 -28.69200 -14.64447 1.000 14.74970 101 GLN H N 1
ATOM 5401 C CA . GLN H 2 82 ? 4.87297 -28.45357 -15.84767 1.000 17.65019 101 GLN H CA 1
ATOM 5402 C C . GLN H 2 82 ? 4.45506 -29.43578 -16.93022 1.000 19.46473 101 GLN H C 1
ATOM 5403 O O . GLN H 2 82 ? 4.45636 -30.65164 -16.70700 1.000 18.46723 101 GLN H O 1
ATOM 5409 N N . ILE H 2 83 ? 4.09196 -28.90740 -18.09365 1.000 19.61169 102 ILE H N 1
ATOM 5410 C CA . ILE H 2 83 ? 3.82191 -29.71934 -19.27126 1.000 19.63995 102 ILE H CA 1
ATOM 5411 C C . ILE H 2 83 ? 4.83134 -29.33194 -20.34030 1.000 21.12125 102 ILE H C 1
ATOM 5412 O O . ILE H 2 83 ? 5.05949 -28.13982 -20.57998 1.000 20.58553 102 ILE H O 1
ATOM 5417 N N . THR H 2 84 ? 5.45497 -30.33485 -20.95266 1.000 22.27533 103 THR H N 1
ATOM 5418 C CA . THR H 2 84 ? 6.43353 -30.12623 -22.01285 1.000 21.89509 103 THR H CA 1
ATOM 5419 C C . THR H 2 84 ? 5.81033 -30.41404 -23.37225 1.000 20.88120 103 THR H C 1
ATOM 5420 O O . THR H 2 84 ? 4.94463 -31.28041 -23.50468 1.000 21.87166 103 THR H O 1
ATOM 5424 N N . ASP H 2 85 ? 6.25257 -29.66693 -24.38255 1.000 21.30619 104 ASP H N 1
ATOM 5425 C CA . ASP H 2 85 ? 5.82349 -29.87832 -25.76559 1.000 23.52208 104 ASP H CA 1
ATOM 5426 C C . ASP H 2 85 ? 4.30025 -29.75850 -25.88185 1.000 20.48253 104 ASP H C 1
ATOM 5427 O O . ASP H 2 85 ? 3.58330 -30.70698 -26.20538 1.000 19.91878 104 ASP H O 1
ATOM 5432 N N . VAL H 2 86 ? 3.82868 -28.54357 -25.61027 1.000 18.22123 105 VAL H N 1
ATOM 5433 C CA . VAL H 2 86 ? 2.39542 -28.29351 -25.53260 1.000 17.60185 105 VAL H CA 1
ATOM 5434 C C . VAL H 2 86 ? 1.76619 -28.43775 -26.91414 1.000 19.19122 105 VAL H C 1
ATOM 5435 O O . VAL H 2 86 ? 2.34269 -28.01985 -27.92700 1.000 19.89243 105 VAL H O 1
ATOM 5439 N N . LYS H 2 87 ? 0.59208 -29.06337 -26.96001 1.000 20.27519 106 LYS H N 1
ATOM 5440 C CA . LYS H 2 87 ? -0.14971 -29.33369 -28.18629 1.000 21.80704 106 LYS H CA 1
ATOM 5441 C C . LYS H 2 87 ? -1.42092 -28.49399 -28.23880 1.000 18.30388 106 LYS H C 1
ATOM 5442 O O . LYS H 2 87 ? -1.83853 -27.89062 -27.24902 1.000 15.64966 106 LYS H O 1
ATOM 5448 N N . LEU H 2 88 ? -2.05334 -28.47729 -29.41787 1.000 16.90297 107 LEU H N 1
ATOM 5449 C CA . LEU H 2 88 ? -3.31132 -27.74931 -29.56473 1.000 17.26094 107 LEU H CA 1
ATOM 5450 C C . LEU H 2 88 ? -4.35452 -28.22834 -28.56570 1.000 16.26932 107 LEU H C 1
ATOM 5451 O O . LEU H 2 88 ? -5.09251 -27.41922 -27.99155 1.000 17.34925 107 LEU H O 1
ATOM 5456 N N . GLN H 2 89 ? -4.43143 -29.54484 -28.35784 1.000 16.16612 108 GLN H N 1
ATOM 5457 C CA . GLN H 2 89 ? -5.40892 -30.16960 -27.47731 1.000 17.59210 108 GLN H CA 1
ATOM 5458 C C . GLN H 2 89 ? -5.12785 -29.89211 -26.01106 1.000 16.96707 108 GLN H C 1
ATOM 5459 O O . GLN H 2 89 ? -5.97659 -30.20070 -25.16289 1.000 18.78494 108 GLN H O 1
ATOM 5465 N N . ASP H 2 90 ? -3.96447 -29.32187 -25.69492 1.000 14.49076 109 ASP H N 1
ATOM 5466 C CA . ASP H 2 90 ? -3.64539 -28.89716 -24.33877 1.000 13.52602 109 ASP H CA 1
ATOM 5467 C C . ASP H 2 90 ? -4.29729 -27.56872 -23.95910 1.000 15.17638 109 ASP H C 1
ATOM 5468 O O . ASP H 2 90 ? -4.20806 -27.16581 -22.79449 1.000 17.25073 109 ASP H O 1
ATOM 5473 N N . ALA H 2 91 ? -4.94768 -26.87104 -24.89150 1.000 15.04896 110 ALA H N 1
ATOM 5474 C CA . ALA H 2 91 ? -5.63230 -25.63362 -24.54272 1.000 14.23146 110 ALA H CA 1
ATOM 5475 C C . ALA H 2 91 ? -6.93286 -25.91196 -23.79276 1.000 12.74038 110 ALA H C 1
ATOM 5476 O O . ALA H 2 91 ? -7.66190 -26.86119 -24.08973 1.000 12.58355 110 ALA H O 1
ATOM 5478 N N . GLY H 2 92 ? -7.23596 -25.06170 -22.83310 1.000 14.77426 111 GLY H N 1
ATOM 5479 C CA . GLY H 2 92 ? -8.47673 -25.21728 -22.11076 1.000 15.09321 111 GLY H CA 1
ATOM 5480 C C . GLY H 2 92 ? -8.33938 -24.78584 -20.66807 1.000 12.55240 111 GLY H C 1
ATOM 5481 O O . GLY H 2 92 ? -7.42312 -24.05446 -20.30327 1.000 14.66654 111 GLY H O 1
ATOM 5482 N N . VAL H 2 93 ? -9.29392 -25.24187 -19.86838 1.000 9.76883 112 VAL H N 1
ATOM 5483 C CA . VAL H 2 93 ? -9.41045 -24.85464 -18.46898 1.000 10.52357 112 VAL H CA 1
ATOM 5484 C C . VAL H 2 93 ? -8.79222 -25.95983 -17.62818 1.000 10.62128 112 VAL H C 1
ATOM 5485 O O . VAL H 2 93 ? -9.25731 -27.10756 -17.65063 1.000 12.61072 112 VAL H O 1
ATOM 5489 N N . TYR H 2 94 ? -7.74393 -25.60970 -16.89865 1.000 8.61864 113 TYR H N 1
ATOM 5490 C CA . TYR H 2 94 ? -7.08642 -26.50414 -15.96495 1.000 9.15490 113 TYR H CA 1
ATOM 5491 C C . TYR H 2 94 ? -7.65445 -26.27019 -14.57898 1.000 9.62201 113 TYR H C 1
ATOM 5492 O O . TYR H 2 94 ? -8.03308 -25.15222 -14.22299 1.000 12.48812 113 TYR H O 1
ATOM 5501 N N . ARG H 2 95 ? -7.75599 -27.34193 -13.81243 1.000 8.18613 114 ARG H N 1
ATOM 5502 C CA . ARG H 2 95 ? -8.16949 -27.21998 -12.42184 1.000 9.84216 114 ARG H CA 1
ATOM 5503 C C . ARG H 2 95 ? -7.10613 -27.83557 -11.53411 1.000 12.93560 114 ARG H C 1
ATOM 5504 O O . ARG H 2 95 ? -6.63853 -28.94890 -11.79260 1.000 13.50006 114 ARG H O 1
ATOM 5512 N N . CYS H 2 96 ? -6.70969 -27.09119 -10.51228 1.000 12.53762 115 CYS H N 1
ATOM 5513 C CA . CYS H 2 96 ? -5.81347 -27.58042 -9.48487 1.000 13.59331 115 CYS H CA 1
ATOM 5514 C C . CYS H 2 96 ? -6.61459 -27.67650 -8.20295 1.000 12.91509 115 CYS H C 1
ATOM 5515 O O . CYS H 2 96 ? -7.31056 -26.72370 -7.83488 1.000 14.44265 115 CYS H O 1
ATOM 5518 N N . MET H 2 97 ? -6.55111 -28.83358 -7.55754 1.000 9.76682 116 MET H N 1
ATOM 5519 C CA . MET H 2 97 ? -7.21255 -29.05582 -6.28350 1.000 8.35987 116 MET H CA 1
ATOM 5520 C C . MET H 2 97 ? -6.13331 -29.44599 -5.29521 1.000 9.63367 116 MET H C 1
ATOM 5521 O O . MET H 2 97 ? -5.29245 -30.29809 -5.60113 1.000 10.96867 116 MET H O 1
ATOM 5526 N N . ILE H 2 98 ? -6.14026 -28.80190 -4.13087 1.000 8.38237 117 ILE H N 1
ATOM 5527 C CA . ILE H 2 98 ? -5.18751 -29.09500 -3.07017 1.000 8.65663 117 ILE H CA 1
ATOM 5528 C C . ILE H 2 98 ? -5.97511 -29.38487 -1.80717 1.000 9.53799 117 ILE H C 1
ATOM 5529 O O . ILE H 2 98 ? -6.91872 -28.65672 -1.47631 1.000 10.12361 117 ILE H O 1
ATOM 5534 N N . SER H 2 99 ? -5.62228 -30.47714 -1.14261 1.000 6.76478 118 SER H N 1
ATOM 5535 C CA . SER H 2 99 ? -6.17317 -30.83796 0.15643 1.000 8.12747 118 SER H CA 1
ATOM 5536 C C . SER H 2 99 ? -5.01947 -30.84304 1.14891 1.000 8.34995 118 SER H C 1
ATOM 5537 O O . SER H 2 99 ? -4.08376 -31.63877 1.01413 1.000 8.59842 118 SER H O 1
ATOM 5540 N N . TYR H 2 100 ? -5.07262 -29.93930 2.12432 1.000 11.41421 119 TYR H N 1
ATOM 5541 C CA . TYR H 2 100 ? -4.01971 -29.80565 3.12177 1.000 12.85766 119 TYR H CA 1
ATOM 5542 C C . TYR H 2 100 ? -4.57766 -29.07911 4.34572 1.000 14.12787 119 TYR H C 1
ATOM 5543 O O . TYR H 2 100 ? -4.44262 -27.85312 4.46329 1.000 14.85848 119 TYR H O 1
ATOM 5552 N N . GLY H 2 101 ? -5.18926 -29.81288 5.27328 1.000 13.65432 120 GLY H N 1
ATOM 5553 C CA . GLY H 2 101 ? -5.91788 -29.12971 6.33155 1.000 16.07628 120 GLY H CA 1
ATOM 5554 C C . GLY H 2 101 ? -7.12592 -28.38814 5.80239 1.000 18.35644 120 GLY H C 1
ATOM 5555 O O . GLY H 2 101 ? -7.47104 -27.31909 6.32506 1.000 19.43327 120 GLY H O 1
ATOM 5556 N N . GLY H 2 102 ? -7.76938 -28.93184 4.77812 1.000 15.76889 121 GLY H N 1
ATOM 5557 C CA . GLY H 2 102 ? -8.84540 -28.29063 4.05389 1.000 15.20077 121 GLY H CA 1
ATOM 5558 C C . GLY H 2 102 ? -8.65167 -28.49256 2.55797 1.000 13.32858 121 GLY H C 1
ATOM 5559 O O . GLY H 2 102 ? -7.60224 -28.91884 2.09521 1.000 16.40827 121 GLY H O 1
ATOM 5560 N N . ALA H 2 103 ? -9.67774 -28.14730 1.80992 1.000 9.87317 122 ALA H N 1
ATOM 5561 C CA . ALA H 2 103 ? -9.58843 -28.32459 0.36026 1.000 11.05767 122 ALA H CA 1
ATOM 5562 C C . ALA H 2 103 ? -10.14201 -27.10532 -0.35641 1.000 10.38817 122 ALA H C 1
ATOM 5563 O O . ALA H 2 103 ? -11.07155 -26.44559 0.11286 1.000 9.69884 122 ALA H O 1
ATOM 5565 N N . ASP H 2 104 ? -9.53205 -26.81461 -1.50014 1.000 10.25917 123 ASP H N 1
ATOM 5566 C CA . ASP H 2 104 ? -9.95302 -25.73620 -2.37423 1.000 10.05500 123 ASP H CA 1
ATOM 5567 C C . ASP H 2 104 ? -9.43220 -26.07102 -3.76089 1.000 11.38257 123 ASP H C 1
ATOM 5568 O O . ASP H 2 104 ? -8.61236 -26.97492 -3.93484 1.000 11.36427 123 ASP H O 1
ATOM 5573 N N . TYR H 2 105 ? -9.90484 -25.32302 -4.74484 1.000 12.71315 124 TYR H N 1
ATOM 5574 C CA . TYR H 2 105 ? -9.42210 -25.51768 -6.10008 1.000 10.21062 124 TYR H CA 1
ATOM 5575 C C . TYR H 2 105 ? -9.51438 -24.19372 -6.84339 1.000 11.03063 124 TYR H C 1
ATOM 5576 O O . TYR H 2 105 ? -10.23531 -23.27547 -6.43849 1.000 11.33290 124 TYR H O 1
ATOM 5585 N N . LYS H 2 106 ? -8.78179 -24.10344 -7.95439 1.000 10.25367 125 LYS H N 1
ATOM 5586 C CA . LYS H 2 106 ? -8.84218 -22.91109 -8.77830 1.000 9.03137 125 LYS H CA 1
ATOM 5587 C C . LYS H 2 106 ? -8.82104 -23.32935 -10.23416 1.000 10.24577 125 LYS H C 1
ATOM 5588 O O . LYS H 2 106 ? -8.37370 -24.42295 -10.58635 1.000 14.67050 125 LYS H O 1
ATOM 5594 N N . ARG H 2 107 ? -9.31920 -22.43243 -11.06750 1.000 8.76826 126 ARG H N 1
ATOM 5595 C CA . ARG H 2 107 ? -9.35021 -22.61437 -12.51398 1.000 9.15989 126 ARG H CA 1
ATOM 5596 C C . ARG H 2 107 ? -8.29048 -21.74895 -13.17831 1.000 11.95997 126 ARG H C 1
ATOM 5597 O O . ARG H 2 107 ? -8.10227 -20.58354 -12.81029 1.000 13.93747 126 ARG H O 1
ATOM 5605 N N . ILE H 2 108 ? -7.61342 -22.32583 -14.17115 1.000 10.84769 127 ILE H N 1
ATOM 5606 C CA . ILE H 2 108 ? -6.59037 -21.64024 -14.94866 1.000 9.45608 127 ILE H CA 1
ATOM 5607 C C . ILE H 2 108 ? -6.90944 -21.88127 -16.40788 1.000 9.75675 127 ILE H C 1
ATOM 5608 O O . ILE H 2 108 ? -7.09420 -23.03080 -16.81263 1.000 10.26288 127 ILE H O 1
ATOM 5613 N N . THR H 2 109 ? -6.98348 -20.80497 -17.18440 1.000 11.14716 128 THR H N 1
ATOM 5614 C CA . THR H 2 109 ? -7.19234 -20.88541 -18.62478 1.000 15.31529 128 THR H CA 1
ATOM 5615 C C . THR H 2 109 ? -5.85100 -20.95041 -19.32834 1.000 14.19165 128 THR H C 1
ATOM 5616 O O . THR H 2 109 ? -4.96623 -20.13224 -19.05414 1.000 13.45001 128 THR H O 1
ATOM 5620 N N . VAL H 2 110 ? -5.71107 -21.91291 -20.23803 1.000 12.87995 129 VAL H N 1
ATOM 5621 C CA . VAL H 2 110 ? -4.52072 -22.03973 -21.07652 1.000 13.27248 129 VAL H CA 1
ATOM 5622 C C . VAL H 2 110 ? -4.93220 -21.87858 -22.52591 1.000 13.66273 129 VAL H C 1
ATOM 5623 O O . VAL H 2 110 ? -5.82160 -22.59112 -23.00455 1.000 15.05009 129 VAL H O 1
ATOM 5627 N N . LYS H 2 111 ? -4.28800 -20.94004 -23.21388 1.000 13.74567 130 LYS H N 1
ATOM 5628 C CA . LYS H 2 111 ? -4.48734 -20.66893 -24.63542 1.000 14.54173 130 LYS H CA 1
ATOM 5629 C C . LYS H 2 111 ? -3.20684 -21.04482 -25.36780 1.000 14.85793 130 LYS H C 1
ATOM 5630 O O . LYS H 2 111 ? -2.12494 -20.57156 -25.00229 1.000 15.54227 130 LYS H O 1
ATOM 5636 N N . VAL H 2 112 ? -3.32394 -21.89545 -26.39060 1.000 13.27931 131 VAL H N 1
ATOM 5637 C CA . VAL H 2 112 ? -2.18672 -22.32512 -27.20552 1.000 16.31636 131 VAL H CA 1
ATOM 5638 C C . VAL H 2 112 ? -2.28272 -21.64639 -28.56573 1.000 20.74709 131 VAL H C 1
ATOM 5639 O O . VAL H 2 112 ? -3.36146 -21.61528 -29.17379 1.000 22.04256 131 VAL H O 1
ATOM 5643 N N . ASN H 2 113 ? -1.16335 -21.09236 -29.03217 1.000 24.16244 132 ASN H N 1
ATOM 5644 C CA . ASN H 2 113 ? -1.11287 -20.34437 -30.28736 1.000 30.29550 132 ASN H CA 1
ATOM 5645 C C . ASN H 2 113 ? -0.24688 -21.03073 -31.34037 1.000 35.77078 132 ASN H C 1
ATOM 5646 O O . ASN H 2 113 ? 0.38749 -22.06086 -31.09946 1.000 35.50039 132 ASN H O 1
ATOM 5651 N N . LYS H 2 114 ? -0.21051 -20.39702 -32.51522 1.000 41.97268 133 LYS H N 1
ATOM 5652 C CA . LYS H 2 114 ? 0.55510 -20.84197 -33.68843 1.000 45.98002 133 LYS H CA 1
ATOM 5653 C C . LYS H 2 114 ? 1.98792 -20.31754 -33.74499 1.000 47.42507 133 LYS H C 1
ATOM 5654 O O . LYS H 2 114 ? 2.24154 -19.16219 -33.40536 1.000 48.24363 133 LYS H O 1
#

Nearest PDB structures (foldseek):
  6nm8-assembly1_A  TM=1.000E+00  e=5.381E-22  Homo sapiens
  7yds-assembly1_A  TM=9.938E-01  e=1.344E-21  Homo sapiens
  5x8m-assembly1_A  TM=9.989E-01  e=1.595E-21  Homo sapiens
  6noj-assembly1_A  TM=9.961E-01  e=1.199E-21  Homo sapiens
  6pv9-assembly1_A  TM=9.871E-01  e=1.423E-21  Homo sapiens

Solvent-accessible surface area: 33218 Å² total; per-residue (Å²): 70,113,76,84,87,78,5,54,29,8,0,108,6,0,15,81,0,0,60,82,11,149,22,84,109,0,38,56,6,0,9,18,7,0,16,42,18,14,44,158,52,132,5,95,39,0,103,136,13,1,73,55,0,74,168,66,46,203,86,76,0,67,29,71,40,88,97,4,54,1,23,81,34,0,54,1,9,0,19,0,79,10,71,36,150,154,153,28,40,82,57,5,0,0,0,2,0,18,0,91,132,35,11,1,6,9,7,14,32,35,115,81,72,135,192,27,22,67,64,29,1,138,164,39,15,118,1,29,81,96,12,4,53,109,2,8,0,0,0,55,0,52,60,0,77,104,99,1,39,19,35,0,36,0,0,0,0,30,45,16,22,16,2,49,103,0,62,3,106,14,59,120,74,116,75,88,84,79,4,52,32,6,0,106,5,0,14,52,0,0,79,83,11,133,25,84,118,0,38,59,7,0,10,22,7,0,17,70,18,10,45,150,31,125,5,88,39,0,99,139,14,2,75,56,0,82,161,68,46,217,85,74,0,68,35,81,98,91,90,17,84,12,111,96,39,30,98,7,50,0,46,0,72,9,40,37,140,174,169,31,58,83,66,6,0,0,0,0,0,11,0,93,110,49,8,1,7,10,8,19,33,22,122,82,48,112,181,26,18,66,66,52,2,118,160,50,16,133,2,31,97,108,53,3,60,134,3,6,0,0,0,35,0,43,69,0,80,83,141,2,38,25,44,0,35,0,0,0,0,34,47,15,21,15,2,47,110,0,59,3,101,15,66,186,67,110,93,107,130,76,2,65,27,14,0,127,6,0,25,47,0,0,88,45,6,84,18,94,128,4,50,49,11,0,6,23,8,0,9,40,15,0,20,113,77,99,0,84,46,0,98,120,15,12,84,53,0,54,158,103,41,216,82,76,0,60,35,73,112,86,91,24,78,19,95,108,35,40,92,9,48,0,56,0,79,10,63,39,159,168,168,27,38,76,70,9,2,3,0,0,0,10,0,105,112,57,21,0,6,2,2,9,102,23,86,46,25,118,147,25,9,67,66,54,3,146,183,44,9,127,5,41,109,125,61,3,66,135,2,16,0,0,1,32,0,45,57,0,62,96,136,4,38,24,42,0,38,0,0,0,0,35,58,13,21,17,1,48,104,0,61,4,111,17,38,212,67,104,76,132,122,121,3,61,19,12,0,128,5,0,25,40,0,0,90,49,6,89,18,92,121,5,49,48,11,0,6,29,10,0,9,59,14,5,29,110,88,145,11,82,56,0,88,130,12,9,64,56,0,40,158,100,38,217,74,38,0,12,16,5,31,31,24,19,31,18,85,113,34,42,92,9,50,0,32,0,29,10,46,38,148,170,158,28,39,74,68,9,3,3,0,0,0,9,0,109,103,61,21,0,3,2,0,8,106,11,97,51,24,126,149,25,24,62,67,53,2,159,186,39,9,128,4,42,88,131,57,2,67,133,2,4,0,0,0,36,0,44,59,0,62,78,141,4,36,24,47,0,27,0,1,0,0,32,58,6,14,28,6,54,107,0,62,3,106,18,39,184

Radius of gyration: 30.0 Å; Cα contacts (8 Å, |Δi|>4): 1347; chains: 8; bounding box: 60×69×94 Å

Organism: Homo sapiens (NCBI:txid9606)

Foldseek 3Di:
DVVVVVLLVVLVVLLVCLVVDDDLVSLVVSLVVLVVSCVVPVDVSSVVSSVVSVVSND/DDKDWPAQEAEAEAQAKDKTKIFDDDPDFDQLQFKWKWKDFPHATDFTQHSHDGDLVRGGPVQVVFKDFPVVCVRVGIRMIMGGRDDQVPFGWMKMWMGGVHIDMGIHGYHYDD/DVVLVVLLVLLVVLLVVLVVDPDLVSLVVSLVVLVVSCVPNVDPSSVVSSVVSVVSND/DEKDFPAQEAEEEAQAKDKGKIFDDDPDFDQLQQKWKWKDFDNFTDFTQHSNDGDLVRGGPVQVVFKDFPVVCVRVRIGMIMGGRDHQVPFGKMKMWMGGVHIDIGIHGYHYHD/DVVVVVLLVLLVVLLVVLVVDPDLVSLVVSLVVLVVSCVVPVDPNSVVSSVVSVVVSD/DEKDFPAQEAEEEAQAKDKGKIFDDDPDFDDLQFKWKWKDFPNATQWTRHSHGTDVVRHGPVQVVFWDWPSVCVRVRIGMIMGGRDHQVNFAKMKMWMGGVHIDIDIHGYHYDD/DVVVVVLLVLLVVLLVVLVVDPDLVSLVVSLVVLVVSCVVPVDVSSVVSSVVSVVVSD/DDKDFPAQEAEEEAQAKDKGKIFDDDPDFDDLQQKWKWKDFPPATQFTRHSRDTPVVRHHPVNVVFKDWPSVCVRVRIGMIMGGRDHQVNFGKMKMWMGHVHIDIDIHGYHYDD

Sequence (688 aa):
GPDRERARELARILLKVIKLSDSPEARRQLLRNLEELAEKYKDPEVRRILEEAERYIKFTVTVPKDLYVVEYGSNMTIECKFPVEKQLDLAALIVYWEMEDKNIIQFVHGEEDLKVQHSSYRQRARLLKDQLSLGNAALQITDVKLQDAGVYRCMISYGGADYKRITVKVNKGPDRERARELARILLKVIKLSDSPEARRQLLRNLEELAEKYKDPEVRRILEEAERYIKFTVTVPKDLYVVEYGSNMTIECKFPVEKQLDLAALIVYWEMEDKNIIQFVHGEEDLKVQHSSYRQRARLLKDQLSLGNAALQITDVKLQDAGVYRCMISYGGADYKRITVKVNKGPDRERARELARILLKVIKLSDSPEARRQLLRNLEELAEKYYKDPEVRRILEEAERYIKFTVTVPKDLYVVEYGSNMTIECKFPVEKQLDLAALIVYWEMEDKNIIQFVHGEEDLKVQHSSYRQRARLLKDQLSLGNAALQITDVKLQDAGVYRCMISYGGADYKRITVKVNKGPDRERARELARILLKVIKLSDSPEARRQLLRNLEELAEKYKDPEVRRILEEAERYIKFTVTVPKDLYVVEYGSNMTIECKFPVEKQLDLAALIVYWEMEDKNIIQFVHGEEDLKVQHSSYRQRARLLKDQLSLGNAALQITDVKLQDAGVYRCMISYGGADYKRITVKVNK

B-factor: mean 21.57, std 10.39, range [5.21, 92.29]

GO terms:
  GO:0005515 protein binding (F, IPI)
  GO:0050860 negative regulation of T cell receptor signaling pathway (P, IDA)
  GO:0050868 negative regulation of T cell activation (P, IDA)
  GO:0048018 receptor ligand activity (F, IDA)
  GO:0031901 early endosome membrane (C, IDA)
  GO:0055038 recycling endosome membrane (C, IDA)
  GO:0035666 TRIF-dependent toll-like receptor signaling pathway (P, IDA)
  GO:0005886 plasma membrane (C, IDA)
  GO:0003713 transcription coactivator activity (F, IDA)
  GO:0005886 plasma membrane (C, EXP)
  GO:0012505 endomembrane system (C, EXP)
  GO:0002841 negative regulation of T cell mediated immune response to tumor cell (P, IMP)
  GO:2001186 negative regulation of CD8-positive, alpha-beta T cell activation (P, IMP)
  GO:0034097 response to cytokine (P, IDA)
  GO:0000139 Golgi membrane (C, TAS)
  GO:0005789 endoplasmic reticulum membrane (C, TAS)
  GO:0005829 cytosol (C, TAS)
  GO:0005886 plasma membrane (C, TAS)
  GO:0005654 nucleoplasm (C, IDA)
  GO:0016607 nuclear speck (C, IDA)